Protein AF-0000000076983249 (afdb_homodimer)

Nearest PDB structures (foldseek):
  2gcg-assembly1_B  TM=9.505E-01  e=5.993E-35  Homo sapiens
  1wwk-assembly1_B  TM=8.294E-01  e=5.195E-29  Pyrococcus horikoshii OT3
  2nad-assembly1_B  TM=8.692E-01  e=4.899E-25  Pseudomonas sp. 101
  8bxx-assembly1_AA  TM=8.753E-01  e=1.840E-24  Granulicella mallensis MP5ACTX8
  5mh6-assembly1_A  TM=8.375E-01  e=7.815E-23  Haloferax mediterranei ATCC 33500

pLDDT: mean 93.41, std 9.36, range [27.72, 98.94]

Secondary structure (DSSP, 8-state):
-----PPPEEEES-TT--HHHHHHHHTTSEEEE-S-SS--HHHHHHHHTT-SEEEE-TT--B-HHHHHHH-TT--EEEESSS--TTB-HHHHHHTT-EEE--TTSSHHHHHHHHHHHHHHHHTTHHHHHHHHHTTHHHH---TTTT-B--STT-EEEEE--SHHHHHHHHHHGGG--SEEEEE-SS--PPPTTS-EEE--HHHHHHH-SEEEE-----TTTTT-B-HHHHHHS-TT-EEEE-S-GGGB-HHHHHHHHHTTSSSEEEES--SSSSPPTT-GGGG-TTEEE-SS-TT-BHHHHHHHHHHHHHHHHHHHTT---TTB---/-----PPPEEEES-TT--HHHHHHHHTTSEEEE-S-SS--HHHHHHHHTT-SEEEE-TT--B-HHHHHHH-TT--EEEESSS--TTB-HHHHHHTT-EEE--TTSSHHHHHHHHHHHHHHHHTTHHHHHHHHHTTHHHH---TTTT-B--STTPEEEEE--SHHHHHHHHHHGGG--SEEEEE-SS--PPPTTS-EEE--HHHHHHH-SEEEE-----TTTTT-B-HHHHHHS-TT-EEEE-S-GGGB-HHHHHHHHHTTSSSEEEES--SSSSPPTT-GGGG-TTEEE--S-TT-BHHHHHHHHHHHHHHHHHHHTT---TTB---

Sequence (654 aa):
MNSFNKKPQVFITDGNFPQIALDLLKTNCDVEITTHDVSPRHELLNRARIKNALIVVPPNKIDKELLDFAGKQLKCISTYSVGFDHLDVKECRERGITTCHTPNVLTNTVAELGIALMLSGARRVVEASNAITNGEWVKSYTSNWMFGTDIVNSVIGIFGFGRIGQALAKRLQPFEPKKIIYCDAFDVIVDSSLKVEKVNFTQLLEQSDFLIVSSTLTAETYHIFNEDAFLKMKSNALFVNISRGKLVDQTALVSALKNNIIQAAALDVMEEEPIKADDPLLTLPNCTLTPHVGTATFTCRAKMAISAVENVLNFFSNQPIEGEIKIMNSFNKKPQVFITDGNFPQIALDLLKTNCDVEITTHDVSPRHELLNRARIKNALIVVPPNKIDKELLDFAGKQLKCISTYSVGFDHLDVKECRERGITTCHTPNVLTNTVAELGIALMLSGARRVVEASNAITNGEWVKSYTSNWMFGTDIVNSVIGIFGFGRIGQALAKRLQPFEPKKIIYCDAFDVIVDSSLKVEKVNFTQLLEQSDFLIVSSTLTAETYHIFNEDAFLKMKSNALFVNISRGKLVDQTALVSALKNNIIQAAALDVMEEEPIKADDPLLTLPNCTLTPHVGTATFTCRAKMAISAVENVLNFFSNQPIEGEIKI

Solvent-accessible surface area (backbone atoms only — not comparable to full-atom values): 33575 Å² total; per-residue (Å²): 130,83,73,72,78,70,54,50,32,35,35,30,51,42,47,69,58,49,62,74,28,51,54,58,44,50,76,66,30,44,73,45,64,37,91,31,69,72,63,54,66,69,56,51,35,60,58,38,39,78,16,30,28,38,40,38,37,88,81,61,63,42,42,71,70,42,51,62,50,19,45,85,57,37,40,36,37,19,29,60,35,65,75,58,86,47,44,43,59,69,64,33,49,76,69,65,26,49,46,30,27,26,69,82,54,42,37,67,48,33,25,50,44,46,51,21,37,48,38,26,47,33,49,35,41,54,52,37,27,50,35,48,64,72,45,45,42,70,77,47,63,43,87,75,48,72,60,27,56,67,59,54,63,28,32,38,19,30,38,18,50,52,72,40,29,46,49,37,51,55,33,45,53,60,49,44,38,66,43,38,35,33,29,51,100,61,92,65,86,72,66,83,86,56,81,65,42,84,46,54,68,68,57,41,34,50,59,18,40,33,34,40,36,42,41,79,77,42,86,84,35,48,37,57,44,27,56,71,45,48,69,49,27,34,48,76,14,35,44,31,35,65,47,50,20,51,31,37,30,58,70,37,49,48,50,29,50,77,66,48,37,24,50,30,30,20,30,28,43,49,68,56,81,66,63,61,81,81,41,71,65,71,73,39,80,53,41,47,47,38,82,60,49,45,53,28,23,64,67,37,45,43,48,30,38,35,42,20,38,46,37,54,52,20,54,80,64,74,42,85,50,90,25,54,65,83,129,131,82,74,70,78,70,52,51,33,33,37,31,51,44,47,68,59,49,61,73,29,50,54,59,43,50,74,67,29,44,74,46,64,38,91,31,68,72,62,52,67,70,56,52,36,61,60,38,39,77,16,30,28,37,37,37,38,88,82,60,65,42,42,70,70,43,50,62,50,19,43,86,58,36,39,37,37,21,28,60,34,67,74,59,87,47,45,44,59,69,63,33,49,75,70,64,27,48,47,29,25,28,70,83,54,42,37,67,48,32,26,50,44,46,51,22,37,50,38,26,48,32,48,37,41,54,53,38,27,50,36,48,64,70,46,44,43,69,78,47,62,44,88,72,50,73,59,27,56,68,58,54,64,29,31,38,20,30,40,17,52,52,72,41,29,47,47,37,49,56,34,44,52,60,50,44,39,67,44,38,35,33,28,52,97,58,92,63,86,73,65,82,86,57,81,65,41,82,46,53,67,69,56,41,36,50,58,18,40,34,37,38,36,43,41,79,78,44,86,83,35,48,37,57,44,26,56,70,44,50,67,49,27,35,48,75,16,36,43,31,36,63,46,51,21,50,30,37,31,59,70,38,49,48,52,31,48,77,66,49,38,24,50,32,31,19,28,29,42,49,71,54,82,66,62,62,79,80,41,70,66,70,73,40,78,51,42,46,46,40,83,60,47,46,52,28,22,64,67,36,44,42,46,29,38,35,42,19,38,47,36,55,52,19,54,79,64,73,43,86,50,89,25,53,65,85,128

Foldseek 3Di:
DPVVVAQFEEEEAALPADVVLVVVLVVRHHYHYDPDRHDDLVRLLQSLAPGQEYEYEPPRAADPSSDVSNPLNHAEYEYLALADPSYPVVVCVVSNHFYFYQPPLLQLLLLVVQVVQQVCLQQLVVLVVVCVVVVNCVVDVDPPPRDGHAQAQFEEEEEDCESNNLSNQVVCVVSHYVAYEYEYPDDDDHDPVGGYHYDYLLCRQQRHLEYEYAYHDDPVQFQVAALVSLLSHQLAHEYEYLHEQRSHPVVSVLVCCVVSSYPAYEYAYHNDPPDDPPDSLVVRSRYHYHPNCSQVDPSSSNSSSNLSSVQVVCVVVVHDRPGTDDD/DPVVVAQFEEEEAALPADVVLVVVLVVRHHYHYDPDRHDDLVRLLQSLAPGQEYEYEPPRAADPSSDVSNPLNHAEYEYLALADPRYPVVVCVVSNHWYFYQPPLLQLLLLVVQVVQQVCLQQLVVLVVVCVVVVNCVVDVDPPPRDGHAQAQFEEEEEDCESNNLSNQVVCVVSHYVAYEYEYPDDDDHDPVGGYHYDYLLCRQQRHLEYEYAYHDDPVQFQVAALVSLLNHQLAHEYEYLHEQRSHPVVSVLVCCVVSSYPAYEYAYHNDPPDDPPDSLVVRSRYHYHPNCSQVDPSSSNSSSNLSSVQVVCVVVVHDRPGTDDD

Radius of gyration: 28.2 Å; Cα contacts (8 Å, |Δi|>4): 1405; chains: 2; bounding box: 55×107×64 Å

InterPro domains:
  IPR006139 D-isomer specific 2-hydroxyacid dehydrogenase, catalytic domain [PF00389] (11-324)
  IPR006140 D-isomer specific 2-hydroxyacid dehydrogenase, NAD-binding domain [PF02826] (115-294)
  IPR029752 D-isomer specific 2-hydroxyacid dehydrogenase, NAD-binding domain conserved site 1 [PS00065] (156-184)
  IPR029753 D-isomer specific 2-hydroxyacid dehydrogenase, NAD-binding domain conserved site [PS00671] (233-249)
  IPR036291 NAD(P)-binding domain superfamily [SSF51735] (109-294)
  IPR050223 D-isomer specific 2-hydroxyacid dehydrogenase [PTHR10996] (28-321)

Organism: Strigamia maritima (NCBI:txid126957)

Structure (mmCIF, N/CA/C/O backbone):
data_AF-0000000076983249-model_v1
#
loop_
_entity.id
_entity.type
_entity.pdbx_description
1 polymer 'Glyoxylate reductase/hydroxypyruvate reductase'
#
loop_
_atom_site.group_PDB
_atom_site.id
_atom_site.type_symbol
_atom_site.label_atom_id
_atom_site.label_alt_id
_atom_site.label_comp_id
_atom_site.label_asym_id
_atom_site.label_entity_id
_atom_site.label_seq_id
_atom_site.pdbx_PDB_ins_code
_atom_site.Cartn_x
_atom_site.Cartn_y
_atom_site.Cartn_z
_atom_site.occupancy
_atom_site.B_iso_or_equiv
_atom_site.auth_seq_id
_atom_site.auth_comp_id
_atom_site.auth_asym_id
_atom_site.auth_atom_id
_atom_site.pdbx_PDB_model_num
ATOM 1 N N . MET A 1 1 ? -14.227 -51.062 -35.844 1 28.62 1 MET A N 1
ATOM 2 C CA . MET A 1 1 ? -13.672 -51.125 -34.469 1 28.62 1 MET A CA 1
ATOM 3 C C . MET A 1 1 ? -13.562 -49.719 -33.906 1 28.62 1 MET A C 1
ATOM 5 O O . MET A 1 1 ? -12.82 -48.875 -34.406 1 28.62 1 MET A O 1
ATOM 9 N N . ASN A 1 2 ? -14.672 -49.031 -33.719 1 34 2 ASN A N 1
ATOM 10 C CA . ASN A 1 2 ? -14.914 -47.625 -33.344 1 34 2 ASN A CA 1
ATOM 11 C C . ASN A 1 2 ? -13.969 -47.188 -32.25 1 34 2 ASN A C 1
ATOM 13 O O . ASN A 1 2 ? -14.07 -47.625 -31.094 1 34 2 ASN A O 1
ATOM 17 N N . SER A 1 3 ? -12.641 -47.219 -32.406 1 38.12 3 SER A N 1
ATOM 18 C CA . SER A 1 3 ? -11.539 -46.875 -31.531 1 38.12 3 SER A CA 1
ATOM 19 C C . SER A 1 3 ? -11.898 -45.688 -30.656 1 38.12 3 SER A C 1
ATOM 21 O O . SER A 1 3 ? -12.047 -44.562 -31.156 1 38.12 3 SER A O 1
ATOM 23 N N . PHE A 1 4 ? -12.969 -45.719 -29.844 1 45.81 4 PHE A N 1
ATOM 24 C CA . PHE A 1 4 ? -13.516 -44.75 -28.891 1 45.81 4 PHE A CA 1
ATOM 25 C C . PHE A 1 4 ? -12.398 -43.938 -28.266 1 45.81 4 PHE A C 1
ATOM 27 O O . PHE A 1 4 ? -11.578 -44.438 -27.516 1 45.81 4 PHE A O 1
ATOM 34 N N . ASN A 1 5 ? -11.859 -43.031 -28.922 1 56 5 ASN A N 1
ATOM 35 C CA . ASN A 1 5 ? -10.766 -42.125 -28.641 1 56 5 ASN A CA 1
ATOM 36 C C . ASN A 1 5 ? -10.828 -41.594 -27.203 1 56 5 ASN A C 1
ATOM 38 O O . ASN A 1 5 ? -11.758 -40.875 -26.844 1 56 5 ASN A O 1
ATOM 42 N N . LYS A 1 6 ? -10.406 -42.406 -26.188 1 81.69 6 LYS A N 1
ATOM 43 C CA . LYS A 1 6 ? -10.461 -42.219 -24.734 1 81.69 6 LYS A CA 1
ATOM 44 C C . LYS A 1 6 ? -9.914 -40.844 -24.344 1 81.69 6 LYS A C 1
ATOM 46 O O . LYS A 1 6 ? -8.852 -40.438 -24.812 1 81.69 6 LYS A O 1
ATOM 51 N N . LYS A 1 7 ? -10.781 -40.156 -23.781 1 93.75 7 LYS A N 1
ATOM 52 C CA . LYS A 1 7 ? -10.367 -38.844 -23.266 1 93.75 7 LYS A CA 1
ATOM 53 C C . LYS A 1 7 ? -9.109 -38.969 -22.406 1 93.75 7 LYS A C 1
ATOM 55 O O . LYS A 1 7 ? -8.969 -39.938 -21.641 1 93.75 7 LYS A O 1
ATOM 60 N N . PRO A 1 8 ? -8.195 -38.125 -22.625 1 96.88 8 PRO A N 1
ATOM 61 C CA . PRO A 1 8 ? -7.02 -38.125 -21.75 1 96.88 8 PRO A CA 1
ATOM 62 C C . PRO A 1 8 ? -7.387 -38.062 -20.266 1 96.88 8 PRO A C 1
ATOM 64 O O . PRO A 1 8 ? -8.32 -37.344 -19.891 1 96.88 8 PRO A O 1
ATOM 67 N N . GLN A 1 9 ? -6.703 -38.812 -19.5 1 97.5 9 GLN A N 1
ATOM 68 C CA . GLN A 1 9 ? -6.863 -38.812 -18.047 1 97.5 9 GLN A CA 1
ATOM 69 C C . GLN A 1 9 ? -5.984 -37.75 -17.406 1 97.5 9 GLN A C 1
ATOM 71 O O . GLN A 1 9 ? -4.762 -37.75 -17.562 1 97.5 9 GLN A O 1
ATOM 76 N N . VAL A 1 10 ? -6.645 -36.844 -16.641 1 97.88 10 VAL A N 1
ATOM 77 C CA . VAL A 1 10 ? -5.906 -35.719 -16.031 1 97.88 10 VAL A CA 1
ATOM 78 C C . VAL A 1 10 ? -6.141 -35.719 -14.523 1 97.88 10 VAL A C 1
ATOM 80 O O . VAL A 1 10 ? -7.262 -35.938 -14.062 1 97.88 10 VAL A O 1
ATOM 83 N N . PHE A 1 11 ? -5.078 -35.469 -13.758 1 96.5 11 PHE A N 1
ATOM 84 C CA . PHE A 1 11 ? -5.172 -35.312 -12.312 1 96.5 11 PHE A CA 1
ATOM 85 C C . PHE A 1 11 ? -4.758 -33.938 -11.875 1 96.5 11 PHE A C 1
ATOM 87 O O . PHE A 1 11 ? -3.717 -33.438 -12.305 1 96.5 11 PHE A O 1
ATOM 94 N N . ILE A 1 12 ? -5.605 -33.312 -11.039 1 95.12 12 ILE A N 1
ATOM 95 C CA . ILE A 1 12 ? -5.336 -31.984 -10.469 1 95.12 12 ILE A CA 1
ATOM 96 C C . ILE A 1 12 ? -5.004 -32.125 -8.984 1 95.12 12 ILE A C 1
ATOM 98 O O . ILE A 1 12 ? -5.805 -32.656 -8.211 1 95.12 12 ILE A O 1
ATOM 102 N N . THR A 1 13 ? -3.906 -31.516 -8.578 1 91.75 13 THR A N 1
ATOM 103 C CA . THR A 1 13 ? -3.396 -31.75 -7.23 1 91.75 13 THR A CA 1
ATOM 104 C C . THR A 1 13 ? -3.912 -30.688 -6.262 1 91.75 13 THR A C 1
ATOM 106 O O . THR A 1 13 ? -3.471 -30.625 -5.113 1 91.75 13 THR A O 1
ATOM 109 N N . ASP A 1 14 ? -4.785 -29.844 -6.668 1 89.25 14 ASP A N 1
ATOM 110 C CA . ASP A 1 14 ? -5.363 -28.797 -5.832 1 89.25 14 ASP A CA 1
ATOM 111 C C . ASP A 1 14 ? -6.879 -28.938 -5.738 1 89.25 14 ASP A C 1
ATOM 113 O O . ASP A 1 14 ? -7.59 -28.734 -6.723 1 89.25 14 ASP A O 1
ATOM 117 N N . GLY A 1 15 ? -7.344 -29.172 -4.578 1 86.81 15 GLY A N 1
ATOM 118 C CA . GLY A 1 15 ? -8.766 -29.406 -4.371 1 86.81 15 GLY A CA 1
ATOM 119 C C . GLY A 1 15 ? -9.594 -28.141 -4.492 1 86.81 15 GLY A C 1
ATOM 120 O O . GLY A 1 15 ? -10.82 -28.203 -4.633 1 86.81 15 GLY A O 1
ATOM 121 N N . ASN A 1 16 ? -8.93 -27 -4.473 1 87.81 16 ASN A N 1
ATOM 122 C CA . ASN A 1 16 ? -9.625 -25.719 -4.559 1 87.81 16 ASN A CA 1
ATOM 123 C C . ASN A 1 16 ? -9.438 -25.078 -5.93 1 87.81 16 ASN A C 1
ATOM 125 O O . ASN A 1 16 ? -9.578 -23.859 -6.07 1 87.81 16 ASN A O 1
ATOM 129 N N . PHE A 1 17 ? -9.188 -25.906 -6.875 1 91.31 17 PHE A N 1
ATOM 130 C CA . PHE A 1 17 ? -8.969 -25.453 -8.242 1 91.31 17 PHE A CA 1
ATOM 131 C C . PHE A 1 17 ? -10.211 -24.75 -8.781 1 91.31 17 PHE A C 1
ATOM 133 O O . PHE A 1 17 ? -11.336 -25.219 -8.562 1 91.31 17 PHE A O 1
ATOM 140 N N . PRO A 1 18 ? -10.062 -23.594 -9.391 1 92.94 18 PRO A N 1
ATOM 141 C CA . PRO A 1 18 ? -11.219 -22.812 -9.844 1 92.94 18 PRO A CA 1
ATOM 142 C C . PRO A 1 18 ? -12.156 -23.609 -10.742 1 92.94 18 PRO A C 1
ATOM 144 O O . PRO A 1 18 ? -11.703 -24.234 -11.703 1 92.94 18 PRO A O 1
ATOM 147 N N . GLN A 1 19 ? -13.414 -23.516 -10.492 1 94.31 19 GLN A N 1
ATOM 148 C CA . GLN A 1 19 ? -14.438 -24.312 -11.172 1 94.31 19 GLN A CA 1
ATOM 149 C C . GLN A 1 19 ? -14.484 -23.984 -12.656 1 94.31 19 GLN A C 1
ATOM 151 O O . GLN A 1 19 ? -14.68 -24.875 -13.492 1 94.31 19 GLN A O 1
ATOM 156 N N . ILE A 1 20 ? -14.305 -22.734 -12.969 1 96.06 20 ILE A N 1
ATOM 157 C CA . ILE A 1 20 ? -14.391 -22.312 -14.359 1 96.06 20 ILE A CA 1
ATOM 158 C C . ILE A 1 20 ? -13.352 -23.062 -15.195 1 96.06 20 ILE A C 1
ATOM 160 O O . ILE A 1 20 ? -13.625 -23.438 -16.344 1 96.06 20 ILE A O 1
ATOM 164 N N . ALA A 1 21 ? -12.203 -23.203 -14.68 1 97 21 ALA A N 1
ATOM 165 C CA . ALA A 1 21 ? -11.133 -23.922 -15.383 1 97 21 ALA A CA 1
ATOM 166 C C . ALA A 1 21 ? -11.383 -25.422 -15.391 1 97 21 ALA A C 1
ATOM 168 O O . ALA A 1 21 ? -11.102 -26.094 -16.375 1 97 21 ALA A O 1
ATOM 169 N N . LEU A 1 22 ? -11.898 -25.906 -14.281 1 96.38 22 LEU A N 1
ATOM 170 C CA . LEU A 1 22 ? -12.242 -27.328 -14.188 1 96.38 22 LEU A CA 1
ATOM 171 C C . LEU A 1 22 ? -13.281 -27.703 -15.234 1 96.38 22 LEU A C 1
ATOM 173 O O . LEU A 1 22 ? -13.156 -28.75 -15.891 1 96.38 22 LEU A O 1
ATOM 177 N N . ASP A 1 23 ? -14.242 -26.859 -15.398 1 97.62 23 ASP A N 1
ATOM 178 C CA . ASP A 1 23 ? -15.297 -27.109 -16.375 1 97.62 23 ASP A CA 1
ATOM 179 C C . ASP A 1 23 ? -14.734 -27.125 -17.797 1 97.62 23 ASP A C 1
ATOM 181 O O . ASP A 1 23 ? -15.141 -27.953 -18.625 1 97.62 23 ASP A O 1
ATOM 185 N N . LEU A 1 24 ? -13.883 -26.25 -18.016 1 97.56 24 LEU A N 1
ATOM 186 C CA . LEU A 1 24 ? -13.234 -26.203 -19.328 1 97.56 24 LEU A CA 1
ATOM 187 C C . LEU A 1 24 ? -12.469 -27.484 -19.594 1 97.56 24 LEU A C 1
ATOM 189 O O . LEU A 1 24 ? -12.547 -28.047 -20.703 1 97.56 24 LEU A O 1
ATOM 193 N N . LEU A 1 25 ? -11.742 -27.969 -18.625 1 98 25 LEU A N 1
ATOM 194 C CA . LEU A 1 25 ? -10.922 -29.172 -18.766 1 98 25 LEU A CA 1
ATOM 195 C C . LEU A 1 25 ? -11.797 -30.406 -19 1 98 25 LEU A C 1
ATOM 197 O O . LEU A 1 25 ? -11.453 -31.266 -19.812 1 98 25 LEU A O 1
ATOM 201 N N . LYS A 1 26 ? -12.898 -30.469 -18.375 1 97.06 26 LYS A N 1
ATOM 202 C CA . LYS A 1 26 ? -13.789 -31.625 -18.391 1 97.06 26 LYS A CA 1
ATOM 203 C C . LYS A 1 26 ? -14.461 -31.766 -19.75 1 97.06 26 LYS A C 1
ATOM 205 O O . LYS A 1 26 ? -15 -32.844 -20.078 1 97.06 26 LYS A O 1
ATOM 210 N N . THR A 1 27 ? -14.445 -30.766 -20.531 1 95.19 27 THR A N 1
ATOM 211 C CA . THR A 1 27 ? -15.047 -30.844 -21.859 1 95.19 27 THR A CA 1
ATOM 212 C C . THR A 1 27 ? -14.312 -31.859 -22.719 1 95.19 27 THR A C 1
ATOM 214 O O . THR A 1 27 ? -14.922 -32.531 -23.562 1 95.19 27 THR A O 1
ATOM 217 N N . ASN A 1 28 ? -13 -32 -22.453 1 95.94 28 ASN A N 1
ATOM 218 C CA . ASN A 1 28 ? -12.227 -32.844 -23.391 1 95.94 28 ASN A CA 1
ATOM 219 C C . ASN A 1 28 ? -11.367 -33.844 -22.641 1 95.94 28 ASN A C 1
ATOM 221 O O . ASN A 1 28 ? -10.617 -34.594 -23.266 1 95.94 28 ASN A O 1
ATOM 225 N N . CYS A 1 29 ? -11.508 -33.844 -21.297 1 97.44 29 CYS A N 1
ATOM 226 C CA . CYS A 1 29 ? -10.68 -34.75 -20.516 1 97.44 29 CYS A CA 1
ATOM 227 C C . CYS A 1 29 ? -11.492 -35.438 -19.438 1 97.44 29 CYS A C 1
ATOM 229 O O . CYS A 1 29 ? -12.562 -34.938 -19.062 1 97.44 29 CYS A O 1
ATOM 231 N N . ASP A 1 30 ? -11.031 -36.625 -19 1 97.19 30 ASP A N 1
ATOM 232 C CA . ASP A 1 30 ? -11.469 -37.219 -17.734 1 97.19 30 ASP A CA 1
ATOM 233 C C . ASP A 1 30 ? -10.625 -36.719 -16.562 1 97.19 30 ASP A C 1
ATOM 235 O O . ASP A 1 30 ? -9.414 -36.969 -16.516 1 97.19 30 ASP A O 1
ATOM 239 N N . VAL A 1 31 ? -11.312 -36.062 -15.664 1 97.12 31 VAL A N 1
ATOM 240 C CA . VAL A 1 31 ? -10.547 -35.281 -14.695 1 97.12 31 VAL A CA 1
ATOM 241 C C . VAL A 1 31 ? -10.766 -35.844 -13.289 1 97.12 31 VAL A C 1
ATOM 243 O O . VAL A 1 31 ? -11.906 -36.125 -12.891 1 97.12 31 VAL A O 1
ATOM 246 N N . GLU A 1 32 ? -9.695 -36.094 -12.617 1 95.31 32 GLU A N 1
ATOM 247 C CA . GLU A 1 32 ? -9.68 -36.344 -11.18 1 95.31 32 GLU A CA 1
ATOM 248 C C . GLU A 1 32 ? -9.039 -35.188 -10.414 1 95.31 32 GLU A C 1
ATOM 250 O O . GLU A 1 32 ? -7.996 -34.688 -10.812 1 95.31 32 GLU A O 1
ATOM 255 N N . ILE A 1 33 ? -9.695 -34.75 -9.344 1 92.81 33 ILE A N 1
ATOM 256 C CA . ILE A 1 33 ? -9.18 -33.688 -8.516 1 92.81 33 ILE A CA 1
ATOM 257 C C . ILE A 1 33 ? -8.992 -34.156 -7.086 1 92.81 33 ILE A C 1
ATOM 259 O O . ILE A 1 33 ? -9.812 -34.938 -6.566 1 92.81 33 ILE A O 1
ATOM 263 N N . THR A 1 34 ? -7.949 -33.719 -6.52 1 88.62 34 THR A N 1
ATOM 264 C CA . THR A 1 34 ? -7.672 -34.156 -5.156 1 88.62 34 THR A CA 1
ATOM 265 C C . THR A 1 34 ? -8.75 -33.656 -4.199 1 88.62 34 THR A C 1
ATOM 267 O O . THR A 1 34 ? -9.406 -32.656 -4.461 1 88.62 34 THR A O 1
ATOM 270 N N . THR A 1 35 ? -9.023 -34.344 -3.162 1 79.81 35 THR A N 1
ATOM 271 C CA . THR A 1 35 ? -9.969 -33.938 -2.127 1 79.81 35 THR A CA 1
ATOM 272 C C . THR A 1 35 ? -9.242 -33.312 -0.946 1 79.81 35 THR A C 1
ATOM 274 O O . THR A 1 35 ? -9.867 -32.875 0.021 1 79.81 35 THR A O 1
ATOM 277 N N . HIS A 1 36 ? -7.844 -33.188 -1.146 1 70.31 36 HIS A N 1
ATOM 278 C CA . HIS A 1 36 ? -7.023 -32.688 -0.048 1 70.31 36 HIS A CA 1
ATOM 279 C C . HIS A 1 36 ? -6.512 -31.297 -0.337 1 70.31 36 HIS A C 1
ATOM 281 O O . HIS A 1 36 ? -6.301 -30.938 -1.496 1 70.31 36 HIS A O 1
ATOM 287 N N . ASP A 1 37 ? -6.449 -30.5 0.639 1 66.25 37 ASP A N 1
ATOM 288 C CA . ASP A 1 37 ? -5.773 -29.219 0.49 1 66.25 37 ASP A CA 1
ATOM 289 C C . ASP A 1 37 ? -4.289 -29.406 0.188 1 66.25 37 ASP A C 1
ATOM 291 O O . ASP A 1 37 ? -3.746 -28.766 -0.714 1 66.25 37 ASP A O 1
ATOM 295 N N . VAL A 1 38 ? -3.727 -30.281 0.954 1 65.44 38 VAL A N 1
ATOM 296 C CA . VAL A 1 38 ? -2.355 -30.719 0.725 1 65.44 38 VAL A CA 1
ATOM 297 C C . VAL A 1 38 ? -2.318 -32.25 0.602 1 65.44 38 VAL A C 1
ATOM 299 O O . VAL A 1 38 ? -2.6 -32.969 1.567 1 65.44 38 VAL A O 1
ATOM 302 N N . SER A 1 39 ? -2.066 -32.719 -0.596 1 73.25 39 SER A N 1
ATOM 303 C CA . SER A 1 39 ? -2.051 -34.156 -0.79 1 73.25 39 SER A CA 1
ATOM 304 C C . SER A 1 39 ? -0.763 -34.781 -0.257 1 73.25 39 SER A C 1
ATOM 306 O O . SER A 1 39 ? 0.333 -34.312 -0.587 1 73.25 39 SER A O 1
ATOM 308 N N . PRO A 1 40 ? -0.98 -35.781 0.63 1 82.31 40 PRO A N 1
ATOM 309 C CA . PRO A 1 40 ? 0.232 -36.5 0.997 1 82.31 40 PRO A CA 1
ATOM 310 C C . PRO A 1 40 ? 0.958 -37.094 -0.215 1 82.31 40 PRO A C 1
ATOM 312 O O . PRO A 1 40 ? 0.324 -37.406 -1.221 1 82.31 40 PRO A O 1
ATOM 315 N N . ARG A 1 41 ? 2.24 -37.25 -0.073 1 89.88 41 ARG A N 1
ATOM 316 C CA . ARG A 1 41 ? 3.092 -37.688 -1.177 1 89.88 41 ARG A CA 1
ATOM 317 C C . ARG A 1 41 ? 2.629 -39.031 -1.73 1 89.88 41 ARG A C 1
ATOM 319 O O . ARG A 1 41 ? 2.539 -39.188 -2.947 1 89.88 41 ARG A O 1
ATOM 326 N N . HIS A 1 42 ? 2.299 -39.938 -0.839 1 89.25 42 HIS A N 1
ATOM 327 C CA . HIS A 1 42 ? 1.906 -41.281 -1.285 1 89.25 42 HIS A CA 1
ATOM 328 C C . HIS A 1 42 ? 0.627 -41.219 -2.113 1 89.25 42 HIS A C 1
ATOM 330 O O . HIS A 1 42 ? 0.467 -42 -3.064 1 89.25 42 HIS A O 1
ATOM 336 N N . GLU A 1 43 ? -0.242 -40.312 -1.788 1 87.5 43 GLU A N 1
ATOM 337 C CA . GLU A 1 43 ? -1.473 -40.156 -2.559 1 87.5 43 GLU A CA 1
ATOM 338 C C . GLU A 1 43 ? -1.193 -39.562 -3.934 1 87.5 43 GLU A C 1
ATOM 340 O O . GLU A 1 43 ? -1.801 -39.969 -4.926 1 87.5 43 GLU A O 1
ATOM 345 N N . LEU A 1 44 ? -0.302 -38.625 -3.924 1 90.19 44 LEU A N 1
ATOM 346 C CA . LEU A 1 44 ? 0.093 -38 -5.188 1 90.19 44 LEU A CA 1
ATOM 347 C C . LEU A 1 44 ? 0.696 -39.062 -6.129 1 90.19 44 LEU A C 1
ATOM 349 O O . LEU A 1 44 ? 0.37 -39.062 -7.32 1 90.19 44 LEU A O 1
ATOM 353 N N . LEU A 1 45 ? 1.549 -39.906 -5.57 1 92.75 45 LEU A N 1
ATOM 354 C CA . LEU A 1 45 ? 2.189 -40.969 -6.355 1 92.75 45 LEU A CA 1
ATOM 355 C C . LEU A 1 45 ? 1.154 -41.938 -6.922 1 92.75 45 LEU A C 1
ATOM 357 O O . LEU A 1 45 ? 1.185 -42.25 -8.109 1 92.75 45 LEU A O 1
ATOM 361 N N . ASN A 1 46 ? 0.24 -42.312 -6.094 1 90.81 46 ASN A N 1
ATOM 362 C CA . ASN A 1 46 ? -0.774 -43.281 -6.5 1 90.81 46 ASN A CA 1
ATOM 363 C C . ASN A 1 46 ? -1.697 -42.688 -7.574 1 90.81 46 ASN A C 1
ATOM 365 O O . ASN A 1 46 ? -2.082 -43.406 -8.508 1 90.81 46 ASN A O 1
ATOM 369 N N . ARG A 1 47 ? -2.047 -41.469 -7.449 1 90.75 47 ARG A N 1
ATOM 370 C CA . ARG A 1 47 ? -3.008 -40.875 -8.359 1 90.75 47 ARG A CA 1
ATOM 371 C C . ARG A 1 47 ? -2.35 -40.5 -9.688 1 90.75 47 ARG A C 1
ATOM 373 O O . ARG A 1 47 ? -3.027 -40.406 -10.719 1 90.75 47 ARG A O 1
ATOM 380 N N . ALA A 1 48 ? -1.137 -40.312 -9.625 1 91.62 48 ALA A N 1
ATOM 381 C CA . ALA A 1 48 ? -0.411 -39.969 -10.844 1 91.62 48 ALA A CA 1
ATOM 382 C C . ALA A 1 48 ? -0.321 -41.156 -11.781 1 91.62 48 ALA A C 1
ATOM 384 O O . ALA A 1 48 ? -0.051 -41 -12.977 1 91.62 48 ALA A O 1
ATOM 385 N N . ARG A 1 49 ? -0.678 -42.281 -11.133 1 89.62 49 ARG A N 1
ATOM 386 C CA . ARG A 1 49 ? -0.586 -43.5 -11.93 1 89.62 49 ARG A CA 1
ATOM 387 C C . ARG A 1 49 ? -1.62 -43.531 -13.047 1 89.62 49 ARG A C 1
ATOM 389 O O . ARG A 1 49 ? -2.766 -43.094 -12.844 1 89.62 49 ARG A O 1
ATOM 396 N N . ILE A 1 50 ? -1.368 -43.844 -14.336 1 86.31 50 ILE A N 1
ATOM 397 C CA . ILE A 1 50 ? -2.189 -44.062 -15.516 1 86.31 50 ILE A CA 1
ATOM 398 C C . ILE A 1 50 ? -2.654 -42.75 -16.109 1 86.31 50 ILE A C 1
ATOM 400 O O . ILE A 1 50 ? -3.508 -42.719 -17 1 86.31 50 ILE A O 1
ATOM 404 N N . LYS A 1 51 ? -2.314 -41.594 -15.477 1 95.94 51 LYS A N 1
ATOM 405 C CA . LYS A 1 51 ? -2.73 -40.312 -16 1 95.94 51 LYS A CA 1
ATOM 406 C C . LYS A 1 51 ? -1.894 -39.906 -17.219 1 95.94 51 LYS A C 1
ATOM 408 O O . LYS A 1 51 ? -0.711 -40.25 -17.297 1 95.94 51 LYS A O 1
ATOM 413 N N . ASN A 1 52 ? -2.523 -39.25 -18.109 1 97.94 52 ASN A N 1
ATOM 414 C CA . ASN A 1 52 ? -1.845 -38.75 -19.281 1 97.94 52 ASN A CA 1
ATOM 415 C C . ASN A 1 52 ? -1.249 -37.344 -19.031 1 97.94 52 ASN A C 1
ATOM 417 O O . ASN A 1 52 ? -0.285 -36.969 -19.688 1 97.94 52 ASN A O 1
ATOM 421 N N . ALA A 1 53 ? -1.87 -36.625 -18.062 1 98.38 53 ALA A N 1
ATOM 422 C CA . ALA A 1 53 ? -1.386 -35.312 -17.719 1 98.38 53 ALA A CA 1
ATOM 423 C C . ALA A 1 53 ? -1.652 -34.969 -16.25 1 98.38 53 ALA A C 1
ATOM 425 O O . ALA A 1 53 ? -2.523 -35.594 -15.625 1 98.38 53 ALA A O 1
ATOM 426 N N . LEU A 1 54 ? -0.857 -34.062 -15.742 1 97.44 54 LEU A N 1
ATOM 427 C CA . LEU A 1 54 ? -1.025 -33.531 -14.383 1 97.44 54 LEU A CA 1
ATOM 428 C C . LEU A 1 54 ? -1.125 -32.031 -14.398 1 97.44 54 LEU A C 1
ATOM 430 O O . LEU A 1 54 ? -0.408 -31.359 -15.148 1 97.44 54 LEU A O 1
ATOM 434 N N . ILE A 1 55 ? -2.059 -31.5 -13.664 1 96.69 55 ILE A N 1
ATOM 435 C CA . ILE A 1 55 ? -2.039 -30.094 -13.25 1 96.69 55 ILE A CA 1
ATOM 436 C C . ILE A 1 55 ? -1.635 -30 -11.781 1 96.69 55 ILE A C 1
ATOM 438 O O . ILE A 1 55 ? -2.367 -30.438 -10.898 1 96.69 55 ILE A O 1
ATOM 442 N N . VAL A 1 56 ? -0.47 -29.375 -11.57 1 93.81 56 VAL A N 1
ATOM 443 C CA . VAL A 1 56 ? 0.137 -29.469 -10.242 1 93.81 56 VAL A CA 1
ATOM 444 C C . VAL A 1 56 ? 0.294 -28.078 -9.648 1 93.81 56 VAL A C 1
ATOM 446 O O . VAL A 1 56 ? 0.407 -27.094 -10.383 1 93.81 56 VAL A O 1
ATOM 449 N N . VAL A 1 57 ? 0.206 -28.016 -8.32 1 88.69 57 VAL A N 1
ATOM 450 C CA . VAL A 1 57 ? 0.466 -26.781 -7.582 1 88.69 57 VAL A CA 1
ATOM 451 C C . VAL A 1 57 ? 1.663 -26.969 -6.652 1 88.69 57 VAL A C 1
ATOM 453 O O . VAL A 1 57 ? 1.845 -28.047 -6.078 1 88.69 57 VAL A O 1
ATOM 456 N N . PRO A 1 58 ? 2.486 -25.812 -6.574 1 81.06 58 PRO A N 1
ATOM 457 C CA . PRO A 1 58 ? 3.477 -25.891 -5.496 1 81.06 58 PRO A CA 1
ATOM 458 C C . PRO A 1 58 ? 2.84 -26.125 -4.129 1 81.06 58 PRO A C 1
ATOM 460 O O . PRO A 1 58 ? 1.706 -25.703 -3.891 1 81.06 58 PRO A O 1
ATOM 463 N N . PRO A 1 59 ? 3.346 -26.938 -3.289 1 77.88 59 PRO A N 1
ATOM 464 C CA . PRO A 1 59 ? 4.719 -27.453 -3.293 1 77.88 59 PRO A CA 1
ATOM 465 C C . PRO A 1 59 ? 4.812 -28.891 -3.787 1 77.88 59 PRO A C 1
ATOM 467 O O . PRO A 1 59 ? 5.828 -29.562 -3.568 1 77.88 59 PRO A O 1
ATOM 470 N N . ASN A 1 60 ? 3.812 -29.453 -4.422 1 85.56 60 ASN A N 1
ATOM 471 C CA . ASN A 1 60 ? 3.865 -30.812 -4.934 1 85.56 60 ASN A CA 1
ATOM 472 C C . ASN A 1 60 ? 5.023 -31 -5.91 1 85.56 60 ASN A C 1
ATOM 474 O O . ASN A 1 60 ? 4.992 -30.484 -7.023 1 85.56 60 ASN A O 1
ATOM 478 N N . LYS A 1 61 ? 5.895 -31.859 -5.504 1 90.5 61 LYS A N 1
ATOM 479 C CA . LYS A 1 61 ? 7.129 -32 -6.27 1 90.5 61 LYS A CA 1
ATOM 480 C C . LYS A 1 61 ? 6.949 -33.031 -7.395 1 90.5 61 LYS A C 1
ATOM 482 O O . LYS A 1 61 ? 6.367 -34.094 -7.188 1 90.5 61 LYS A O 1
ATOM 487 N N . ILE A 1 62 ? 7.387 -32.688 -8.562 1 95.12 62 ILE A N 1
ATOM 488 C CA . ILE A 1 62 ? 7.535 -33.594 -9.688 1 95.12 62 ILE A CA 1
ATOM 489 C C . ILE A 1 62 ? 9 -34 -9.836 1 95.12 62 ILE A C 1
ATOM 491 O O . ILE A 1 62 ? 9.773 -33.312 -10.508 1 95.12 62 ILE A O 1
ATOM 495 N N . ASP A 1 63 ? 9.32 -35.031 -9.195 1 95.88 63 ASP A N 1
ATOM 496 C CA . ASP A 1 63 ? 10.688 -35.531 -9.195 1 95.88 63 ASP A CA 1
ATOM 497 C C . ASP A 1 63 ? 10.766 -36.906 -9.852 1 95.88 63 ASP A C 1
ATOM 499 O O . ASP A 1 63 ? 9.773 -37.406 -10.391 1 95.88 63 ASP A O 1
ATOM 503 N N . LYS A 1 64 ? 11.953 -37.469 -9.82 1 96.31 64 LYS A N 1
ATOM 504 C CA . LYS A 1 64 ? 12.18 -38.75 -10.453 1 96.31 64 LYS A CA 1
ATOM 505 C C . LYS A 1 64 ? 11.258 -39.844 -9.883 1 96.31 64 LYS A C 1
ATOM 507 O O . LYS A 1 64 ? 10.734 -40.656 -10.617 1 96.31 64 LYS A O 1
ATOM 512 N N . GLU A 1 65 ? 11.062 -39.781 -8.586 1 96.31 65 GLU A N 1
ATOM 513 C CA . GLU A 1 65 ? 10.203 -40.781 -7.926 1 96.31 65 GLU A CA 1
ATOM 514 C C . GLU A 1 65 ? 8.781 -40.719 -8.484 1 96.31 65 GLU A C 1
ATOM 516 O O . GLU A 1 65 ? 8.227 -41.781 -8.859 1 96.31 65 GLU A O 1
ATOM 521 N N . LEU A 1 66 ? 8.211 -39.562 -8.523 1 96.06 66 LEU A N 1
ATOM 522 C CA . LEU A 1 66 ? 6.852 -39.406 -9.039 1 96.06 66 LEU A CA 1
ATOM 523 C C . LEU A 1 66 ? 6.777 -39.844 -10.5 1 96.06 66 LEU A C 1
ATOM 525 O O . LEU A 1 66 ? 5.828 -40.5 -10.906 1 96.06 66 LEU A O 1
ATOM 529 N N . LEU A 1 67 ? 7.754 -39.5 -11.273 1 96.88 67 LEU A N 1
ATOM 530 C CA . LEU A 1 67 ? 7.766 -39.812 -12.703 1 96.88 67 LEU A CA 1
ATOM 531 C C . LEU A 1 67 ? 7.879 -41.312 -12.93 1 96.88 67 LEU A C 1
ATOM 533 O O . LEU A 1 67 ? 7.297 -41.875 -13.875 1 96.88 67 LEU A O 1
ATOM 537 N N . ASP A 1 68 ? 8.656 -41.938 -12.055 1 95.56 68 ASP A N 1
ATOM 538 C CA . ASP A 1 68 ? 8.75 -43.406 -12.117 1 95.56 68 ASP A CA 1
ATOM 539 C C . ASP A 1 68 ? 7.387 -44.062 -11.867 1 95.56 68 ASP A C 1
ATOM 541 O O . ASP A 1 68 ? 7.012 -45 -12.555 1 95.56 68 ASP A O 1
ATOM 545 N N . PHE A 1 69 ? 6.723 -43.531 -10.969 1 94.75 69 PHE A N 1
ATOM 546 C CA . PHE A 1 69 ? 5.414 -44.062 -10.609 1 94.75 69 PHE A CA 1
ATOM 547 C C . PHE A 1 69 ? 4.395 -43.781 -11.703 1 94.75 69 PHE A C 1
ATOM 549 O O . PHE A 1 69 ? 3.525 -44.594 -11.984 1 94.75 69 PHE A O 1
ATOM 556 N N . ALA A 1 70 ? 4.371 -42.625 -12.258 1 94.81 70 ALA A N 1
ATOM 557 C CA . ALA A 1 70 ? 3.416 -42.188 -13.281 1 94.81 70 ALA A CA 1
ATOM 558 C C . ALA A 1 70 ? 3.523 -43.062 -14.531 1 94.81 70 ALA A C 1
ATOM 560 O O . ALA A 1 70 ? 2.514 -43.375 -15.18 1 94.81 70 ALA A O 1
ATOM 561 N N . GLY A 1 71 ? 4.773 -43.438 -14.938 1 92.69 71 GLY A N 1
ATOM 562 C CA . GLY A 1 71 ? 4.977 -44.344 -16.078 1 92.69 71 GLY A CA 1
ATOM 563 C C . GLY A 1 71 ? 5.012 -43.594 -17.406 1 92.69 71 GLY A C 1
ATOM 564 O O . GLY A 1 71 ? 5.094 -42.375 -17.438 1 92.69 71 GLY A O 1
ATOM 565 N N . LYS A 1 72 ? 4.898 -44.344 -18.484 1 94.44 72 LYS A N 1
ATOM 566 C CA . LYS A 1 72 ? 5.133 -43.844 -19.828 1 94.44 72 LYS A CA 1
ATOM 567 C C . LYS A 1 72 ? 3.885 -43.156 -20.375 1 94.44 72 LYS A C 1
ATOM 569 O O . LYS A 1 72 ? 3.955 -42.438 -21.375 1 94.44 72 LYS A O 1
ATOM 574 N N . GLN A 1 73 ? 2.82 -43.344 -19.703 1 95 73 GLN A N 1
ATOM 575 C CA . GLN A 1 73 ? 1.575 -42.75 -20.203 1 95 73 GLN A CA 1
ATOM 576 C C . GLN A 1 73 ? 1.518 -41.25 -19.938 1 95 73 GLN A C 1
ATOM 578 O O . GLN A 1 73 ? 0.74 -40.531 -20.578 1 95 73 GLN A O 1
ATOM 583 N N . LEU A 1 74 ? 2.207 -40.75 -18.906 1 97.31 74 LEU A N 1
ATOM 584 C CA . LEU A 1 74 ? 2.24 -39.312 -18.625 1 97.31 74 LEU A CA 1
ATOM 585 C C . LEU A 1 74 ? 2.975 -38.562 -19.719 1 97.31 74 LEU A C 1
ATOM 587 O O . LEU A 1 74 ? 4.117 -38.875 -20.047 1 97.31 74 LEU A O 1
ATOM 591 N N . LYS A 1 75 ? 2.277 -37.531 -20.25 1 97.81 75 LYS A N 1
ATOM 592 C CA . LYS A 1 75 ? 2.855 -36.875 -21.406 1 97.81 75 LYS A CA 1
ATOM 593 C C . LYS A 1 75 ? 2.969 -35.375 -21.188 1 97.81 75 LYS A C 1
ATOM 595 O O . LYS A 1 75 ? 3.744 -34.688 -21.859 1 97.81 75 LYS A O 1
ATOM 600 N N . CYS A 1 76 ? 2.205 -34.844 -20.25 1 98.25 76 CYS A N 1
ATOM 601 C CA . CYS A 1 76 ? 2.158 -33.406 -20.062 1 98.25 76 CYS A CA 1
ATOM 602 C C . CYS A 1 76 ? 1.982 -33.031 -18.594 1 98.25 76 CYS A C 1
ATOM 604 O O . CYS A 1 76 ? 1.21 -33.688 -17.875 1 98.25 76 CYS A O 1
ATOM 606 N N . ILE A 1 77 ? 2.729 -32.094 -18.125 1 98.31 77 ILE A N 1
ATOM 607 C CA . ILE A 1 77 ? 2.588 -31.547 -16.781 1 98.31 77 ILE A CA 1
ATOM 608 C C . ILE A 1 77 ? 2.477 -30.016 -16.859 1 98.31 77 ILE A C 1
ATOM 610 O O . ILE A 1 77 ? 3.357 -29.359 -17.406 1 98.31 77 ILE A O 1
ATOM 614 N N . SER A 1 78 ? 1.387 -29.5 -16.359 1 98.19 78 SER A N 1
ATOM 615 C CA . SER A 1 78 ? 1.164 -28.062 -16.297 1 98.19 78 SER A CA 1
ATOM 616 C C . SER A 1 78 ? 1.076 -27.562 -14.859 1 98.19 78 SER A C 1
ATOM 618 O O . SER A 1 78 ? 0.143 -27.922 -14.133 1 98.19 78 SER A O 1
ATOM 620 N N . THR A 1 79 ? 2.057 -26.797 -14.5 1 96 79 THR A N 1
ATOM 621 C CA . THR A 1 79 ? 2.006 -26.266 -13.141 1 96 79 THR A CA 1
ATOM 622 C C . THR A 1 79 ? 1.147 -25.016 -13.07 1 96 79 THR A C 1
ATOM 624 O O . THR A 1 79 ? 1.159 -24.203 -14 1 96 79 THR A O 1
ATOM 627 N N . TYR A 1 80 ? 0.32 -24.953 -12.039 1 93.62 80 TYR A N 1
ATOM 628 C CA . TYR A 1 80 ? -0.54 -23.828 -11.711 1 93.62 80 TYR A CA 1
ATOM 629 C C . TYR A 1 80 ? 0.238 -22.75 -10.961 1 93.62 80 TYR A C 1
ATOM 631 O O . TYR A 1 80 ? -0.092 -22.422 -9.82 1 93.62 80 TYR A O 1
ATOM 639 N N . SER A 1 81 ? 1.385 -22.25 -11.578 1 90.81 81 SER A N 1
ATOM 640 C CA . SER A 1 81 ? 2.312 -21.25 -11.055 1 90.81 81 SER A CA 1
ATOM 641 C C . SER A 1 81 ? 3.229 -20.719 -12.148 1 90.81 81 SER A C 1
ATOM 643 O O . SER A 1 81 ? 3.316 -21.297 -13.234 1 90.81 81 SER A O 1
ATOM 645 N N . VAL A 1 82 ? 3.83 -19.562 -11.859 1 88.56 82 VAL A N 1
ATOM 646 C CA . VAL A 1 82 ? 4.863 -19.047 -12.758 1 88.56 82 VAL A CA 1
ATOM 647 C C . VAL A 1 82 ? 6.188 -19.75 -12.469 1 88.56 82 VAL A C 1
ATOM 649 O O . VAL A 1 82 ? 6.875 -20.203 -13.391 1 88.56 82 VAL A O 1
ATOM 652 N N . GLY A 1 83 ? 6.531 -19.75 -11.195 1 84.12 83 GLY A N 1
ATOM 653 C CA . GLY A 1 83 ? 7.711 -20.516 -10.812 1 84.12 83 GLY A CA 1
ATOM 654 C C . GLY A 1 83 ? 7.52 -22.016 -10.961 1 84.12 83 GLY A C 1
ATOM 655 O O . GLY A 1 83 ? 6.414 -22.531 -10.766 1 84.12 83 GLY A O 1
ATOM 656 N N . PHE A 1 84 ? 8.594 -22.703 -11.305 1 90.19 84 PHE A N 1
ATOM 657 C CA . PHE A 1 84 ? 8.461 -24.141 -11.523 1 90.19 84 PHE A CA 1
ATOM 658 C C . PHE A 1 84 ? 9.641 -24.891 -10.914 1 90.19 84 PHE A C 1
ATOM 660 O O . PHE A 1 84 ? 10.078 -25.906 -11.453 1 90.19 84 PHE A O 1
ATOM 667 N N . ASP A 1 85 ? 10.141 -24.344 -9.828 1 86.06 85 ASP A N 1
ATOM 668 C CA . ASP A 1 85 ? 11.289 -24.9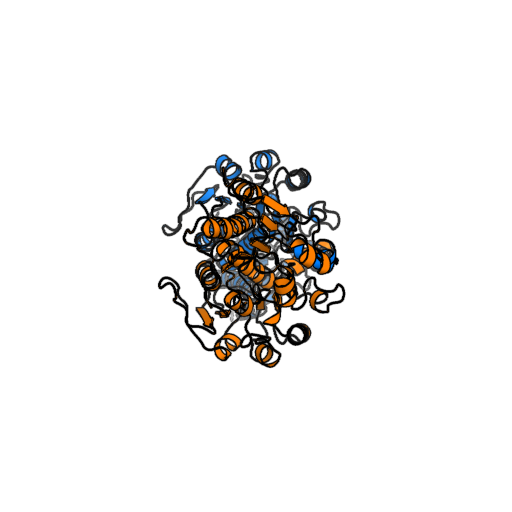38 -9.164 1 86.06 85 ASP A CA 1
ATOM 669 C C . ASP A 1 85 ? 10.93 -26.297 -8.555 1 86.06 85 ASP A C 1
ATOM 671 O O . ASP A 1 85 ? 11.812 -27.109 -8.258 1 86.06 85 ASP A O 1
ATOM 675 N N . HIS A 1 86 ? 9.641 -26.641 -8.438 1 88.69 86 HIS A N 1
ATOM 676 C CA . HIS A 1 86 ? 9.188 -27.922 -7.906 1 88.69 86 HIS A CA 1
ATOM 677 C C . HIS A 1 86 ? 9.125 -28.984 -9 1 88.69 86 HIS A C 1
ATOM 679 O O . HIS A 1 86 ? 8.875 -30.156 -8.719 1 88.69 86 HIS A O 1
ATOM 685 N N . LEU A 1 87 ? 9.406 -28.609 -10.242 1 94.31 87 LEU A N 1
ATOM 686 C CA . LEU A 1 87 ? 9.422 -29.531 -11.367 1 94.31 87 LEU A CA 1
ATOM 687 C C . LEU A 1 87 ? 10.859 -29.891 -11.742 1 94.31 87 LEU A C 1
ATOM 689 O O . LEU A 1 87 ? 11.695 -29.016 -11.938 1 94.31 87 LEU A O 1
ATOM 693 N N . ASP A 1 88 ? 11.141 -31.156 -11.82 1 95.31 88 ASP A N 1
ATOM 694 C CA . ASP A 1 88 ? 12.375 -31.578 -12.469 1 95.31 88 ASP A CA 1
ATOM 695 C C . ASP A 1 88 ? 12.242 -31.562 -13.992 1 95.31 88 ASP A C 1
ATOM 697 O O . ASP A 1 88 ? 12.094 -32.625 -14.617 1 95.31 88 ASP A O 1
ATOM 701 N N . VAL A 1 89 ? 12.391 -30.422 -14.555 1 95.75 89 VAL A N 1
ATOM 702 C CA . VAL A 1 89 ? 12.109 -30.188 -15.969 1 95.75 89 VAL A CA 1
ATOM 703 C C . VAL A 1 89 ? 13.055 -31.031 -16.828 1 95.75 89 VAL A C 1
ATOM 705 O O . VAL A 1 89 ? 12.648 -31.562 -17.859 1 95.75 89 VAL A O 1
ATOM 708 N N . LYS A 1 90 ? 14.305 -31.109 -16.438 1 94.94 90 LYS A N 1
ATOM 709 C CA . LYS A 1 90 ? 15.281 -31.906 -17.188 1 94.94 90 LYS A CA 1
ATOM 710 C C . LYS A 1 90 ? 14.867 -33.375 -17.25 1 94.94 90 LYS A C 1
ATOM 712 O O . LYS A 1 90 ? 14.891 -33.969 -18.328 1 94.94 90 LYS A O 1
ATOM 717 N N . GLU A 1 91 ? 14.516 -33.906 -16.125 1 96.5 91 GLU A N 1
ATOM 718 C CA . GLU A 1 91 ? 14.07 -35.312 -16.062 1 96.5 91 GLU A CA 1
ATOM 719 C C . GLU A 1 91 ? 12.812 -35.5 -16.922 1 96.5 91 GLU A C 1
ATOM 721 O O . GLU A 1 91 ? 12.688 -36.531 -17.594 1 96.5 91 GLU A O 1
ATOM 726 N N . CYS A 1 92 ? 11.867 -34.562 -16.922 1 97.38 92 CYS A N 1
ATOM 727 C CA . CYS A 1 92 ? 10.656 -34.625 -17.719 1 97.38 92 CYS A CA 1
ATOM 728 C C . CYS A 1 92 ? 10.984 -34.656 -19.219 1 97.38 92 CYS A C 1
ATOM 730 O O . CYS A 1 92 ? 10.445 -35.469 -19.953 1 97.38 92 CYS A O 1
ATOM 732 N N . ARG A 1 93 ? 11.891 -33.844 -19.594 1 96.12 93 ARG A N 1
ATOM 733 C CA . ARG A 1 93 ? 12.297 -33.781 -21 1 96.12 93 ARG A CA 1
ATOM 734 C C . ARG A 1 93 ? 12.914 -35.094 -21.469 1 96.12 93 ARG A C 1
ATOM 736 O O . ARG A 1 93 ? 12.617 -35.562 -22.562 1 96.12 93 ARG A O 1
ATOM 743 N N . GLU A 1 94 ? 13.734 -35.625 -20.641 1 96.12 94 GLU A N 1
ATOM 744 C CA . GLU A 1 94 ? 14.383 -36.906 -20.969 1 96.12 94 GLU A CA 1
ATOM 745 C C . GLU A 1 94 ? 13.359 -38 -21.156 1 96.12 94 GLU A C 1
ATOM 747 O O . GLU A 1 94 ? 13.578 -38.938 -21.953 1 96.12 94 GLU A O 1
ATOM 752 N N . ARG A 1 95 ? 12.273 -37.875 -20.578 1 96.56 95 ARG A N 1
ATOM 753 C CA . ARG A 1 95 ? 11.227 -38.906 -20.641 1 96.56 95 ARG A CA 1
ATOM 754 C C . ARG A 1 95 ? 10.211 -38.562 -21.734 1 96.56 95 ARG A C 1
ATOM 756 O O . ARG A 1 95 ? 9.242 -39.281 -21.938 1 96.56 95 ARG A O 1
ATOM 763 N N . GLY A 1 96 ? 10.414 -37.406 -22.359 1 96.38 96 GLY A N 1
ATOM 764 C CA . GLY A 1 96 ? 9.5 -36.969 -23.422 1 96.38 96 GLY A CA 1
ATOM 765 C C . GLY A 1 96 ? 8.227 -36.344 -22.891 1 96.38 96 GLY A C 1
ATOM 766 O O . GLY A 1 96 ? 7.195 -36.375 -23.562 1 96.38 96 GLY A O 1
ATOM 767 N N . ILE A 1 97 ? 8.234 -35.875 -21.688 1 97.81 97 ILE A N 1
ATOM 768 C CA . ILE A 1 97 ? 7.086 -35.219 -21.062 1 97.81 97 ILE A CA 1
ATOM 769 C C . ILE A 1 97 ? 7.176 -33.688 -21.266 1 97.81 97 ILE A C 1
ATOM 771 O O . ILE A 1 97 ? 8.195 -33.094 -20.938 1 97.81 97 ILE A O 1
ATOM 775 N N . THR A 1 98 ? 6.125 -33.094 -21.781 1 97.88 98 THR A N 1
ATOM 776 C CA . THR A 1 98 ? 6.051 -31.656 -21.953 1 97.88 98 THR A CA 1
ATOM 777 C C . THR A 1 98 ? 5.703 -30.969 -20.641 1 97.88 98 THR A C 1
ATOM 779 O O . THR A 1 98 ? 4.762 -31.375 -19.953 1 97.88 98 THR A O 1
ATOM 782 N N . THR A 1 99 ? 6.484 -29.984 -20.203 1 98.25 99 THR A N 1
ATOM 783 C CA . THR A 1 99 ? 6.219 -29.219 -18.984 1 98.25 99 THR A CA 1
ATOM 784 C C . THR A 1 99 ? 5.785 -27.797 -19.312 1 98.25 99 THR A C 1
ATOM 786 O O . THR A 1 99 ? 6.328 -27.172 -20.219 1 98.25 99 THR A O 1
ATOM 789 N N . CYS A 1 100 ? 4.738 -27.359 -18.641 1 97.94 100 CYS A N 1
ATOM 790 C CA . CYS A 1 100 ? 4.16 -26.047 -18.859 1 97.94 100 CYS A CA 1
ATOM 791 C C . CYS A 1 100 ? 3.98 -25.297 -17.547 1 97.94 100 CYS A C 1
ATOM 793 O O . CYS A 1 100 ? 3.977 -25.922 -16.469 1 97.94 100 CYS A O 1
ATOM 795 N N . HIS A 1 101 ? 3.986 -24 -17.609 1 96.06 101 HIS A N 1
ATOM 796 C CA . HIS A 1 101 ? 3.664 -23.125 -16.484 1 96.06 101 HIS A CA 1
ATOM 797 C C . HIS A 1 101 ? 2.734 -22 -16.922 1 96.06 101 HIS A C 1
ATOM 799 O O . HIS A 1 101 ? 2.109 -22.078 -17.984 1 96.06 101 HIS A O 1
ATOM 805 N N . THR A 1 102 ? 2.385 -21.047 -16.094 1 94.44 102 THR A N 1
ATOM 806 C CA . THR A 1 102 ? 1.381 -20.031 -16.391 1 94.44 102 THR A CA 1
ATOM 807 C C . THR A 1 102 ? 2.002 -18.641 -16.359 1 94.44 102 THR A C 1
ATOM 809 O O . THR A 1 102 ? 1.643 -17.812 -15.531 1 94.44 102 THR A O 1
ATOM 812 N N . PRO A 1 103 ? 2.807 -18.516 -17.531 1 87.31 103 PRO A N 1
ATOM 813 C CA . PRO A 1 103 ? 3.467 -17.219 -17.578 1 87.31 103 PRO A CA 1
ATOM 814 C C . PRO A 1 103 ? 2.535 -16.109 -18.047 1 87.31 103 PRO A C 1
ATOM 816 O O . PRO A 1 103 ? 1.479 -16.375 -18.625 1 87.31 103 PRO A O 1
ATOM 819 N N . ASN A 1 104 ? 2.443 -14.844 -17.516 1 88.31 104 ASN A N 1
ATOM 820 C CA . ASN A 1 104 ? 1.913 -13.625 -18.109 1 88.31 104 ASN A CA 1
ATOM 821 C C . ASN A 1 104 ? 0.58 -13.227 -17.484 1 88.31 104 ASN A C 1
ATOM 823 O O . ASN A 1 104 ? 0.053 -12.148 -17.766 1 88.31 104 ASN A O 1
ATOM 827 N N . VAL A 1 105 ? 0.004 -14.141 -16.781 1 92.12 105 VAL A N 1
ATOM 828 C CA . VAL A 1 105 ? -1.376 -13.875 -16.391 1 92.12 105 VAL A CA 1
ATOM 829 C C . VAL A 1 105 ? -1.409 -13.289 -14.984 1 92.12 105 VAL A C 1
ATOM 831 O O . VAL A 1 105 ? -2.451 -12.805 -14.531 1 92.12 105 VAL A O 1
ATOM 834 N N . LEU A 1 106 ? -0.292 -13.266 -14.367 1 95 106 LEU A N 1
ATOM 835 C CA . LEU A 1 106 ? -0.322 -12.859 -12.969 1 95 106 LEU A CA 1
ATOM 836 C C . LEU A 1 106 ? 0.531 -11.609 -12.75 1 95 106 LEU A C 1
ATOM 838 O O . LEU A 1 106 ? 0.663 -11.133 -11.617 1 95 106 LEU A O 1
ATOM 842 N N . THR A 1 107 ? 1.048 -11.023 -13.844 1 95.75 107 THR A N 1
ATOM 843 C CA . THR A 1 107 ? 2.051 -9.961 -13.766 1 95.75 107 THR A CA 1
ATOM 844 C C . THR A 1 107 ? 1.507 -8.758 -13.008 1 95.75 107 THR A C 1
ATOM 846 O O . THR A 1 107 ? 2.115 -8.305 -12.039 1 95.75 107 THR A O 1
ATOM 849 N N . ASN A 1 108 ? 0.343 -8.281 -13.398 1 96.88 108 ASN A N 1
ATOM 850 C CA . ASN A 1 108 ? -0.235 -7.098 -12.773 1 96.88 108 ASN A CA 1
ATOM 851 C C . ASN A 1 108 ? -0.564 -7.344 -11.305 1 96.88 108 ASN A C 1
ATOM 853 O O . ASN A 1 108 ? -0.268 -6.504 -10.445 1 96.88 108 ASN A O 1
ATOM 857 N N . THR A 1 109 ? -1.161 -8.508 -11.062 1 97.75 109 THR A N 1
ATOM 858 C CA . THR A 1 109 ? -1.601 -8.852 -9.719 1 97.75 109 THR A CA 1
ATOM 859 C C . THR A 1 109 ? -0.415 -8.898 -8.758 1 97.75 109 THR A C 1
ATOM 861 O O . THR A 1 109 ? -0.467 -8.328 -7.664 1 97.75 109 THR A O 1
ATOM 864 N N . VAL A 1 110 ? 0.646 -9.516 -9.141 1 97.81 110 VAL A N 1
ATOM 865 C CA . VAL A 1 110 ? 1.817 -9.672 -8.289 1 97.81 110 VAL A CA 1
ATOM 866 C C . VAL A 1 110 ? 2.516 -8.328 -8.117 1 97.81 110 VAL A C 1
ATOM 868 O O . VAL A 1 110 ? 2.986 -8 -7.023 1 97.81 110 VAL A O 1
ATOM 871 N N . ALA A 1 111 ? 2.596 -7.508 -9.188 1 98.38 111 ALA A N 1
ATOM 872 C CA . ALA A 1 111 ? 3.195 -6.176 -9.102 1 98.38 111 ALA A CA 1
ATOM 873 C C . ALA A 1 111 ? 2.432 -5.293 -8.117 1 98.38 111 ALA A C 1
ATOM 875 O O . ALA A 1 111 ? 3.037 -4.57 -7.324 1 98.38 111 ALA A O 1
ATOM 876 N N . GLU A 1 112 ? 1.098 -5.383 -8.148 1 98.5 112 GLU A N 1
ATOM 877 C CA . GLU A 1 112 ? 0.271 -4.609 -7.227 1 98.5 112 GLU A CA 1
ATOM 878 C C . GLU A 1 112 ? 0.561 -4.984 -5.773 1 98.5 112 GLU A C 1
ATOM 880 O O . GLU A 1 112 ? 0.667 -4.113 -4.91 1 98.5 112 GLU A O 1
ATOM 885 N N . LEU A 1 113 ? 0.73 -6.273 -5.539 1 98.56 113 LEU A N 1
ATOM 886 C CA . LEU A 1 113 ? 1.043 -6.695 -4.18 1 98.56 113 LEU A CA 1
ATOM 887 C C . LEU A 1 113 ? 2.422 -6.195 -3.76 1 98.56 113 LEU A C 1
ATOM 889 O O . LEU A 1 113 ? 2.623 -5.812 -2.605 1 98.56 113 LEU A O 1
ATOM 893 N N . GLY A 1 114 ? 3.334 -6.258 -4.688 1 98.81 114 GLY A N 1
ATOM 894 C CA . GLY A 1 114 ? 4.656 -5.73 -4.383 1 98.81 114 GLY A CA 1
ATOM 895 C C . GLY A 1 114 ? 4.629 -4.281 -3.936 1 98.81 114 GLY A C 1
ATOM 896 O O . GLY A 1 114 ? 5.266 -3.922 -2.941 1 98.81 114 GLY A O 1
ATOM 897 N N . ILE A 1 115 ? 3.879 -3.471 -4.621 1 98.88 115 ILE A N 1
ATOM 898 C CA . ILE A 1 115 ? 3.76 -2.057 -4.277 1 98.88 115 ILE A CA 1
ATOM 899 C C . ILE A 1 115 ? 2.99 -1.908 -2.969 1 98.88 115 ILE A C 1
ATOM 901 O O . ILE A 1 115 ? 3.324 -1.06 -2.139 1 98.88 115 ILE A O 1
ATOM 905 N N . ALA A 1 116 ? 1.955 -2.748 -2.775 1 98.75 116 ALA A N 1
ATOM 906 C CA . ALA A 1 116 ? 1.209 -2.74 -1.52 1 98.75 116 ALA A CA 1
ATOM 907 C C . ALA A 1 116 ? 2.133 -2.988 -0.331 1 98.75 116 ALA A C 1
ATOM 909 O O . ALA A 1 116 ? 2.07 -2.273 0.672 1 98.75 116 ALA A O 1
ATOM 910 N N . LEU A 1 117 ? 2.996 -3.961 -0.487 1 98.88 117 LEU A N 1
ATOM 911 C CA . LEU A 1 117 ? 3.91 -4.316 0.593 1 98.88 117 LEU A CA 1
ATOM 912 C C . LEU A 1 117 ? 4.961 -3.23 0.793 1 98.88 117 LEU A C 1
ATOM 914 O O . LEU A 1 117 ? 5.293 -2.883 1.929 1 98.88 117 LEU A O 1
ATOM 918 N N . MET A 1 118 ? 5.477 -2.709 -0.302 1 98.81 118 MET A N 1
ATOM 919 C CA . MET A 1 118 ? 6.449 -1.624 -0.217 1 98.81 118 MET A CA 1
ATOM 920 C C . MET A 1 118 ? 5.867 -0.43 0.534 1 98.81 118 MET A C 1
ATOM 922 O O . MET A 1 118 ? 6.477 0.067 1.483 1 98.81 118 MET A O 1
ATOM 926 N N . LEU A 1 119 ? 4.664 -0.037 0.158 1 98.75 119 LEU A N 1
ATOM 927 C CA . LEU A 1 119 ? 4.035 1.128 0.769 1 98.75 119 LEU A CA 1
ATOM 928 C C . LEU A 1 119 ? 3.617 0.83 2.205 1 98.75 119 LEU A C 1
ATOM 930 O O . LEU A 1 119 ? 3.699 1.701 3.074 1 98.75 119 LEU A O 1
ATOM 934 N N . SER A 1 120 ? 3.125 -0.41 2.428 1 98.5 120 SER A N 1
ATOM 935 C CA . SER A 1 120 ? 2.758 -0.794 3.787 1 98.5 120 SER A CA 1
ATOM 936 C C . SER A 1 120 ? 3.963 -0.744 4.723 1 98.5 120 SER A C 1
ATOM 938 O O . SER A 1 120 ? 3.848 -0.311 5.871 1 98.5 120 SER A O 1
ATOM 940 N N . GLY A 1 121 ? 5.09 -1.217 4.238 1 98.12 121 GLY A N 1
ATOM 941 C CA . GLY A 1 121 ? 6.305 -1.107 5.027 1 98.12 121 GLY A CA 1
ATOM 942 C C . GLY A 1 121 ? 6.773 0.324 5.203 1 98.12 121 GLY A C 1
ATOM 943 O O . GLY A 1 121 ? 7.129 0.733 6.312 1 98.12 121 GLY A O 1
ATOM 944 N N . ALA A 1 122 ? 6.754 1.068 4.133 1 98.06 122 ALA A N 1
ATOM 945 C CA . ALA A 1 122 ? 7.25 2.441 4.125 1 98.06 122 ALA A CA 1
ATOM 946 C C . ALA A 1 122 ? 6.461 3.316 5.094 1 98.06 122 ALA A C 1
ATOM 948 O O . ALA A 1 122 ? 7.031 4.188 5.758 1 98.06 122 ALA A O 1
ATOM 949 N N . ARG A 1 123 ? 5.148 2.996 5.191 1 97.88 123 ARG A N 1
ATOM 950 C CA . ARG A 1 123 ? 4.285 3.854 6 1 97.88 123 ARG A CA 1
ATOM 951 C C . ARG A 1 123 ? 3.812 3.127 7.254 1 97.88 123 ARG A C 1
ATOM 953 O O . ARG A 1 123 ? 2.883 3.578 7.926 1 97.88 123 ARG A O 1
ATOM 960 N N . ARG A 1 124 ? 4.418 1.947 7.465 1 97.25 124 ARG A N 1
ATOM 961 C CA . ARG A 1 124 ? 4.227 1.198 8.703 1 97.25 124 ARG A CA 1
ATOM 962 C C . ARG A 1 124 ? 2.754 0.887 8.93 1 97.25 124 ARG A C 1
ATOM 964 O O . ARG A 1 124 ? 2.262 0.979 10.055 1 97.25 124 ARG A O 1
ATOM 971 N N . VAL A 1 125 ? 2.023 0.513 7.898 1 98.12 125 VAL A N 1
ATOM 972 C CA . VAL A 1 125 ? 0.574 0.35 7.902 1 98.12 125 VAL A CA 1
ATOM 973 C C . VAL A 1 125 ? 0.179 -0.734 8.898 1 98.12 125 VAL A C 1
ATOM 975 O O . VAL A 1 125 ? -0.7 -0.523 9.742 1 98.12 125 VAL A O 1
ATOM 978 N N . VAL A 1 126 ? 0.839 -1.901 8.898 1 97.81 126 VAL A N 1
ATOM 979 C CA . VAL A 1 126 ? 0.47 -3.018 9.766 1 97.81 126 VAL A CA 1
ATOM 980 C C . VAL A 1 126 ? 0.759 -2.664 11.219 1 97.81 126 VAL A C 1
ATOM 982 O O . VAL A 1 126 ? -0.082 -2.877 12.094 1 97.81 126 VAL A O 1
ATOM 985 N N . GLU A 1 127 ? 1.936 -2.07 11.469 1 95.56 127 GLU A N 1
ATOM 986 C CA . GLU A 1 127 ? 2.289 -1.64 12.812 1 95.56 127 GLU A CA 1
ATOM 987 C C . GLU A 1 127 ? 1.289 -0.618 13.352 1 95.56 127 GLU A C 1
ATOM 989 O O . GLU A 1 127 ? 0.839 -0.72 14.492 1 95.56 127 GLU A O 1
ATOM 994 N N . ALA A 1 128 ? 0.963 0.333 12.531 1 95.44 128 ALA A N 1
ATOM 995 C CA . ALA A 1 128 ? 0.047 1.402 12.922 1 95.44 128 ALA A CA 1
ATOM 996 C C . ALA A 1 128 ? -1.351 0.855 13.195 1 95.44 128 ALA A C 1
ATOM 998 O O . ALA A 1 128 ? -1.999 1.247 14.172 1 95.44 128 ALA A O 1
ATOM 999 N N . SER A 1 129 ? -1.795 -0.008 12.312 1 95.81 129 SER A N 1
ATOM 1000 C CA . SER A 1 129 ? -3.115 -0.606 12.492 1 95.81 129 SER A CA 1
ATOM 1001 C C . SER A 1 129 ? -3.189 -1.419 13.781 1 95.81 129 SER A C 1
ATOM 1003 O O . SER A 1 129 ? -4.164 -1.323 14.523 1 95.81 129 SER A O 1
ATOM 1005 N N . ASN A 1 130 ? -2.174 -2.186 14.039 1 93.62 130 ASN A N 1
ATOM 1006 C CA . ASN A 1 130 ? -2.125 -2.969 15.273 1 93.62 130 ASN A CA 1
ATOM 1007 C C . ASN A 1 130 ? -2.072 -2.07 16.5 1 93.62 130 ASN A C 1
ATOM 1009 O O . ASN A 1 130 ? -2.688 -2.377 17.531 1 93.62 130 ASN A O 1
ATOM 1013 N N . ALA A 1 131 ? -1.366 -0.987 16.406 1 91.56 131 ALA A N 1
ATOM 1014 C CA . ALA A 1 131 ? -1.235 -0.063 17.531 1 91.56 131 ALA A CA 1
ATOM 1015 C C . ALA A 1 131 ? -2.59 0.523 17.922 1 91.56 131 ALA A C 1
ATOM 1017 O O . ALA A 1 131 ? -2.912 0.621 19.109 1 91.56 131 ALA A O 1
ATOM 1018 N N . ILE A 1 132 ? -3.391 0.91 16.938 1 91.56 132 ILE A N 1
ATOM 1019 C CA . ILE A 1 132 ? -4.719 1.456 17.203 1 91.56 132 ILE A CA 1
ATOM 1020 C C . ILE A 1 132 ? -5.594 0.388 17.859 1 91.56 132 ILE A C 1
ATOM 1022 O O . ILE A 1 132 ? -6.305 0.664 18.828 1 91.56 132 ILE A O 1
ATOM 1026 N N . THR A 1 133 ? -5.488 -0.769 17.312 1 89.38 133 THR A N 1
ATOM 1027 C CA . THR A 1 133 ? -6.301 -1.871 17.812 1 89.38 133 THR A CA 1
ATOM 1028 C C . THR A 1 133 ? -5.91 -2.225 19.25 1 89.38 133 THR A C 1
ATOM 1030 O O . THR A 1 133 ? -6.762 -2.602 20.047 1 89.38 133 THR A O 1
ATOM 1033 N N . ASN A 1 134 ? -4.656 -2.031 19.547 1 88.88 134 ASN A N 1
ATOM 1034 C CA . ASN A 1 134 ? -4.145 -2.342 20.875 1 88.88 134 ASN A CA 1
ATOM 1035 C C . ASN A 1 134 ? -4.363 -1.185 21.844 1 88.88 134 ASN A C 1
ATOM 1037 O O . ASN A 1 134 ? -3.918 -1.239 23 1 88.88 134 ASN A O 1
ATOM 1041 N N . GLY A 1 135 ? -4.965 -0.055 21.406 1 87.38 135 GLY A N 1
ATOM 1042 C CA . GLY A 1 135 ? -5.293 1.069 22.266 1 87.38 135 GLY A CA 1
ATOM 1043 C C . GLY A 1 135 ? -4.125 2.01 22.5 1 87.38 135 GLY A C 1
ATOM 1044 O O . GLY A 1 135 ? -4.121 2.785 23.453 1 87.38 135 GLY A O 1
ATOM 1045 N N . GLU A 1 136 ? -3.137 1.969 21.641 1 85.62 136 GLU A N 1
ATOM 1046 C CA . GLU A 1 136 ? -1.918 2.742 21.859 1 85.62 136 GLU A CA 1
ATOM 1047 C C . GLU A 1 136 ? -2.074 4.176 21.359 1 85.62 136 GLU A C 1
ATOM 1049 O O . GLU A 1 136 ? -1.284 5.051 21.719 1 85.62 136 GLU A O 1
ATOM 1054 N N . TRP A 1 137 ? -3.064 4.406 20.594 1 84.12 137 TRP A N 1
ATOM 1055 C CA . TRP A 1 137 ? -3.223 5.727 20 1 84.12 137 TRP A CA 1
ATOM 1056 C C . TRP A 1 137 ? -3.541 6.777 21.062 1 84.12 137 TRP A C 1
ATOM 1058 O O . TRP A 1 137 ? -2.994 7.883 21.031 1 84.12 137 TRP A O 1
ATOM 1068 N N . VAL A 1 138 ? -4.332 6.488 21.891 1 68.25 138 VAL A N 1
ATOM 1069 C CA . VAL A 1 138 ? -4.754 7.41 22.938 1 68.25 138 VAL A CA 1
ATOM 1070 C C . VAL A 1 138 ? -3.553 7.801 23.797 1 68.25 138 VAL A C 1
ATOM 1072 O O . VAL A 1 138 ? -3.441 8.945 24.234 1 68.25 138 VAL A O 1
ATOM 1075 N N . LYS A 1 139 ? -2.674 6.914 23.922 1 67.5 139 LYS A N 1
ATOM 1076 C CA . LYS A 1 139 ? -1.531 7.125 24.812 1 67.5 139 LYS A CA 1
ATOM 1077 C C . LYS A 1 139 ? -0.409 7.863 24.078 1 67.5 139 LYS A C 1
ATOM 1079 O O . LYS A 1 139 ? 0.392 8.555 24.719 1 67.5 139 LYS A O 1
ATOM 1084 N N . SER A 1 140 ? -0.454 7.746 22.828 1 57.84 140 SER A N 1
ATOM 1085 C CA . SER A 1 140 ? 0.71 8.195 22.078 1 57.84 140 SER A CA 1
ATOM 1086 C C . SER A 1 140 ? 0.318 9.219 21.016 1 57.84 140 SER A C 1
ATOM 1088 O O . SER A 1 140 ? 0.937 9.281 19.953 1 57.84 140 SER A O 1
ATOM 1090 N N . TYR A 1 141 ? -0.522 9.852 21.312 1 63.59 141 TYR A N 1
ATOM 1091 C CA . TYR A 1 141 ? -0.978 10.859 20.344 1 63.59 141 TYR A CA 1
ATOM 1092 C C . TYR A 1 141 ? 0.029 11.992 20.234 1 63.59 141 TYR A C 1
ATOM 1094 O O . TYR A 1 141 ? -0.091 13.016 20.922 1 63.59 141 TYR A O 1
ATOM 1102 N N . THR A 1 142 ? 1.248 11.586 19.875 1 67.44 142 THR A N 1
ATOM 1103 C CA . THR A 1 142 ? 2.227 12.633 19.609 1 67.44 142 THR A CA 1
ATOM 1104 C C . THR A 1 142 ? 2.385 12.859 18.109 1 67.44 142 THR A C 1
ATOM 1106 O O . THR A 1 142 ? 2.141 11.953 17.312 1 67.44 142 THR A O 1
ATOM 1109 N N . SER A 1 143 ? 2.775 14.055 17.781 1 72.81 143 SER A N 1
ATOM 1110 C CA . SER A 1 143 ? 2.904 14.445 16.391 1 72.81 143 SER A CA 1
ATOM 1111 C C . SER A 1 143 ? 4.066 13.719 15.711 1 72.81 143 SER A C 1
ATOM 1113 O O . SER A 1 143 ? 4.184 13.727 14.484 1 72.81 143 S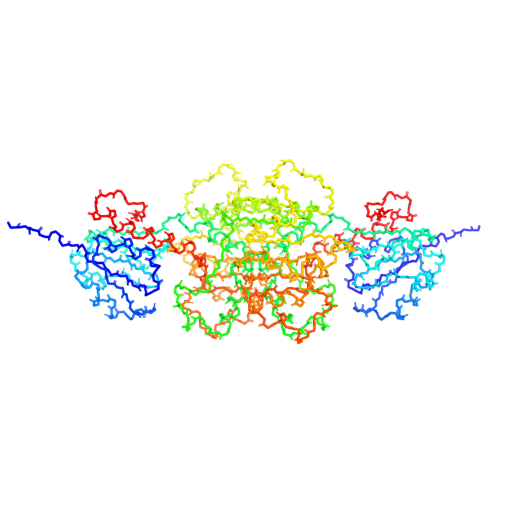ER A O 1
ATOM 1115 N N . ASN A 1 144 ? 4.883 13 16.469 1 77.38 144 ASN A N 1
ATOM 1116 C CA . ASN A 1 144 ? 6.035 12.32 15.875 1 77.38 144 ASN A CA 1
ATOM 1117 C C . ASN A 1 144 ? 5.914 10.805 16 1 77.38 144 ASN A C 1
ATOM 1119 O O . ASN A 1 144 ? 6.922 10.094 15.969 1 77.38 144 ASN A O 1
ATOM 1123 N N . TRP A 1 145 ? 4.762 10.383 16.125 1 84.12 145 TRP A N 1
ATOM 1124 C CA . TRP A 1 145 ? 4.512 8.953 16.281 1 84.12 145 TRP A CA 1
ATOM 1125 C C . TRP A 1 145 ? 4.301 8.297 14.914 1 84.12 145 TRP A C 1
ATOM 1127 O O . TRP A 1 145 ? 3.682 8.875 14.023 1 84.12 145 TRP A O 1
ATOM 1137 N N . MET A 1 146 ? 4.953 7.105 14.656 1 90.81 146 MET A N 1
ATOM 1138 C CA . MET A 1 146 ? 4.715 6.215 13.523 1 90.81 146 MET A CA 1
ATOM 1139 C C . MET A 1 146 ? 5.191 6.855 12.227 1 90.81 146 MET A C 1
ATOM 1141 O O . MET A 1 146 ? 4.504 6.777 11.203 1 90.81 146 MET A O 1
ATOM 1145 N N . PHE A 1 147 ? 6.316 7.586 12.297 1 93.5 147 PHE A N 1
ATOM 1146 C CA . PHE A 1 147 ? 6.871 8.172 11.078 1 93.5 147 PHE A CA 1
ATOM 1147 C C . PHE A 1 147 ? 7.305 7.078 10.102 1 93.5 147 PHE A C 1
ATOM 1149 O O . PHE A 1 147 ? 7.949 6.105 10.5 1 93.5 147 PHE A O 1
ATOM 1156 N N . GLY A 1 148 ? 6.867 7.246 8.898 1 95.56 148 GLY A N 1
ATOM 1157 C CA . GLY A 1 148 ? 7.34 6.422 7.797 1 95.56 148 GLY A CA 1
ATOM 1158 C C . GLY A 1 148 ? 8.281 7.156 6.863 1 95.56 148 GLY A C 1
ATOM 1159 O O . GLY A 1 148 ? 8.945 8.109 7.27 1 95.56 148 GLY A O 1
ATOM 1160 N N . THR A 1 149 ? 8.391 6.602 5.691 1 96.31 149 THR A N 1
ATOM 1161 C CA . THR A 1 149 ? 9.273 7.168 4.68 1 96.31 149 THR A CA 1
ATOM 1162 C C . THR A 1 149 ? 8.531 7.355 3.359 1 96.31 149 THR A C 1
ATOM 1164 O O . THR A 1 149 ? 7.715 6.512 2.973 1 96.31 149 THR A O 1
ATOM 1167 N N . ASP A 1 150 ? 8.844 8.422 2.656 1 96.88 150 ASP A N 1
ATOM 1168 C CA . ASP A 1 150 ? 8.234 8.734 1.369 1 96.88 150 ASP A CA 1
ATOM 1169 C C . ASP A 1 150 ? 8.969 8.031 0.228 1 96.88 150 ASP A C 1
ATOM 1171 O O . ASP A 1 150 ? 10.18 7.828 0.3 1 96.88 150 ASP A O 1
ATOM 1175 N N . ILE A 1 151 ? 8.234 7.734 -0.814 1 97.88 151 ILE A N 1
ATOM 1176 C CA . ILE A 1 151 ? 8.812 7.199 -2.039 1 97.88 151 ILE A CA 1
ATOM 1177 C C . ILE A 1 151 ? 9.383 8.336 -2.881 1 97.88 151 ILE A C 1
ATOM 1179 O O . ILE A 1 151 ? 10.398 8.172 -3.555 1 97.88 151 ILE A O 1
ATOM 1183 N N . VAL A 1 152 ? 8.656 9.5 -2.82 1 96.81 152 VAL A N 1
ATOM 1184 C CA . VAL A 1 152 ? 9.078 10.648 -3.613 1 96.81 152 VAL A CA 1
ATOM 1185 C C . VAL A 1 152 ? 10.539 10.977 -3.312 1 96.81 152 VAL A C 1
ATOM 1187 O O . VAL A 1 152 ? 10.961 10.961 -2.154 1 96.81 152 VAL A O 1
ATOM 1190 N N . ASN A 1 153 ? 11.352 11.102 -4.34 1 97 153 ASN A N 1
ATOM 1191 C CA . ASN A 1 153 ? 12.75 11.508 -4.305 1 97 153 ASN A CA 1
ATOM 1192 C C . ASN A 1 153 ? 13.641 10.391 -3.762 1 97 153 ASN A C 1
ATOM 1194 O O . ASN A 1 153 ? 14.82 10.609 -3.475 1 97 153 ASN A O 1
ATOM 1198 N N . SER A 1 154 ? 13.125 9.195 -3.586 1 98.25 154 SER A N 1
ATOM 1199 C CA . SER A 1 154 ? 13.914 8.047 -3.143 1 98.25 154 SER A CA 1
ATOM 1200 C C . SER A 1 154 ? 14.539 7.316 -4.324 1 98.25 154 SER A C 1
ATOM 1202 O O . SER A 1 154 ? 14.258 7.641 -5.48 1 98.25 154 SER A O 1
ATOM 1204 N N . VAL A 1 155 ? 15.422 6.426 -4.039 1 98.88 155 VAL A N 1
ATOM 1205 C CA . VAL A 1 155 ? 15.938 5.496 -5.039 1 98.88 155 VAL A CA 1
ATOM 1206 C C . VAL A 1 155 ? 15.273 4.133 -4.867 1 98.88 155 VAL A C 1
ATOM 1208 O O . VAL A 1 155 ? 15.344 3.529 -3.793 1 98.88 155 VAL A O 1
ATOM 1211 N N . ILE A 1 156 ? 14.648 3.697 -5.926 1 98.94 156 ILE A N 1
ATOM 1212 C CA . ILE A 1 156 ? 14.008 2.383 -5.91 1 98.94 156 ILE A CA 1
ATOM 1213 C C . ILE A 1 156 ? 14.867 1.39 -6.699 1 98.94 156 ILE A C 1
ATOM 1215 O O . ILE A 1 156 ? 15.195 1.632 -7.863 1 98.94 156 ILE A O 1
ATOM 1219 N N . GLY A 1 157 ? 15.297 0.342 -6.031 1 98.94 157 GLY A N 1
ATOM 1220 C CA . GLY A 1 157 ? 15.984 -0.756 -6.691 1 98.94 157 GLY A CA 1
ATOM 1221 C C . GLY A 1 157 ? 15.094 -1.963 -6.926 1 98.94 157 GLY A C 1
ATOM 1222 O O . GLY A 1 157 ? 14.281 -2.316 -6.07 1 98.94 157 GLY A O 1
ATOM 1223 N N . ILE A 1 158 ? 15.242 -2.57 -8.109 1 98.88 158 ILE A N 1
ATOM 1224 C CA . ILE A 1 158 ? 14.516 -3.789 -8.445 1 98.88 158 ILE A CA 1
ATOM 1225 C C . ILE A 1 158 ? 15.5 -4.883 -8.852 1 98.88 158 ILE A C 1
ATOM 1227 O O . ILE A 1 158 ? 16.266 -4.715 -9.789 1 98.88 158 ILE A O 1
ATOM 1231 N N . PHE A 1 159 ? 15.555 -5.969 -8.07 1 98.69 159 PHE A N 1
ATOM 1232 C CA . PHE A 1 159 ? 16.328 -7.141 -8.445 1 98.69 159 PHE A CA 1
ATOM 1233 C C . PHE A 1 159 ? 15.461 -8.156 -9.18 1 98.69 159 PHE A C 1
ATOM 1235 O O . PHE A 1 159 ? 14.555 -8.75 -8.586 1 98.69 159 PHE A O 1
ATOM 1242 N N . GLY A 1 160 ? 15.75 -8.43 -10.367 1 97.31 160 GLY A N 1
ATOM 1243 C CA . GLY A 1 160 ? 14.867 -9.133 -11.281 1 97.31 160 GLY A CA 1
ATOM 1244 C C . GLY A 1 160 ? 13.992 -8.203 -12.094 1 97.31 160 GLY A C 1
ATOM 1245 O O . GLY A 1 160 ? 13.078 -7.57 -11.562 1 97.31 160 GLY A O 1
ATOM 1246 N N . PHE A 1 161 ? 14.281 -8.148 -13.383 1 97.38 161 PHE A N 1
ATOM 1247 C CA . PHE A 1 161 ? 13.633 -7.125 -14.188 1 97.38 161 PHE A CA 1
ATOM 1248 C C . PHE A 1 161 ? 12.938 -7.75 -15.398 1 97.38 161 PHE A C 1
ATOM 1250 O O . PHE A 1 161 ? 12.984 -7.199 -16.5 1 97.38 161 PHE A O 1
ATOM 1257 N N . GLY A 1 162 ? 12.414 -8.922 -15.148 1 94.06 162 GLY A N 1
ATOM 1258 C CA . GLY A 1 162 ? 11.508 -9.508 -16.125 1 94.06 162 GLY A CA 1
ATOM 1259 C C . GLY A 1 162 ? 10.164 -8.812 -16.188 1 94.06 162 GLY A C 1
ATOM 1260 O O . GLY A 1 162 ? 10.078 -7.594 -15.992 1 94.06 162 GLY A O 1
ATOM 1261 N N . ARG A 1 163 ? 9.094 -9.523 -16.5 1 93.31 163 ARG A N 1
ATOM 1262 C CA . ARG A 1 163 ? 7.762 -8.961 -16.688 1 93.31 163 ARG A CA 1
ATOM 1263 C C . ARG A 1 163 ? 7.277 -8.266 -15.414 1 93.31 163 ARG A C 1
ATOM 1265 O O . ARG A 1 163 ? 6.801 -7.129 -15.469 1 93.31 163 ARG A O 1
ATOM 1272 N N . ILE A 1 164 ? 7.398 -8.938 -14.273 1 96.06 164 ILE A N 1
ATOM 1273 C CA . ILE A 1 164 ? 6.906 -8.391 -13.016 1 96.06 164 ILE A CA 1
ATOM 1274 C C . ILE A 1 164 ? 7.754 -7.184 -12.609 1 96.06 164 ILE A C 1
ATOM 1276 O O . ILE A 1 164 ? 7.219 -6.16 -12.18 1 96.06 164 ILE A O 1
ATOM 1280 N N . GLY A 1 165 ? 9.102 -7.262 -12.719 1 97.88 165 GLY A N 1
ATOM 1281 C CA . GLY A 1 165 ? 9.977 -6.141 -12.414 1 97.88 165 GLY A CA 1
ATOM 1282 C C . GLY A 1 165 ? 9.648 -4.891 -13.211 1 97.88 165 GLY A C 1
ATOM 1283 O O . GLY A 1 165 ? 9.602 -3.789 -12.664 1 97.88 165 GLY A O 1
ATOM 1284 N N . GLN A 1 166 ? 9.406 -5.09 -14.477 1 98.06 166 GLN A N 1
ATOM 1285 C CA . GLN A 1 166 ? 9.086 -3.957 -15.336 1 98.06 166 GLN A CA 1
ATOM 1286 C C . GLN A 1 166 ? 7.699 -3.4 -15.016 1 98.06 166 GLN A C 1
ATOM 1288 O O . GLN A 1 166 ? 7.477 -2.191 -15.102 1 98.06 166 GLN A O 1
ATOM 1293 N N . ALA A 1 167 ? 6.762 -4.32 -14.656 1 98.06 167 ALA A N 1
ATOM 1294 C CA . ALA A 1 167 ? 5.441 -3.873 -14.227 1 98.06 167 ALA A CA 1
ATOM 1295 C C . ALA A 1 167 ? 5.531 -3.025 -12.961 1 98.06 167 ALA A C 1
ATOM 1297 O O . ALA A 1 167 ? 4.797 -2.047 -12.805 1 98.06 167 ALA A O 1
ATOM 1298 N N . LEU A 1 168 ? 6.426 -3.357 -12.031 1 98.75 168 LEU A N 1
ATOM 1299 C CA . LEU A 1 168 ? 6.68 -2.555 -10.836 1 98.75 168 LEU A CA 1
ATOM 1300 C C . LEU A 1 168 ? 7.188 -1.168 -11.211 1 98.75 168 LEU A C 1
ATOM 1302 O O . LEU A 1 168 ? 6.652 -0.159 -10.75 1 98.75 168 LEU A O 1
ATOM 1306 N N . ALA A 1 169 ? 8.18 -1.16 -12.086 1 98.81 169 ALA A N 1
ATOM 1307 C CA . ALA A 1 169 ? 8.789 0.101 -12.492 1 98.81 169 ALA A CA 1
ATOM 1308 C C . ALA A 1 169 ? 7.77 1.027 -13.141 1 98.81 169 ALA A C 1
ATOM 1310 O O . ALA A 1 169 ? 7.73 2.225 -12.852 1 98.81 169 ALA A O 1
ATOM 1311 N N . LYS A 1 170 ? 6.977 0.477 -13.992 1 98.62 170 LYS A N 1
ATOM 1312 C CA . LYS A 1 170 ? 5.941 1.235 -14.695 1 98.62 170 LYS A CA 1
ATOM 1313 C C . LYS A 1 170 ? 5.008 1.929 -13.703 1 98.62 170 LYS A C 1
ATOM 1315 O O . LYS A 1 170 ? 4.703 3.113 -13.852 1 98.62 170 LYS A O 1
ATOM 1320 N N . ARG A 1 171 ? 4.605 1.267 -12.695 1 98.69 171 ARG A N 1
ATOM 1321 C CA . ARG A 1 171 ? 3.625 1.759 -11.734 1 98.69 171 ARG A CA 1
ATOM 1322 C C . ARG A 1 171 ? 4.27 2.723 -10.742 1 98.69 171 ARG A C 1
ATOM 1324 O O . ARG A 1 171 ? 3.602 3.611 -10.203 1 98.69 171 ARG A O 1
ATOM 1331 N N . LEU A 1 172 ? 5.594 2.617 -10.539 1 98.75 172 LEU A N 1
ATOM 1332 C CA . LEU A 1 172 ? 6.262 3.395 -9.5 1 98.75 172 LEU A CA 1
ATOM 1333 C C . LEU A 1 172 ? 6.781 4.715 -10.062 1 98.75 172 LEU A C 1
ATOM 1335 O O . LEU A 1 172 ? 7.102 5.633 -9.305 1 98.75 172 LEU A O 1
ATOM 1339 N N . GLN A 1 173 ? 6.852 4.852 -11.352 1 98.38 173 GLN A N 1
ATOM 1340 C CA . GLN A 1 173 ? 7.41 6.051 -11.969 1 98.38 173 GLN A CA 1
ATOM 1341 C C . GLN A 1 173 ? 6.641 7.297 -11.539 1 98.38 173 GLN A C 1
ATOM 1343 O O . GLN A 1 173 ? 7.238 8.297 -11.141 1 98.38 173 GLN A O 1
ATOM 1348 N N . PRO A 1 174 ? 5.285 7.242 -11.453 1 98.19 174 PRO A N 1
ATOM 1349 C CA . PRO A 1 174 ? 4.566 8.469 -11.102 1 98.19 174 PRO A CA 1
ATOM 1350 C C . PRO A 1 174 ? 4.641 8.797 -9.609 1 98.19 174 PRO A C 1
ATOM 1352 O O . PRO A 1 174 ? 4.125 9.828 -9.172 1 98.19 174 PRO A O 1
ATOM 1355 N N . PHE A 1 175 ? 5.258 7.918 -8.828 1 98.56 175 PHE A N 1
ATOM 1356 C CA . PHE A 1 175 ? 5.504 8.242 -7.426 1 98.56 175 PHE A CA 1
ATOM 1357 C C . PHE A 1 175 ? 6.672 9.211 -7.289 1 98.56 175 PHE A C 1
ATOM 1359 O O . PHE A 1 175 ? 6.992 9.648 -6.184 1 98.56 175 PHE A O 1
ATOM 1366 N N . GLU A 1 176 ? 7.375 9.477 -8.398 1 97.75 176 GLU A N 1
ATOM 1367 C CA . GLU A 1 176 ? 8.414 10.484 -8.539 1 97.75 176 GLU A CA 1
ATOM 1368 C C . GLU A 1 176 ? 9.633 10.148 -7.676 1 97.75 176 GLU A C 1
ATOM 1370 O O . GLU A 1 176 ? 10.117 10.992 -6.918 1 97.75 176 GLU A O 1
ATOM 1375 N N . PRO A 1 177 ? 10.078 8.922 -7.75 1 98.38 177 PRO A N 1
ATOM 1376 C CA . PRO A 1 177 ? 11.391 8.656 -7.164 1 98.38 177 PRO A CA 1
ATOM 1377 C C . PRO A 1 177 ? 12.516 9.422 -7.863 1 98.38 177 PRO A C 1
ATOM 1379 O O . PRO A 1 177 ? 12.336 9.883 -8.992 1 98.38 177 PRO A O 1
ATOM 1382 N N . LYS A 1 178 ? 13.586 9.641 -7.148 1 98.5 178 LYS A N 1
ATOM 1383 C CA . LYS A 1 178 ? 14.758 10.234 -7.777 1 98.5 178 LYS A CA 1
ATOM 1384 C C . LYS A 1 178 ? 15.227 9.406 -8.969 1 98.5 178 LYS A C 1
ATOM 1386 O O . LYS A 1 178 ? 15.539 9.953 -10.023 1 98.5 178 LYS A O 1
ATOM 1391 N N . LYS A 1 179 ? 15.242 8.109 -8.82 1 98.5 179 LYS A N 1
ATOM 1392 C CA . LYS A 1 179 ? 15.531 7.18 -9.914 1 98.5 179 LYS A CA 1
ATOM 1393 C C . LYS A 1 179 ? 15.078 5.766 -9.57 1 98.5 179 LYS A C 1
ATOM 1395 O O . LYS A 1 179 ? 14.891 5.434 -8.398 1 98.5 179 LYS A O 1
ATOM 1400 N N . ILE A 1 180 ? 14.906 4.984 -10.578 1 98.88 180 ILE A N 1
ATOM 1401 C CA . ILE A 1 180 ? 14.672 3.547 -10.484 1 98.88 180 ILE A CA 1
ATOM 1402 C C . ILE A 1 180 ? 15.844 2.801 -11.133 1 98.88 180 ILE A C 1
ATOM 1404 O O . ILE A 1 180 ? 16.172 3.037 -12.297 1 98.88 180 ILE A O 1
ATOM 1408 N N . ILE A 1 181 ? 16.5 1.969 -10.328 1 98.88 181 ILE A N 1
ATOM 1409 C CA . ILE A 1 181 ? 17.625 1.181 -10.82 1 98.88 181 ILE A CA 1
ATOM 1410 C C . ILE A 1 181 ? 17.266 -0.305 -10.766 1 98.88 181 ILE A C 1
ATOM 1412 O O . ILE A 1 181 ? 16.391 -0.715 -10.008 1 98.88 181 ILE A O 1
ATOM 1416 N N . TYR A 1 182 ? 17.891 -1.083 -11.586 1 98.69 182 TYR A N 1
ATOM 1417 C CA . TYR A 1 182 ? 17.609 -2.512 -11.578 1 98.69 182 TYR A CA 1
ATOM 1418 C C . TYR A 1 182 ? 18.859 -3.326 -11.867 1 98.69 182 TYR A C 1
ATOM 1420 O O . TYR A 1 182 ? 19.828 -2.809 -12.43 1 98.69 182 TYR A O 1
ATOM 1428 N N . CYS A 1 183 ? 18.812 -4.488 -11.359 1 97.56 183 CYS A N 1
ATOM 1429 C CA . CYS A 1 183 ? 19.812 -5.527 -11.609 1 97.56 183 CYS A CA 1
ATOM 1430 C C . CYS A 1 183 ? 19.141 -6.859 -11.914 1 97.56 183 CYS A C 1
ATOM 1432 O O . CYS A 1 183 ? 18.125 -7.215 -11.305 1 97.56 183 CYS A O 1
ATOM 1434 N N . ASP A 1 184 ? 19.562 -7.492 -12.953 1 92.5 184 ASP A N 1
ATOM 1435 C CA . ASP A 1 184 ? 19.078 -8.82 -13.305 1 92.5 184 ASP A CA 1
ATOM 1436 C C . ASP A 1 184 ? 20.234 -9.766 -13.602 1 92.5 184 ASP A C 1
ATOM 1438 O O . ASP A 1 184 ? 21.266 -9.352 -14.141 1 92.5 184 ASP A O 1
ATOM 1442 N N . ALA A 1 185 ? 20.031 -10.977 -13.203 1 80.81 185 ALA A N 1
ATOM 1443 C CA . ALA A 1 185 ? 21.062 -11.984 -13.469 1 80.81 185 ALA A CA 1
ATOM 1444 C C . ALA A 1 185 ? 21.109 -12.336 -14.953 1 80.81 185 ALA A C 1
ATOM 1446 O O . ALA A 1 185 ? 22.125 -12.867 -15.43 1 80.81 185 ALA A O 1
ATOM 1447 N N . PHE A 1 186 ? 20.094 -11.977 -15.703 1 80.75 186 PHE A N 1
ATOM 1448 C CA . PHE A 1 186 ? 20 -12.305 -17.125 1 80.75 186 PHE A CA 1
ATOM 1449 C C . PHE A 1 186 ? 19.797 -11.055 -17.953 1 80.75 186 PHE A C 1
ATOM 1451 O O . PHE A 1 186 ? 19.453 -9.992 -17.422 1 80.75 186 PHE A O 1
ATOM 1458 N N . ASP A 1 187 ? 20.031 -11.211 -19.203 1 84.31 187 ASP A N 1
ATOM 1459 C CA . ASP A 1 187 ? 19.719 -10.125 -20.125 1 84.31 187 ASP A CA 1
ATOM 1460 C C . ASP A 1 187 ? 18.203 -9.992 -20.312 1 84.31 187 ASP A C 1
ATOM 1462 O O . ASP A 1 187 ? 17.5 -10.992 -20.484 1 84.31 187 ASP A O 1
ATOM 1466 N N . VAL A 1 188 ? 17.75 -8.812 -20.109 1 90.88 188 VAL A N 1
ATOM 1467 C CA . VAL A 1 188 ? 16.328 -8.578 -20.266 1 90.88 188 VAL A CA 1
ATOM 1468 C C . VAL A 1 188 ? 16.078 -7.441 -21.266 1 90.88 188 VAL A C 1
ATOM 1470 O O . VAL A 1 188 ? 16.891 -6.508 -21.344 1 90.88 188 VAL A O 1
ATOM 1473 N N . ILE A 1 189 ? 15.047 -7.594 -22.047 1 93.31 189 ILE A N 1
ATOM 1474 C CA . ILE A 1 189 ? 14.609 -6.512 -22.906 1 93.31 189 ILE A CA 1
ATOM 1475 C C . ILE A 1 189 ? 13.742 -5.535 -22.109 1 93.31 189 ILE A C 1
ATOM 1477 O O . ILE A 1 189 ? 12.703 -5.914 -21.578 1 93.31 189 ILE A O 1
ATOM 1481 N N . VAL A 1 190 ? 14.211 -4.309 -22.094 1 95 190 VAL A N 1
ATOM 1482 C CA . VAL A 1 190 ? 13.539 -3.307 -21.281 1 95 190 VAL A CA 1
ATOM 1483 C C . VAL A 1 190 ? 12.633 -2.441 -22.156 1 95 190 VAL A C 1
ATOM 1485 O O . VAL A 1 190 ? 13.047 -1.997 -23.219 1 95 190 VAL A O 1
ATOM 1488 N N . ASP A 1 191 ? 11.422 -2.303 -21.781 1 95.31 191 ASP A N 1
ATOM 1489 C CA . ASP A 1 191 ? 10.523 -1.362 -22.438 1 95.31 191 ASP A CA 1
ATOM 1490 C C . ASP A 1 191 ? 11.117 0.042 -22.469 1 95.31 191 ASP A C 1
ATOM 1492 O O . ASP A 1 191 ? 11.445 0.609 -21.422 1 95.31 191 ASP A O 1
ATOM 1496 N N . SER A 1 192 ? 11.203 0.668 -23.547 1 94.44 192 SER A N 1
ATOM 1497 C CA . SER A 1 192 ? 11.898 1.935 -23.766 1 94.44 192 SER A CA 1
ATOM 1498 C C . SER A 1 192 ? 11.18 3.084 -23.078 1 94.44 192 SER A C 1
ATOM 1500 O O . SER A 1 192 ? 11.766 4.141 -22.828 1 94.44 192 SER A O 1
ATOM 1502 N N . SER A 1 193 ? 9.961 2.904 -22.734 1 94.94 193 SER A N 1
ATOM 1503 C CA . SER A 1 193 ? 9.195 3.959 -22.078 1 94.94 193 SER A CA 1
ATOM 1504 C C . SER A 1 193 ? 9.555 4.055 -20.594 1 94.94 193 SER A C 1
ATOM 1506 O O . SER A 1 193 ? 9.227 5.043 -19.938 1 94.94 193 SER A O 1
ATOM 1508 N N . LEU A 1 194 ? 10.211 3.006 -20.094 1 97.5 194 LEU A N 1
ATOM 1509 C CA . LEU A 1 194 ? 10.578 2.99 -18.688 1 97.5 194 LEU A CA 1
ATOM 1510 C C . LEU A 1 194 ? 11.859 3.781 -18.453 1 97.5 194 LEU A C 1
ATOM 1512 O O . LEU A 1 194 ? 12.859 3.574 -19.141 1 97.5 194 LEU A O 1
ATOM 1516 N N . LYS A 1 195 ? 11.805 4.738 -17.578 1 97.75 195 LYS A N 1
ATOM 1517 C CA . LYS A 1 195 ? 12.984 5.488 -17.172 1 97.75 195 LYS A CA 1
ATOM 1518 C C . LYS A 1 195 ? 13.719 4.773 -16.031 1 97.75 195 LYS A C 1
ATOM 1520 O O . LYS A 1 195 ? 13.578 5.145 -14.867 1 97.75 195 LYS A O 1
ATOM 1525 N N . VAL A 1 196 ? 14.586 3.854 -16.391 1 98.44 196 VAL A N 1
ATOM 1526 C CA . VAL A 1 196 ? 15.289 3.023 -15.414 1 98.44 196 VAL A CA 1
ATOM 1527 C C . VAL A 1 196 ? 16.766 2.934 -15.781 1 98.44 196 VAL A C 1
ATOM 1529 O O . VAL A 1 196 ? 17.141 3.199 -16.922 1 98.44 196 VAL A O 1
ATOM 1532 N N . GLU A 1 197 ? 17.609 2.641 -14.836 1 98.19 197 GLU A N 1
ATOM 1533 C CA . GLU A 1 197 ? 19.047 2.504 -15.023 1 98.19 197 GLU A CA 1
ATOM 1534 C C . GLU A 1 197 ? 19.531 1.131 -14.578 1 98.19 197 GLU A C 1
ATOM 1536 O O . GLU A 1 197 ? 19.234 0.692 -13.469 1 98.19 197 GLU A O 1
ATOM 1541 N N . LYS A 1 198 ? 20.234 0.427 -15.445 1 98.06 198 LYS A N 1
ATOM 1542 C CA . LYS A 1 198 ? 20.859 -0.84 -15.078 1 98.06 198 LYS A CA 1
ATOM 1543 C C . LYS A 1 198 ? 22.094 -0.613 -14.219 1 98.06 198 LYS A C 1
ATOM 1545 O O . LYS A 1 198 ? 22.922 0.252 -14.531 1 98.06 198 LYS A O 1
ATOM 1550 N N . VAL A 1 199 ? 22.188 -1.334 -13.141 1 98.31 199 VAL A N 1
ATOM 1551 C CA . VAL A 1 199 ? 23.375 -1.28 -12.281 1 98.31 199 VAL A CA 1
ATOM 1552 C C . VAL A 1 199 ? 23.812 -2.697 -11.914 1 98.31 199 VAL A C 1
ATOM 1554 O O . VAL A 1 199 ? 23.109 -3.666 -12.211 1 98.31 199 VAL A O 1
ATOM 1557 N N . ASN A 1 200 ? 24.984 -2.816 -11.312 1 97.69 200 ASN A N 1
ATOM 1558 C CA . ASN A 1 200 ? 25.375 -4.133 -10.82 1 97.69 200 ASN A CA 1
ATOM 1559 C C . ASN A 1 200 ? 24.781 -4.406 -9.438 1 97.69 200 ASN A C 1
ATOM 1561 O O . ASN A 1 200 ? 24.156 -3.531 -8.836 1 97.69 200 ASN A O 1
ATOM 1565 N N . PHE A 1 201 ? 25.016 -5.57 -8.953 1 98 201 PHE A N 1
ATOM 1566 C CA . PHE A 1 201 ? 24.359 -6.012 -7.727 1 98 201 PHE A CA 1
ATOM 1567 C C . PHE A 1 201 ? 24.812 -5.172 -6.539 1 98 201 PHE A C 1
ATOM 1569 O O . PHE A 1 201 ? 24 -4.762 -5.711 1 98 201 PHE A O 1
ATOM 1576 N N . THR A 1 202 ? 26.047 -4.891 -6.418 1 98.56 202 THR A N 1
ATOM 1577 C CA . THR A 1 202 ? 26.578 -4.102 -5.312 1 98.56 202 THR A CA 1
ATOM 1578 C C . THR A 1 202 ? 26 -2.689 -5.328 1 98.56 202 THR A C 1
ATOM 1580 O O . THR A 1 202 ? 25.594 -2.168 -4.285 1 98.56 202 THR A O 1
ATOM 1583 N N . GLN A 1 203 ? 25.969 -2.086 -6.469 1 98.81 203 GLN A N 1
ATOM 1584 C CA . GLN A 1 203 ? 25.391 -0.755 -6.613 1 98.81 203 GLN A CA 1
ATOM 1585 C C . GLN A 1 203 ? 23.906 -0.754 -6.242 1 98.81 203 GLN A C 1
ATOM 1587 O O . GLN A 1 203 ? 23.422 0.201 -5.641 1 98.81 203 GLN A O 1
ATOM 1592 N N . LEU A 1 204 ? 23.234 -1.8 -6.629 1 98.88 204 LEU A N 1
ATOM 1593 C CA . LEU A 1 204 ? 21.828 -1.937 -6.289 1 98.88 204 LEU A CA 1
ATOM 1594 C C . LEU A 1 204 ? 21.625 -1.902 -4.777 1 98.88 204 LEU A C 1
ATOM 1596 O O . LEU A 1 204 ? 20.75 -1.187 -4.277 1 98.88 204 LEU A O 1
ATOM 1600 N N . LEU A 1 205 ? 22.438 -2.662 -4.078 1 98.88 205 LEU A N 1
ATOM 1601 C CA . LEU A 1 205 ? 22.344 -2.75 -2.625 1 98.88 205 LEU A CA 1
ATOM 1602 C C . LEU A 1 205 ? 22.656 -1.404 -1.979 1 98.88 205 LEU A C 1
ATOM 1604 O O . LEU A 1 205 ? 21.906 -0.934 -1.12 1 98.88 205 LEU A O 1
ATOM 1608 N N . GLU A 1 206 ? 23.625 -0.735 -2.406 1 98.88 206 GLU A N 1
ATOM 1609 C CA . GLU A 1 206 ? 24.156 0.455 -1.754 1 98.88 206 GLU A CA 1
ATOM 1610 C C . GLU A 1 206 ? 23.281 1.673 -2.01 1 98.88 206 GLU A C 1
ATOM 1612 O O . GLU A 1 206 ? 23.203 2.574 -1.173 1 98.88 206 GLU A O 1
ATOM 1617 N N . GLN A 1 207 ? 22.625 1.674 -3.111 1 98.81 207 GLN A N 1
ATOM 1618 C CA . GLN A 1 207 ? 21.953 2.9 -3.523 1 98.81 207 GLN A CA 1
ATOM 1619 C C . GLN A 1 207 ? 20.469 2.861 -3.168 1 98.81 207 GLN A C 1
ATOM 1621 O O . GLN A 1 207 ? 19.828 3.906 -3.043 1 98.81 207 GLN A O 1
ATOM 1626 N N . SER A 1 208 ? 19.891 1.731 -2.996 1 98.94 208 SER A N 1
ATOM 1627 C CA . SER A 1 208 ? 18.453 1.589 -2.883 1 98.94 208 SER A CA 1
ATOM 1628 C C . SER A 1 208 ? 17.953 2.025 -1.509 1 98.94 208 SER A C 1
ATOM 1630 O O . SER A 1 208 ? 18.469 1.569 -0.485 1 98.94 208 SER A O 1
ATOM 1632 N N . ASP A 1 209 ? 17 2.939 -1.5 1 98.88 209 ASP A N 1
ATOM 1633 C CA . ASP A 1 209 ? 16.203 3.186 -0.302 1 98.88 209 ASP A CA 1
ATOM 1634 C C . ASP A 1 209 ? 15.117 2.123 -0.138 1 98.88 209 ASP A C 1
ATOM 1636 O O . ASP A 1 209 ? 14.781 1.741 0.985 1 98.88 209 ASP A O 1
ATOM 1640 N N . PHE A 1 210 ? 14.555 1.722 -1.245 1 98.94 210 PHE A N 1
ATOM 1641 C CA . PHE A 1 210 ? 13.625 0.611 -1.368 1 98.94 210 PHE A CA 1
ATOM 1642 C C . PHE A 1 210 ? 14.141 -0.43 -2.352 1 98.94 210 PHE A C 1
ATOM 1644 O O . PHE A 1 210 ? 14.516 -0.095 -3.479 1 98.94 210 PHE A O 1
ATOM 1651 N N . LEU A 1 211 ? 14.211 -1.65 -1.934 1 98.94 211 LEU A N 1
ATOM 1652 C CA . LEU A 1 211 ? 14.672 -2.727 -2.807 1 98.94 211 LEU A CA 1
ATOM 1653 C C . LEU A 1 211 ? 13.609 -3.816 -2.926 1 98.94 211 LEU A C 1
ATOM 1655 O O . LEU A 1 211 ? 13.242 -4.441 -1.929 1 98.94 211 LEU A O 1
ATOM 1659 N N . ILE A 1 212 ? 13.102 -4.059 -4.125 1 98.94 212 ILE A N 1
ATOM 1660 C CA . ILE A 1 212 ? 12.07 -5.059 -4.379 1 98.94 212 ILE A CA 1
ATOM 1661 C C . ILE A 1 212 ? 12.664 -6.219 -5.172 1 98.94 212 ILE A C 1
ATOM 1663 O O . ILE A 1 212 ? 13.312 -6.012 -6.199 1 98.94 212 ILE A O 1
ATOM 1667 N N . VAL A 1 213 ? 12.406 -7.379 -4.703 1 98.69 213 VAL A N 1
ATOM 1668 C CA . VAL A 1 213 ? 12.938 -8.586 -5.332 1 98.69 213 VAL A CA 1
ATOM 1669 C C . VAL A 1 213 ? 11.836 -9.266 -6.148 1 98.69 213 VAL A C 1
ATOM 1671 O O . VAL A 1 213 ? 10.773 -9.586 -5.625 1 98.69 213 VAL A O 1
ATOM 1674 N N . SER A 1 214 ? 12.039 -9.453 -7.379 1 96.5 214 SER A N 1
ATOM 1675 C CA . SER A 1 214 ? 11.172 -10.141 -8.328 1 96.5 214 SER A CA 1
ATOM 1676 C C . SER A 1 214 ? 11.969 -11.039 -9.266 1 96.5 214 SER A C 1
ATOM 1678 O O . SER A 1 214 ? 11.867 -10.914 -10.484 1 96.5 214 SER A O 1
ATOM 1680 N N . SER A 1 215 ? 12.672 -11.961 -8.711 1 93.25 215 SER A N 1
ATOM 1681 C CA . SER A 1 215 ? 13.625 -12.773 -9.469 1 93.25 215 SER A CA 1
ATOM 1682 C C . SER A 1 215 ? 13.312 -14.258 -9.328 1 93.25 215 SER A C 1
ATOM 1684 O O . SER A 1 215 ? 12.742 -14.688 -8.32 1 93.25 215 SER A O 1
ATOM 1686 N N . THR A 1 216 ? 13.789 -15.031 -10.32 1 86.19 216 THR A N 1
ATOM 1687 C CA . THR A 1 216 ? 13.695 -16.484 -10.266 1 86.19 216 THR A CA 1
ATOM 1688 C C . THR A 1 216 ? 14.758 -17.062 -9.328 1 86.19 216 THR A C 1
ATOM 1690 O O . THR A 1 216 ? 15.859 -16.516 -9.227 1 86.19 216 THR A O 1
ATOM 1693 N N . LEU A 1 217 ? 14.391 -18.125 -8.695 1 89.12 217 LEU A N 1
ATOM 1694 C CA . LEU A 1 217 ? 15.344 -18.844 -7.855 1 89.12 217 LEU A CA 1
ATOM 1695 C C . LEU A 1 217 ? 16.156 -19.844 -8.68 1 89.12 217 LEU A C 1
ATOM 1697 O O . LEU A 1 217 ? 15.586 -20.688 -9.367 1 89.12 217 LEU A O 1
ATOM 1701 N N . THR A 1 218 ? 17.391 -19.672 -8.773 1 86.06 218 THR A N 1
ATOM 1702 C CA . THR A 1 218 ? 18.359 -20.562 -9.375 1 86.06 218 THR A CA 1
ATOM 1703 C C . THR A 1 218 ? 19.5 -20.859 -8.398 1 86.06 218 THR A C 1
ATOM 1705 O O . THR A 1 218 ? 19.5 -20.359 -7.277 1 86.06 218 THR A O 1
ATOM 1708 N N . ALA A 1 219 ? 20.375 -21.719 -8.859 1 88.75 219 ALA A N 1
ATOM 1709 C CA . ALA A 1 219 ? 21.547 -21.984 -8.023 1 88.75 219 ALA A CA 1
ATOM 1710 C C . ALA A 1 219 ? 22.344 -20.703 -7.781 1 88.75 219 ALA A C 1
ATOM 1712 O O . ALA A 1 219 ? 22.891 -20.5 -6.691 1 88.75 219 ALA A O 1
ATOM 1713 N N . GLU A 1 220 ? 22.359 -19.828 -8.719 1 89.75 220 GLU A N 1
ATOM 1714 C CA . GLU A 1 220 ? 23.141 -18.594 -8.656 1 89.75 220 GLU A CA 1
ATOM 1715 C C . GLU A 1 220 ? 22.453 -17.562 -7.762 1 89.75 220 GLU A C 1
ATOM 1717 O O . GLU A 1 220 ? 23.125 -16.719 -7.16 1 89.75 220 GLU A O 1
ATOM 1722 N N . THR A 1 221 ? 21.156 -17.625 -7.59 1 93.25 221 THR A N 1
ATOM 1723 C CA . THR A 1 221 ? 20.438 -16.594 -6.848 1 93.25 221 THR A CA 1
ATOM 1724 C C . THR A 1 221 ? 20.016 -17.094 -5.477 1 93.25 221 THR A C 1
ATOM 1726 O O . THR A 1 221 ? 19.469 -16.344 -4.668 1 93.25 221 THR A O 1
ATOM 1729 N N . TYR A 1 222 ? 20.297 -18.406 -5.238 1 95.5 222 TYR A N 1
ATOM 1730 C CA . TYR A 1 222 ? 20.016 -18.969 -3.926 1 95.5 222 TYR A CA 1
ATOM 1731 C C . TYR A 1 222 ? 20.734 -18.203 -2.83 1 95.5 222 TYR A C 1
ATOM 1733 O O . TYR A 1 222 ? 21.969 -18.094 -2.855 1 95.5 222 TYR A O 1
ATOM 1741 N N . HIS A 1 223 ? 20.062 -17.594 -1.871 1 98.12 223 HIS A N 1
ATOM 1742 C CA . HIS A 1 223 ? 20.594 -16.859 -0.726 1 98.12 223 HIS A CA 1
ATOM 1743 C C . HIS A 1 223 ? 21.469 -15.703 -1.174 1 98.12 223 HIS A C 1
ATOM 1745 O O . HIS A 1 223 ? 22.469 -15.383 -0.519 1 98.12 223 HIS A O 1
ATOM 1751 N N . ILE A 1 224 ? 21.141 -15.172 -2.309 1 97.62 224 ILE A N 1
ATOM 1752 C CA . ILE A 1 224 ? 21.922 -14.047 -2.803 1 97.62 224 ILE A CA 1
ATOM 1753 C C . ILE A 1 224 ? 21.812 -12.875 -1.827 1 97.62 224 ILE A C 1
ATOM 1755 O O . ILE A 1 224 ? 22.75 -12.086 -1.689 1 97.62 224 ILE A O 1
ATOM 1759 N N . PHE A 1 225 ? 20.703 -12.719 -1.14 1 98.69 225 PHE A N 1
ATOM 1760 C CA . PHE A 1 225 ? 20.562 -11.75 -0.062 1 98.69 225 PHE A CA 1
ATOM 1761 C C . PHE A 1 225 ? 20.953 -12.367 1.278 1 98.69 225 PHE A C 1
ATOM 1763 O O . PHE A 1 225 ? 20.078 -12.867 2.006 1 98.69 225 PHE A O 1
ATOM 1770 N N . ASN A 1 226 ? 22.172 -12.383 1.495 1 98.69 226 ASN A N 1
ATOM 1771 C CA . ASN A 1 226 ? 22.781 -12.922 2.711 1 98.69 226 ASN A CA 1
ATOM 1772 C C . ASN A 1 226 ? 23.297 -11.812 3.617 1 98.69 226 ASN A C 1
ATOM 1774 O O . ASN A 1 226 ? 22.984 -10.641 3.412 1 98.69 226 ASN A O 1
ATOM 1778 N N . GLU A 1 227 ? 24.016 -12.156 4.613 1 98.69 227 GLU A N 1
ATOM 1779 C CA . GLU A 1 227 ? 24.531 -11.195 5.594 1 98.69 227 GLU A CA 1
ATOM 1780 C C . GLU A 1 227 ? 25.344 -10.094 4.922 1 98.69 227 GLU A C 1
ATOM 1782 O O . GLU A 1 227 ? 25.141 -8.906 5.215 1 98.69 227 GLU A O 1
ATOM 1787 N N . ASP A 1 228 ? 26.203 -10.477 4.051 1 98.75 228 ASP A N 1
ATOM 1788 C CA . ASP A 1 228 ? 27.047 -9.516 3.35 1 98.75 228 ASP A CA 1
ATOM 1789 C C . ASP A 1 228 ? 26.188 -8.539 2.531 1 98.75 228 ASP A C 1
ATOM 1791 O O . ASP A 1 228 ? 26.484 -7.344 2.482 1 98.75 228 ASP A O 1
ATOM 1795 N N . ALA A 1 229 ? 25.234 -9.047 1.888 1 98.88 229 ALA A N 1
ATOM 1796 C CA . ALA A 1 229 ? 24.328 -8.203 1.095 1 98.88 229 ALA A CA 1
ATOM 1797 C C . ALA A 1 229 ? 23.625 -7.184 1.973 1 98.88 229 ALA A C 1
ATOM 1799 O O . ALA A 1 229 ? 23.594 -5.992 1.653 1 98.88 229 ALA A O 1
ATOM 1800 N N . PHE A 1 230 ? 23.047 -7.582 3.084 1 98.88 230 PHE A N 1
ATOM 1801 C CA . PHE A 1 230 ? 22.297 -6.688 3.963 1 98.88 230 PHE A CA 1
ATOM 1802 C C . PHE A 1 230 ? 23.219 -5.629 4.562 1 98.88 230 PHE A C 1
ATOM 1804 O O . PHE A 1 230 ? 22.812 -4.484 4.758 1 98.88 230 PHE A O 1
ATOM 1811 N N . LEU A 1 231 ? 24.469 -5.984 4.816 1 98.75 231 LEU A 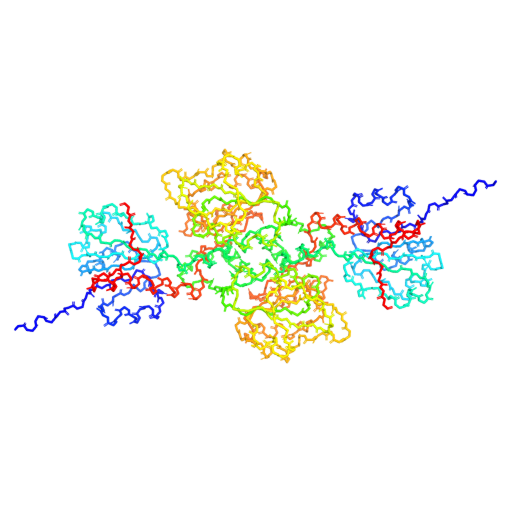N 1
ATOM 1812 C CA . LEU A 1 231 ? 25.422 -5.047 5.395 1 98.75 231 LEU A CA 1
ATOM 1813 C C . LEU A 1 231 ? 25.734 -3.928 4.41 1 98.75 231 LEU A C 1
ATOM 1815 O O . LEU A 1 231 ? 26.141 -2.834 4.816 1 98.75 231 LEU A O 1
ATOM 1819 N N . LYS A 1 232 ? 25.609 -4.203 3.168 1 98.81 232 LYS A N 1
ATOM 1820 C CA . LYS A 1 232 ? 25.922 -3.211 2.141 1 98.81 232 LYS A CA 1
ATOM 1821 C C . LYS A 1 232 ? 24.75 -2.258 1.925 1 98.81 232 LYS A C 1
ATOM 1823 O O . LYS A 1 232 ? 24.906 -1.186 1.339 1 98.81 232 LYS A O 1
ATOM 1828 N N . MET A 1 233 ? 23.531 -2.6 2.344 1 98.88 233 MET A N 1
ATOM 1829 C CA . MET A 1 233 ? 22.359 -1.762 2.156 1 98.88 233 MET A CA 1
ATOM 1830 C C . MET A 1 233 ? 22.375 -0.567 3.104 1 98.88 233 MET A C 1
ATOM 1832 O O . MET A 1 233 ? 23.109 -0.572 4.098 1 98.88 233 MET A O 1
ATOM 1836 N N . LYS A 1 234 ? 21.609 0.41 2.781 1 98.62 234 LYS A N 1
ATOM 1837 C CA . LYS A 1 234 ? 21.438 1.565 3.66 1 98.62 234 LYS A CA 1
ATOM 1838 C C . LYS A 1 234 ? 20.75 1.177 4.957 1 98.62 234 LYS A C 1
ATOM 1840 O O . LYS A 1 234 ? 19.828 0.351 4.953 1 98.62 234 LYS A O 1
ATOM 1845 N N . SER A 1 235 ? 21.062 1.794 6.027 1 98.19 235 SER A N 1
ATOM 1846 C CA . SER A 1 235 ? 20.469 1.489 7.324 1 98.19 235 SER A CA 1
ATOM 1847 C C . SER A 1 235 ? 18.984 1.871 7.359 1 98.19 235 SER A C 1
ATOM 1849 O O . SER A 1 235 ? 18.219 1.338 8.164 1 98.19 235 SER A O 1
ATOM 1851 N N . ASN A 1 236 ? 18.578 2.766 6.496 1 97.38 236 ASN A N 1
ATOM 1852 C CA . ASN A 1 236 ? 17.172 3.176 6.453 1 97.38 236 ASN A CA 1
ATOM 1853 C C . ASN A 1 236 ? 16.422 2.512 5.297 1 97.38 236 ASN A C 1
ATOM 1855 O O . ASN A 1 236 ? 15.359 2.977 4.891 1 97.38 236 ASN A O 1
ATOM 1859 N N . ALA A 1 237 ? 16.953 1.429 4.734 1 98.69 237 ALA A N 1
ATOM 1860 C CA . ALA A 1 237 ? 16.375 0.777 3.564 1 98.69 237 ALA A CA 1
ATOM 1861 C C . ALA A 1 237 ? 15.219 -0.132 3.965 1 98.69 237 ALA A C 1
ATOM 1863 O O . ALA A 1 237 ? 15.18 -0.646 5.086 1 98.69 237 ALA A O 1
ATOM 1864 N N . LEU A 1 238 ? 14.297 -0.244 3.107 1 98.81 238 LEU A N 1
ATOM 1865 C CA . LEU A 1 238 ? 13.211 -1.219 3.191 1 98.81 238 LEU A CA 1
ATOM 1866 C C . LEU A 1 238 ? 13.375 -2.307 2.135 1 98.81 238 LEU A C 1
ATOM 1868 O O . LEU A 1 238 ? 13.539 -2.008 0.949 1 98.81 238 LEU A O 1
ATOM 1872 N N . PHE A 1 239 ? 13.414 -3.531 2.57 1 98.94 239 PHE A N 1
ATOM 1873 C CA . PHE A 1 239 ? 13.609 -4.699 1.716 1 98.94 239 PHE A CA 1
ATOM 1874 C C . PHE A 1 239 ? 12.289 -5.418 1.473 1 98.94 239 PHE A C 1
ATOM 1876 O O . PHE A 1 239 ? 11.586 -5.781 2.422 1 98.94 239 PHE A O 1
ATOM 1883 N N . VAL A 1 240 ? 11.906 -5.648 0.2 1 98.94 240 VAL A N 1
ATOM 1884 C CA . VAL A 1 240 ? 10.648 -6.293 -0.16 1 98.94 240 VAL A CA 1
ATOM 1885 C C . VAL A 1 240 ? 10.93 -7.539 -0.998 1 98.94 240 VAL A C 1
ATOM 1887 O O . VAL A 1 240 ? 11.68 -7.484 -1.97 1 98.94 240 VAL A O 1
ATOM 1890 N N . ASN A 1 241 ? 10.32 -8.656 -0.646 1 98.81 241 ASN A N 1
ATOM 1891 C CA . ASN A 1 241 ? 10.445 -9.867 -1.45 1 98.81 241 ASN A CA 1
ATOM 1892 C C . ASN A 1 241 ? 9.078 -10.453 -1.801 1 98.81 241 ASN A C 1
ATOM 1894 O O . ASN A 1 241 ? 8.344 -10.883 -0.917 1 98.81 241 ASN A O 1
ATOM 1898 N N . ILE A 1 242 ? 8.734 -10.508 -3.078 1 98 242 ILE A N 1
ATOM 1899 C CA . ILE A 1 242 ? 7.465 -11.047 -3.545 1 98 242 ILE A CA 1
ATOM 1900 C C . ILE A 1 242 ? 7.723 -12.211 -4.504 1 98 242 ILE A C 1
ATOM 1902 O O . ILE A 1 242 ? 6.848 -12.578 -5.293 1 98 242 ILE A O 1
ATOM 1906 N N . SER A 1 243 ? 8.883 -12.695 -4.492 1 94.75 243 SER A N 1
ATOM 1907 C CA . SER A 1 243 ? 9.281 -13.734 -5.438 1 94.75 243 SER A CA 1
ATOM 1908 C C . SER A 1 243 ? 9.453 -15.078 -4.742 1 94.75 243 SER A C 1
ATOM 1910 O O . SER A 1 243 ? 8.477 -15.742 -4.41 1 94.75 243 SER A O 1
ATOM 1912 N N . ARG A 1 244 ? 10.742 -15.508 -4.461 1 93.44 244 ARG A N 1
ATOM 1913 C CA . ARG A 1 244 ? 11 -16.781 -3.783 1 93.44 244 ARG A CA 1
ATOM 1914 C C . ARG A 1 244 ? 11.719 -16.547 -2.455 1 93.44 244 ARG A C 1
ATOM 1916 O O . ARG A 1 244 ? 12.656 -15.75 -2.377 1 93.44 244 ARG A O 1
ATOM 1923 N N . GLY A 1 245 ? 11.266 -17.281 -1.416 1 96.12 245 GLY A N 1
ATOM 1924 C CA . GLY A 1 245 ? 11.828 -17.109 -0.086 1 96.12 245 GLY A CA 1
ATOM 1925 C C . GLY A 1 245 ? 13.305 -17.438 -0.016 1 96.12 245 GLY A C 1
ATOM 1926 O O . GLY A 1 245 ? 14.062 -16.766 0.686 1 96.12 245 GLY A O 1
ATOM 1927 N N . LYS A 1 246 ? 13.742 -18.391 -0.853 1 95.81 246 LYS A N 1
ATOM 1928 C CA . LYS A 1 246 ? 15.102 -18.906 -0.747 1 95.81 246 LYS A CA 1
ATOM 1929 C C . LYS A 1 246 ? 16.094 -18 -1.46 1 95.81 246 LYS A C 1
ATOM 1931 O O . LYS A 1 246 ? 17.312 -18.234 -1.424 1 95.81 246 LYS A O 1
ATOM 1936 N N . LEU A 1 247 ? 15.695 -16.938 -2.004 1 97.31 247 LEU A N 1
ATOM 1937 C CA . LEU A 1 247 ? 16.609 -15.898 -2.459 1 97.31 247 LEU A CA 1
ATOM 1938 C C . LEU A 1 247 ? 17.266 -15.188 -1.275 1 97.31 247 LEU A C 1
ATOM 1940 O O . LEU A 1 247 ? 18.312 -14.562 -1.425 1 97.31 247 LEU A O 1
ATOM 1944 N N . VAL A 1 248 ? 16.625 -15.32 -0.131 1 98.62 248 VAL A N 1
ATOM 1945 C CA . VAL A 1 248 ? 17.016 -14.617 1.085 1 98.62 248 VAL A CA 1
ATOM 1946 C C . VAL A 1 248 ? 17.484 -15.625 2.131 1 98.62 248 VAL A C 1
ATOM 1948 O O . VAL A 1 248 ? 16.797 -16.609 2.414 1 98.62 248 VAL A O 1
ATOM 1951 N N . ASP A 1 249 ? 18.688 -15.445 2.604 1 98.62 249 ASP A N 1
ATOM 1952 C CA . ASP A 1 249 ? 19.047 -16.078 3.873 1 98.62 249 ASP A CA 1
ATOM 1953 C C . ASP A 1 249 ? 18.234 -15.477 5.023 1 98.62 249 ASP A C 1
ATOM 1955 O O . ASP A 1 249 ? 18.578 -14.406 5.535 1 98.62 249 ASP A O 1
ATOM 1959 N N . GLN A 1 250 ? 17.234 -16.188 5.434 1 98.19 250 GLN A N 1
ATOM 1960 C CA . GLN A 1 250 ? 16.25 -15.633 6.363 1 98.19 250 GLN A CA 1
ATOM 1961 C C . GLN A 1 250 ? 16.891 -15.328 7.715 1 98.19 250 GLN A C 1
ATOM 1963 O O . GLN A 1 250 ? 16.516 -14.367 8.383 1 98.19 250 GLN A O 1
ATOM 1968 N N . THR A 1 251 ? 17.797 -16.188 8.133 1 98.12 251 THR A N 1
ATOM 1969 C CA . THR A 1 251 ? 18.516 -15.922 9.375 1 98.12 251 THR A CA 1
ATOM 1970 C C . THR A 1 251 ? 19.266 -14.594 9.297 1 98.12 251 THR A C 1
ATOM 1972 O O . THR A 1 251 ? 19.25 -13.812 10.25 1 98.12 251 THR A O 1
ATOM 1975 N N . ALA A 1 252 ? 19.906 -14.359 8.203 1 98.75 252 ALA A N 1
ATOM 1976 C CA . ALA A 1 252 ? 20.609 -13.094 7.988 1 98.75 252 ALA A CA 1
ATOM 1977 C C . ALA A 1 252 ? 19.625 -11.922 8.008 1 98.75 252 ALA A C 1
ATOM 1979 O O . ALA A 1 252 ? 19.938 -10.859 8.547 1 98.75 252 ALA A O 1
ATOM 1980 N N . LEU A 1 253 ? 18.5 -12.086 7.402 1 98.81 253 LEU A N 1
ATOM 1981 C CA . LEU A 1 253 ? 17.5 -11.039 7.371 1 98.81 253 LEU A CA 1
ATOM 1982 C C . LEU A 1 253 ? 17.016 -10.703 8.781 1 98.81 253 LEU A C 1
ATOM 1984 O O . LEU A 1 253 ? 16.891 -9.531 9.141 1 98.81 253 LEU A O 1
ATOM 1988 N N . VAL A 1 254 ? 16.688 -11.742 9.547 1 98.62 254 VAL A N 1
ATOM 1989 C CA . VAL A 1 254 ? 16.25 -11.547 10.93 1 98.62 254 VAL A CA 1
ATOM 1990 C C . VAL A 1 254 ? 17.297 -10.734 11.688 1 98.62 254 VAL A C 1
ATOM 1992 O O . VAL A 1 254 ? 16.969 -9.781 12.391 1 98.62 254 VAL A O 1
ATOM 1995 N N . SER A 1 255 ? 18.516 -11.148 11.516 1 98.62 255 SER A N 1
ATOM 1996 C CA . SER A 1 255 ? 19.609 -10.438 12.18 1 98.62 255 SER A CA 1
ATOM 1997 C C . SER A 1 255 ? 19.688 -8.984 11.727 1 98.62 255 SER A C 1
ATOM 1999 O O . SER A 1 255 ? 19.859 -8.086 12.547 1 98.62 255 SER A O 1
ATOM 2001 N N . ALA A 1 256 ? 19.594 -8.727 10.477 1 98.81 256 ALA A N 1
ATOM 2002 C CA . ALA A 1 256 ? 19.656 -7.375 9.922 1 98.81 256 ALA A CA 1
ATOM 2003 C C . ALA A 1 256 ? 18.547 -6.496 10.469 1 98.81 256 ALA A C 1
ATOM 2005 O O . ALA A 1 256 ? 18.781 -5.328 10.797 1 98.81 256 ALA A O 1
ATOM 2006 N N . LEU A 1 257 ? 17.359 -7.008 10.617 1 98.62 257 LEU A N 1
ATOM 2007 C CA . LEU A 1 257 ? 16.203 -6.262 11.109 1 98.62 257 LEU A CA 1
ATOM 2008 C C . LEU A 1 257 ? 16.312 -6.012 12.609 1 98.62 257 LEU A C 1
ATOM 2010 O O . LEU A 1 257 ? 16.047 -4.906 13.078 1 98.62 257 LEU A O 1
ATOM 2014 N N . LYS A 1 258 ? 16.719 -6.992 13.352 1 97.81 258 LYS A N 1
ATOM 2015 C CA . LYS A 1 258 ? 16.828 -6.895 14.805 1 97.81 258 LYS A CA 1
ATOM 2016 C C . LYS A 1 258 ? 17.875 -5.867 15.203 1 97.81 258 LYS A C 1
ATOM 2018 O O . LYS A 1 258 ? 17.734 -5.172 16.203 1 97.81 258 LYS A O 1
ATOM 2023 N N . ASN A 1 259 ? 18.891 -5.812 14.375 1 97.88 259 ASN A N 1
ATOM 2024 C CA . ASN A 1 259 ? 20.031 -4.953 14.719 1 97.88 259 ASN A CA 1
ATOM 2025 C C . ASN A 1 259 ? 19.984 -3.645 13.938 1 97.88 259 ASN A C 1
ATOM 2027 O O . ASN A 1 259 ? 20.969 -2.9 13.922 1 97.88 259 ASN A O 1
ATOM 2031 N N . ASN A 1 260 ? 18.984 -3.385 13.227 1 97.31 260 ASN A N 1
ATOM 2032 C CA . ASN A 1 260 ? 18.75 -2.145 12.492 1 97.31 260 ASN A CA 1
ATOM 2033 C C . ASN A 1 260 ? 19.828 -1.9 11.438 1 97.31 260 ASN A C 1
ATOM 2035 O O . ASN A 1 260 ? 20.266 -0.768 11.25 1 97.31 260 ASN A O 1
ATOM 2039 N N . ILE A 1 261 ? 20.312 -3.033 10.961 1 98.56 261 ILE A N 1
ATOM 2040 C CA . ILE A 1 261 ? 21.188 -2.92 9.797 1 98.56 261 ILE A CA 1
ATOM 2041 C C . ILE A 1 261 ? 20.406 -2.371 8.617 1 98.56 261 ILE A C 1
ATOM 2043 O O . ILE A 1 261 ? 20.922 -1.576 7.828 1 98.56 261 ILE A O 1
ATOM 2047 N N . ILE A 1 262 ? 19.203 -2.787 8.438 1 98.69 262 ILE A N 1
ATOM 2048 C CA . ILE A 1 262 ? 18.203 -2.158 7.578 1 98.69 262 ILE A CA 1
ATOM 2049 C C . ILE A 1 262 ? 16.984 -1.778 8.398 1 98.69 262 ILE A C 1
ATOM 2051 O O . ILE A 1 262 ? 16.797 -2.256 9.523 1 98.69 262 ILE A O 1
ATOM 2055 N N . GLN A 1 263 ? 16.172 -0.969 7.844 1 97.94 263 GLN A N 1
ATOM 2056 C CA . GLN A 1 263 ? 15.086 -0.371 8.617 1 97.94 263 GLN A CA 1
ATOM 2057 C C . GLN A 1 263 ? 13.898 -1.325 8.734 1 97.94 263 GLN A C 1
ATOM 2059 O O . GLN A 1 263 ? 13.266 -1.417 9.789 1 97.94 263 GLN A O 1
ATOM 2064 N N . ALA A 1 264 ? 13.531 -1.933 7.641 1 98.62 264 ALA A N 1
ATOM 2065 C CA . ALA A 1 264 ? 12.312 -2.732 7.633 1 98.62 264 ALA A CA 1
ATOM 2066 C C . ALA A 1 264 ? 12.297 -3.705 6.457 1 98.62 264 ALA A C 1
ATOM 2068 O O . ALA A 1 264 ? 13.133 -3.609 5.555 1 98.62 264 ALA A O 1
ATOM 2069 N N . ALA A 1 265 ? 11.398 -4.633 6.504 1 98.81 265 ALA A N 1
ATOM 2070 C CA . ALA A 1 265 ? 11.172 -5.562 5.398 1 98.81 265 ALA A CA 1
ATOM 2071 C C . ALA A 1 265 ? 9.68 -5.852 5.23 1 98.81 265 ALA A C 1
ATOM 2073 O O . ALA A 1 265 ? 8.898 -5.676 6.168 1 98.81 265 ALA A O 1
ATOM 2074 N N . ALA A 1 266 ? 9.297 -6.211 4.078 1 98.88 266 ALA A N 1
ATOM 2075 C CA . ALA A 1 266 ? 7.973 -6.715 3.736 1 98.88 266 ALA A CA 1
ATOM 2076 C C . ALA A 1 266 ? 8.062 -7.926 2.814 1 98.88 266 ALA A C 1
ATOM 2078 O O . ALA A 1 266 ? 8.648 -7.848 1.729 1 98.88 266 ALA A O 1
ATOM 2079 N N . LEU A 1 267 ? 7.504 -9.062 3.248 1 98.69 267 LEU A N 1
ATOM 2080 C CA . LEU A 1 267 ? 7.715 -10.32 2.547 1 98.69 267 LEU A CA 1
ATOM 2081 C C . LEU A 1 267 ? 6.387 -11.023 2.281 1 98.69 267 LEU A C 1
ATOM 2083 O O . LEU A 1 267 ? 5.574 -11.195 3.195 1 98.69 267 LEU A O 1
ATOM 2087 N N . ASP A 1 268 ? 6.234 -11.484 1.06 1 97.81 268 ASP A N 1
ATOM 2088 C CA . ASP A 1 268 ? 5.117 -12.359 0.733 1 97.81 268 ASP A CA 1
ATOM 2089 C C . ASP A 1 268 ? 5.559 -13.82 0.706 1 97.81 268 ASP A C 1
ATOM 2091 O O . ASP A 1 268 ? 4.727 -14.727 0.603 1 97.81 268 ASP A O 1
ATOM 2095 N N . VAL A 1 269 ? 6.879 -14.047 0.78 1 96 269 VAL A N 1
ATOM 2096 C CA . VAL A 1 269 ? 7.449 -15.383 0.697 1 96 269 VAL A CA 1
ATOM 2097 C C . VAL A 1 269 ? 8.523 -15.555 1.765 1 96 269 VAL A C 1
ATOM 2099 O O . VAL A 1 269 ? 9.18 -14.586 2.16 1 96 269 VAL A O 1
ATOM 2102 N N . MET A 1 270 ? 8.672 -16.734 2.23 1 95.75 270 MET A N 1
ATOM 2103 C CA . MET A 1 270 ? 9.664 -17.109 3.244 1 95.75 270 MET A CA 1
ATOM 2104 C C . MET A 1 270 ? 10.414 -18.375 2.84 1 95.75 270 MET A C 1
ATOM 2106 O O . MET A 1 270 ? 9.992 -19.078 1.927 1 95.75 270 MET A O 1
ATOM 2110 N N . GLU A 1 271 ? 11.43 -18.609 3.482 1 94.38 271 GLU A N 1
ATOM 2111 C CA . GLU A 1 271 ? 12.242 -19.781 3.145 1 94.38 271 GLU A CA 1
ATOM 2112 C C . GLU A 1 271 ? 11.461 -21.078 3.33 1 94.38 271 GLU A C 1
ATOM 2114 O O . GLU A 1 271 ? 11.57 -21.984 2.516 1 94.38 271 GLU A O 1
ATOM 2119 N N . GLU A 1 272 ? 10.797 -21.094 4.43 1 89.94 272 GLU A N 1
ATOM 2120 C CA . GLU A 1 272 ? 9.914 -22.219 4.707 1 89.94 272 GLU A CA 1
ATOM 2121 C C . GLU A 1 272 ? 8.453 -21.781 4.77 1 89.94 272 GLU A C 1
ATOM 2123 O O . GLU A 1 272 ? 8.125 -20.812 5.473 1 89.94 272 GLU A O 1
ATOM 2128 N N . GLU A 1 273 ? 7.605 -22.484 3.975 1 88.19 273 GLU A N 1
ATOM 2129 C CA . GLU A 1 273 ? 6.191 -22.141 3.943 1 88.19 273 GLU A CA 1
ATOM 2130 C C . GLU A 1 273 ? 5.309 -23.375 4.129 1 88.19 273 GLU A C 1
ATOM 2132 O O . GLU A 1 273 ? 5.574 -24.422 3.541 1 88.19 273 GLU A O 1
ATOM 2137 N N . PRO A 1 274 ? 4.352 -23.328 4.984 1 88.25 274 PRO A N 1
ATOM 2138 C CA . PRO A 1 274 ? 3.99 -22.219 5.863 1 88.25 274 PRO A CA 1
ATOM 2139 C C . PRO A 1 274 ? 5.027 -21.969 6.957 1 88.25 274 PRO A C 1
ATOM 2141 O O . PRO A 1 274 ? 5.672 -22.906 7.43 1 88.25 274 PRO A O 1
ATOM 2144 N N . ILE A 1 275 ? 5.102 -20.703 7.32 1 91.31 275 ILE A N 1
ATOM 2145 C CA . ILE A 1 275 ? 6.09 -20.328 8.32 1 91.31 275 ILE A CA 1
ATOM 2146 C C . ILE A 1 275 ? 5.691 -20.891 9.68 1 91.31 275 ILE A C 1
ATOM 2148 O O . ILE A 1 275 ? 4.504 -20.938 10.016 1 91.31 275 ILE A O 1
ATOM 2152 N N . LYS A 1 276 ? 6.715 -21.297 10.453 1 89.62 276 LYS A N 1
ATOM 2153 C CA . LYS A 1 276 ? 6.457 -21.828 11.789 1 89.62 276 LYS A CA 1
ATOM 2154 C C . LYS A 1 276 ? 5.984 -20.734 12.742 1 89.62 276 LYS A C 1
ATOM 2156 O O . LYS A 1 276 ? 6.418 -19.578 12.641 1 89.62 276 LYS A O 1
ATOM 2161 N N . ALA A 1 277 ? 5.184 -21.125 13.656 1 87.94 277 ALA A N 1
ATOM 2162 C CA . ALA A 1 277 ? 4.559 -20.188 14.586 1 87.94 277 ALA A CA 1
ATOM 2163 C C . ALA A 1 277 ? 5.605 -19.484 15.453 1 87.94 277 ALA A C 1
ATOM 2165 O O . ALA A 1 277 ? 5.379 -18.391 15.953 1 87.94 277 ALA A O 1
ATOM 2166 N N . ASP A 1 278 ? 6.754 -20.125 15.609 1 91.88 278 ASP A N 1
ATOM 2167 C CA . ASP A 1 278 ? 7.773 -19.562 16.484 1 91.88 278 ASP A CA 1
ATOM 2168 C C . ASP A 1 278 ? 8.898 -18.922 15.68 1 91.88 278 ASP A C 1
ATOM 2170 O O . ASP A 1 278 ? 9.969 -18.641 16.219 1 91.88 278 ASP A O 1
ATOM 2174 N N . ASP A 1 279 ? 8.68 -18.781 14.469 1 94.69 279 ASP A N 1
ATOM 2175 C CA . ASP A 1 279 ? 9.703 -18.156 13.633 1 94.69 279 ASP A CA 1
ATOM 2176 C C . ASP A 1 279 ? 10 -16.734 14.109 1 94.69 279 ASP A C 1
ATOM 2178 O O . ASP A 1 279 ? 9.078 -15.953 14.359 1 94.69 279 ASP A O 1
ATOM 2182 N N . PRO A 1 280 ? 11.227 -16.344 14.188 1 96.06 280 PRO A N 1
ATOM 2183 C CA . PRO A 1 280 ? 11.609 -15.016 14.695 1 96.06 280 PRO A CA 1
ATOM 2184 C C . PRO A 1 280 ? 11.062 -13.875 13.844 1 96.06 280 PRO A C 1
ATOM 2186 O O . PRO A 1 280 ? 10.844 -12.773 14.344 1 96.06 280 PRO A O 1
ATOM 2189 N N . LEU A 1 281 ? 10.805 -14.062 12.594 1 96.19 281 LEU A N 1
ATOM 2190 C CA . LEU A 1 281 ? 10.258 -13.031 11.719 1 96.19 281 LEU A CA 1
ATOM 2191 C C . LEU A 1 281 ? 8.93 -12.508 12.258 1 96.19 281 LEU A C 1
ATOM 2193 O O . LEU A 1 281 ? 8.586 -11.344 12.047 1 96.19 281 LEU A O 1
ATOM 2197 N N . LEU A 1 282 ? 8.211 -13.367 12.969 1 94.81 282 LEU A N 1
ATOM 2198 C CA . LEU A 1 282 ? 6.859 -13.047 13.422 1 94.81 282 LEU A CA 1
ATOM 2199 C C . LEU A 1 282 ? 6.898 -12.102 14.625 1 94.81 282 LEU A C 1
ATOM 2201 O O . LEU A 1 282 ? 5.875 -11.531 15 1 94.81 282 LEU A O 1
ATOM 2205 N N . THR A 1 283 ? 8.039 -11.867 15.18 1 94 283 THR A N 1
ATOM 2206 C CA . THR A 1 283 ? 8.148 -11.062 16.391 1 94 283 THR A CA 1
ATOM 2207 C C . THR A 1 283 ? 8.688 -9.664 16.062 1 94 283 THR A C 1
ATOM 2209 O O . THR A 1 283 ? 8.797 -8.82 16.953 1 94 283 THR A O 1
ATOM 2212 N N . LEU A 1 284 ? 9.047 -9.414 14.875 1 96 284 LEU A N 1
ATOM 2213 C CA . LEU A 1 284 ? 9.688 -8.156 14.484 1 96 284 LEU A CA 1
ATOM 2214 C C . LEU A 1 284 ? 8.648 -7.141 14.023 1 96 284 LEU A C 1
ATOM 2216 O O . LEU A 1 284 ? 8 -7.328 12.992 1 96 284 LEU A O 1
ATOM 2220 N N . PRO A 1 285 ? 8.461 -6.047 14.695 1 93.19 285 PRO A N 1
ATOM 2221 C CA . PRO A 1 285 ? 7.449 -5.055 14.32 1 93.19 285 PRO A CA 1
ATOM 2222 C C . PRO A 1 285 ? 7.773 -4.352 13 1 93.19 285 PRO A C 1
ATOM 2224 O O . PRO A 1 285 ? 6.883 -3.779 12.367 1 93.19 285 PRO A O 1
ATOM 2227 N N . ASN A 1 286 ? 9.055 -4.375 12.617 1 96.94 286 ASN A N 1
ATOM 2228 C CA . ASN A 1 286 ? 9.469 -3.715 11.383 1 96.94 286 ASN A CA 1
ATOM 2229 C C . ASN A 1 286 ? 9.5 -4.688 10.203 1 96.94 286 ASN A C 1
ATOM 2231 O O . ASN A 1 286 ? 10.188 -4.449 9.211 1 96.94 286 ASN A O 1
ATOM 2235 N N . CYS A 1 287 ? 8.766 -5.781 10.328 1 97.69 287 CYS A N 1
ATOM 2236 C CA . CYS A 1 287 ? 8.617 -6.75 9.242 1 97.69 287 CYS A CA 1
ATOM 2237 C C . CYS A 1 287 ? 7.148 -7.031 8.953 1 97.69 287 CYS A C 1
ATOM 2239 O O . CYS A 1 287 ? 6.422 -7.504 9.828 1 97.69 287 CYS A O 1
ATOM 2241 N N . THR A 1 288 ? 6.719 -6.676 7.797 1 97.75 288 THR A N 1
ATOM 2242 C CA . THR A 1 288 ? 5.371 -6.977 7.328 1 97.75 288 THR A CA 1
ATOM 2243 C C . THR A 1 288 ? 5.352 -8.281 6.543 1 97.75 288 THR A C 1
ATOM 2245 O O . THR A 1 288 ? 6.105 -8.445 5.582 1 97.75 288 THR A O 1
ATOM 2248 N N . LEU A 1 289 ? 4.477 -9.219 6.941 1 97.25 289 LEU A N 1
ATOM 2249 C CA . LEU A 1 289 ? 4.406 -10.523 6.289 1 97.25 289 LEU A CA 1
ATOM 2250 C C . LEU A 1 289 ? 3.01 -10.781 5.738 1 97.25 289 LEU A C 1
ATOM 2252 O O . LEU A 1 289 ? 2.012 -10.445 6.383 1 97.25 289 LEU A O 1
ATOM 2256 N N . THR A 1 290 ? 2.947 -11.281 4.543 1 96.56 290 THR A N 1
ATOM 2257 C CA . THR A 1 290 ? 1.729 -11.875 3.996 1 96.56 290 THR A CA 1
ATOM 2258 C C . THR A 1 290 ? 1.976 -13.312 3.559 1 96.56 290 THR A C 1
ATOM 2260 O O . THR A 1 290 ? 3.107 -13.688 3.244 1 96.56 290 THR A O 1
ATOM 2263 N N . PRO A 1 291 ? 1.005 -14.18 3.619 1 94.19 291 PRO A N 1
ATOM 2264 C CA . PRO A 1 291 ? 1.17 -15.625 3.438 1 94.19 291 PRO A CA 1
ATOM 2265 C C . PRO A 1 291 ? 1.09 -16.047 1.974 1 94.19 291 PRO A C 1
ATOM 2267 O O . PRO A 1 291 ? 0.224 -16.844 1.604 1 94.19 291 PRO A O 1
ATOM 2270 N N . HIS A 1 292 ? 2.049 -15.555 1.17 1 92.62 292 HIS A N 1
ATOM 2271 C CA . HIS A 1 292 ? 2.182 -15.969 -0.223 1 92.62 292 HIS A CA 1
ATOM 2272 C C . HIS A 1 292 ? 0.896 -15.703 -1 1 92.62 292 HIS A C 1
ATOM 2274 O O . HIS A 1 292 ? 0.355 -16.609 -1.635 1 92.62 292 HIS A O 1
ATOM 2280 N N . VAL A 1 293 ? 0.475 -14.438 -0.998 1 94.5 293 VAL A N 1
ATOM 2281 C CA . VAL A 1 293 ? -0.804 -14.062 -1.595 1 94.5 293 VAL A CA 1
ATOM 2282 C C . VAL A 1 293 ? -0.565 -13.258 -2.869 1 94.5 293 VAL A C 1
ATOM 2284 O O . VAL A 1 293 ? -1.436 -12.5 -3.305 1 94.5 293 VAL A O 1
ATOM 2287 N N . GLY A 1 294 ? 0.566 -13.328 -3.441 1 94.62 294 GLY A N 1
ATOM 2288 C CA . GLY A 1 294 ? 0.921 -12.578 -4.637 1 94.62 294 GLY A CA 1
ATOM 2289 C C . GLY A 1 294 ? -0.109 -12.695 -5.742 1 94.62 294 GLY A C 1
ATOM 2290 O O . GLY A 1 294 ? -0.412 -11.711 -6.422 1 94.62 294 GLY A O 1
ATOM 2291 N N . THR A 1 295 ? -0.674 -13.891 -5.84 1 94.06 295 THR A N 1
ATOM 2292 C CA . THR A 1 295 ? -1.627 -14.141 -6.918 1 94.06 295 THR A CA 1
ATOM 2293 C C . THR A 1 295 ? -3.039 -14.305 -6.363 1 94.06 295 THR A C 1
ATOM 2295 O O . THR A 1 295 ? -3.949 -14.719 -7.086 1 94.06 295 THR A O 1
ATOM 2298 N N . ALA A 1 296 ? -3.248 -14.07 -5.117 1 93.19 296 ALA A N 1
ATOM 2299 C CA . ALA A 1 296 ? -4.484 -14.43 -4.422 1 93.19 296 ALA A CA 1
ATOM 2300 C C . ALA A 1 296 ? -5.582 -13.406 -4.695 1 93.19 296 ALA A C 1
ATOM 2302 O O . ALA A 1 296 ? -6.039 -12.719 -3.777 1 93.19 296 ALA A O 1
ATOM 2303 N N . THR A 1 297 ? -6.035 -13.305 -5.887 1 94.56 297 THR A N 1
ATOM 2304 C CA . THR A 1 297 ? -7.266 -12.633 -6.289 1 94.56 297 THR A CA 1
ATOM 2305 C C . THR A 1 297 ? -8.133 -13.555 -7.137 1 94.56 297 THR A C 1
ATOM 2307 O O . THR A 1 297 ? -7.629 -14.453 -7.805 1 94.56 297 THR A O 1
ATOM 2310 N N . PHE A 1 298 ? -9.328 -13.297 -7.125 1 88.69 298 PHE A N 1
ATOM 2311 C CA . PHE A 1 298 ? -10.258 -14.148 -7.859 1 88.69 298 PHE A CA 1
ATOM 2312 C C . PHE A 1 298 ? -9.922 -14.148 -9.352 1 88.69 298 PHE A C 1
ATOM 2314 O O . PHE A 1 298 ? -9.836 -15.211 -9.969 1 88.69 298 PHE A O 1
ATOM 2321 N N . THR A 1 299 ? -9.711 -13.039 -9.812 1 93.19 299 THR A N 1
ATOM 2322 C CA . THR A 1 299 ? -9.469 -12.883 -11.242 1 93.19 299 THR A CA 1
ATOM 2323 C C . THR A 1 299 ? -8.141 -13.516 -11.641 1 93.19 299 THR A C 1
ATOM 2325 O O . THR A 1 299 ? -8.07 -14.25 -12.625 1 93.19 299 THR A O 1
ATOM 2328 N N . CYS A 1 300 ? -7.145 -13.289 -10.906 1 95.12 300 CYS A N 1
ATOM 2329 C CA . CYS A 1 300 ? -5.816 -13.789 -11.234 1 95.12 300 CYS A CA 1
ATOM 2330 C C . CYS A 1 300 ? -5.77 -15.312 -11.156 1 95.12 300 CYS A C 1
ATOM 2332 O O . CYS A 1 300 ? -5.27 -15.969 -12.07 1 95.12 300 CYS A O 1
ATOM 2334 N N . ARG A 1 301 ? -6.332 -15.891 -10.094 1 93.94 301 ARG A N 1
ATOM 2335 C CA . ARG A 1 301 ? -6.316 -17.344 -9.93 1 93.94 301 ARG A CA 1
ATOM 2336 C C . ARG A 1 301 ? -7.145 -18.031 -11.008 1 93.94 301 ARG A C 1
ATOM 2338 O O . ARG A 1 301 ? -6.777 -19.094 -11.492 1 93.94 301 ARG A O 1
ATOM 2345 N N . ALA A 1 302 ? -8.227 -17.438 -11.367 1 94.56 302 ALA A N 1
ATOM 2346 C CA . ALA A 1 302 ? -9.023 -17.984 -12.461 1 94.56 302 ALA A CA 1
ATOM 2347 C C . ALA A 1 302 ? -8.242 -17.984 -13.773 1 94.56 302 ALA A C 1
ATOM 2349 O O . ALA A 1 302 ? -8.219 -18.984 -14.492 1 94.56 302 ALA A O 1
ATOM 2350 N N . LYS A 1 303 ? -7.586 -16.875 -14.031 1 96.38 303 LYS A N 1
ATOM 2351 C CA . LYS A 1 303 ? -6.801 -16.766 -15.258 1 96.38 303 LYS A CA 1
ATOM 2352 C C . LYS A 1 303 ? -5.648 -17.766 -15.266 1 96.38 303 LYS A C 1
ATOM 2354 O O . LYS A 1 303 ? -5.359 -18.375 -16.297 1 96.38 303 LYS A O 1
ATOM 2359 N N . MET A 1 304 ? -5.016 -17.906 -14.133 1 96 304 MET A N 1
ATOM 2360 C CA . MET A 1 304 ? -3.92 -18.859 -14.016 1 96 304 MET A CA 1
ATOM 2361 C C . MET A 1 304 ? -4.414 -20.281 -14.25 1 96 304 MET A C 1
ATOM 2363 O O . MET A 1 304 ? -3.773 -21.062 -14.961 1 96 304 MET A O 1
ATOM 2367 N N . ALA A 1 305 ? -5.566 -20.578 -13.648 1 96.06 305 ALA A N 1
ATOM 2368 C CA . ALA A 1 305 ? -6.129 -21.922 -13.797 1 96.06 305 ALA A CA 1
ATOM 2369 C C . ALA A 1 305 ? -6.504 -22.203 -15.242 1 96.06 305 ALA A C 1
ATOM 2371 O O . ALA A 1 305 ? -6.215 -23.281 -15.766 1 96.06 305 ALA A O 1
ATOM 2372 N N . ILE A 1 306 ? -7.078 -21.266 -15.867 1 97.56 306 ILE A N 1
ATOM 2373 C CA . ILE A 1 306 ? -7.457 -21.406 -17.266 1 97.56 306 ILE A CA 1
ATOM 2374 C C . ILE A 1 306 ? -6.203 -21.609 -18.125 1 97.56 306 ILE A C 1
ATOM 2376 O O . ILE A 1 306 ? -6.18 -22.469 -19 1 97.56 306 ILE A O 1
ATOM 2380 N N . SER A 1 307 ? -5.203 -20.828 -17.797 1 97.69 307 SER A N 1
ATOM 2381 C CA . SER A 1 307 ? -3.945 -20.953 -18.531 1 97.69 307 SER A CA 1
ATOM 2382 C C . SER A 1 307 ? -3.355 -22.344 -18.359 1 97.69 307 SER A C 1
ATOM 2384 O O . SER A 1 307 ? -2.885 -22.938 -19.344 1 97.69 307 SER A O 1
ATOM 2386 N N . ALA A 1 308 ? -3.355 -22.875 -17.188 1 97.62 308 ALA A N 1
ATOM 2387 C CA . ALA A 1 308 ? -2.838 -24.219 -16.922 1 97.62 308 ALA A CA 1
ATOM 2388 C C . ALA A 1 308 ? -3.629 -25.266 -17.703 1 97.62 308 ALA A C 1
ATOM 2390 O O . ALA A 1 308 ? -3.049 -26.203 -18.25 1 97.62 308 ALA A O 1
ATOM 2391 N N . VAL A 1 309 ? -4.922 -25.094 -17.75 1 98.19 309 VAL A N 1
ATOM 2392 C CA . VAL A 1 309 ? -5.816 -26.016 -18.453 1 98.19 309 VAL A CA 1
ATOM 2393 C C . VAL A 1 309 ? -5.586 -25.906 -19.953 1 98.19 309 VAL A C 1
ATOM 2395 O O . VAL A 1 309 ? -5.52 -26.938 -20.656 1 98.19 309 VAL A O 1
ATOM 2398 N N . GLU A 1 310 ? -5.445 -24.719 -20.422 1 98.19 310 GLU A N 1
ATOM 2399 C CA . GLU A 1 310 ? -5.215 -24.516 -21.844 1 98.19 310 GLU A CA 1
ATOM 2400 C C . GLU A 1 310 ? -3.914 -25.172 -22.297 1 98.19 310 GLU A C 1
ATOM 2402 O O . GLU A 1 310 ? -3.824 -25.688 -23.406 1 98.19 310 GLU A O 1
ATOM 2407 N N . ASN A 1 311 ? -2.904 -25.109 -21.438 1 98.31 311 ASN A N 1
ATOM 2408 C CA . ASN A 1 311 ? -1.663 -25.828 -21.734 1 98.31 311 ASN A CA 1
ATOM 2409 C C . ASN A 1 311 ? -1.915 -27.297 -22.031 1 98.31 311 ASN A C 1
ATOM 2411 O O . ASN A 1 311 ? -1.44 -27.828 -23.031 1 98.31 311 ASN A O 1
ATOM 2415 N N . VAL A 1 312 ? -2.689 -27.953 -21.203 1 98.25 312 VAL A N 1
ATOM 2416 C CA . VAL A 1 312 ? -2.975 -29.375 -21.312 1 98.25 312 VAL A CA 1
ATOM 2417 C C . VAL A 1 312 ? -3.846 -29.641 -22.531 1 98.25 312 VAL A C 1
ATOM 2419 O O . VAL A 1 312 ? -3.566 -30.547 -23.328 1 98.25 312 VAL A O 1
ATOM 2422 N N . LEU A 1 313 ? -4.852 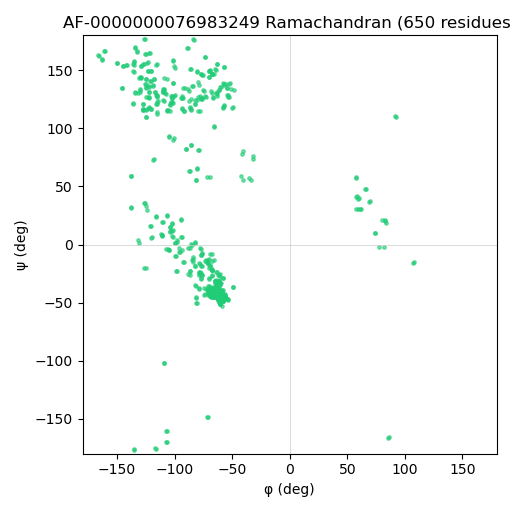-28.828 -22.719 1 98.12 313 LEU A N 1
ATOM 2423 C CA . LEU A 1 313 ? -5.762 -29.016 -23.844 1 98.12 313 LEU A CA 1
ATOM 2424 C C . LEU A 1 313 ? -5.035 -28.812 -25.172 1 98.12 313 LEU A C 1
ATOM 2426 O O . LEU A 1 313 ? -5.234 -29.578 -26.109 1 98.12 313 LEU A O 1
ATOM 2430 N N . ASN A 1 314 ? -4.254 -27.781 -25.203 1 98.06 314 ASN A N 1
ATOM 2431 C CA . ASN A 1 314 ? -3.488 -27.531 -26.422 1 98.06 314 ASN A CA 1
ATOM 2432 C C . ASN A 1 314 ? -2.502 -28.656 -26.719 1 98.06 314 ASN A C 1
ATOM 2434 O O . ASN A 1 314 ? -2.27 -28.984 -27.875 1 98.06 314 ASN A O 1
ATOM 2438 N N . PHE A 1 315 ? -1.921 -29.188 -25.672 1 97.88 315 PHE A N 1
ATOM 2439 C CA . PHE A 1 315 ? -1.024 -30.328 -25.859 1 97.88 315 PHE A CA 1
ATOM 2440 C C . PHE A 1 315 ? -1.742 -31.484 -26.547 1 97.88 315 PHE A C 1
ATOM 2442 O O . PHE A 1 315 ? -1.267 -32 -27.562 1 97.88 315 PHE A O 1
ATOM 2449 N N . PHE A 1 316 ? -2.9 -31.859 -26.125 1 96.88 316 PHE A N 1
ATOM 2450 C CA . PHE A 1 316 ? -3.613 -33.031 -26.641 1 96.88 316 PHE A CA 1
ATOM 2451 C C . PHE A 1 316 ? -4.242 -32.719 -28 1 96.88 316 PHE A C 1
ATOM 2453 O O . PHE A 1 316 ? -4.551 -33.656 -28.766 1 96.88 316 PHE A O 1
ATOM 2460 N N . SER A 1 317 ? -4.367 -31.484 -28.266 1 96.5 317 SER A N 1
ATOM 2461 C CA . SER A 1 317 ? -4.922 -31.109 -29.562 1 96.5 317 SER A CA 1
ATOM 2462 C C . SER A 1 317 ? -3.824 -30.719 -30.547 1 96.5 317 SER A C 1
ATOM 2464 O O . SER A 1 317 ? -4.109 -30.234 -31.641 1 96.5 317 SER A O 1
ATOM 2466 N N . ASN A 1 318 ? -2.625 -30.797 -30.125 1 96.5 318 ASN A N 1
ATOM 2467 C CA . ASN A 1 318 ? -1.471 -30.469 -30.938 1 96.5 318 ASN A CA 1
ATOM 2468 C C . ASN A 1 318 ? -1.515 -29 -31.406 1 96.5 318 ASN A C 1
ATOM 2470 O O . ASN A 1 318 ? -1.313 -28.719 -32.594 1 96.5 318 ASN A O 1
ATOM 2474 N N . GLN A 1 319 ? -1.925 -28.156 -30.547 1 97.06 319 GLN A N 1
ATOM 2475 C CA . GLN A 1 319 ? -1.912 -26.703 -30.75 1 97.06 319 GLN A CA 1
ATOM 2476 C C . GLN A 1 319 ? -0.735 -26.062 -30.031 1 97.06 319 GLN A C 1
ATOM 2478 O O . GLN A 1 319 ? -0.152 -26.656 -29.125 1 97.06 319 GLN A O 1
ATOM 2483 N N . PRO A 1 320 ? -0.341 -24.922 -30.422 1 96.94 320 PRO A N 1
ATOM 2484 C CA . PRO A 1 320 ? 0.743 -24.234 -29.719 1 96.94 320 PRO A CA 1
ATOM 2485 C C . PRO A 1 320 ? 0.448 -24.016 -28.234 1 96.94 320 PRO A C 1
ATOM 2487 O O . PRO A 1 320 ? -0.688 -23.719 -27.875 1 96.94 320 PRO A O 1
ATOM 2490 N N . ILE A 1 321 ? 1.464 -24.25 -27.438 1 96.94 321 ILE A N 1
ATOM 2491 C CA . ILE A 1 321 ? 1.348 -24.109 -25.984 1 96.94 321 ILE A CA 1
ATOM 2492 C C . ILE A 1 321 ? 2.074 -22.844 -25.531 1 96.94 321 ILE A C 1
ATOM 2494 O O . ILE A 1 321 ? 3.307 -22.781 -25.578 1 96.94 321 ILE A O 1
ATOM 2498 N N . GLU A 1 322 ? 1.359 -21.875 -25.016 1 93.62 322 GLU A N 1
ATOM 2499 C CA . GLU A 1 322 ? 1.928 -20.594 -24.609 1 93.62 322 GLU A CA 1
ATOM 2500 C C . GLU A 1 322 ? 2.805 -20.766 -23.359 1 93.62 322 GLU A C 1
ATOM 2502 O O . GLU A 1 322 ? 3.82 -20.078 -23.219 1 93.62 322 GLU A O 1
ATOM 2507 N N . GLY A 1 323 ? 2.549 -21.688 -22.531 1 95.75 323 GLY A N 1
ATOM 2508 C CA . GLY A 1 323 ? 3.209 -21.812 -21.234 1 95.75 323 GLY A CA 1
ATOM 2509 C C . GLY A 1 323 ? 4.285 -22.875 -21.219 1 95.75 323 GLY A C 1
ATOM 2510 O O . GLY A 1 323 ? 4.742 -23.297 -20.141 1 95.75 323 GLY A O 1
ATOM 2511 N N . GLU A 1 324 ? 4.664 -23.375 -22.375 1 96.81 324 GLU A N 1
ATOM 2512 C CA . GLU A 1 324 ? 5.68 -24.422 -22.391 1 96.81 324 GLU A CA 1
ATOM 2513 C C . GLU A 1 324 ? 7.008 -23.922 -21.844 1 96.81 324 GLU A C 1
ATOM 2515 O O . GLU A 1 324 ? 7.434 -22.797 -22.172 1 96.81 324 GLU A O 1
ATOM 2520 N N . ILE A 1 325 ? 7.52 -24.656 -20.891 1 94.31 325 ILE A N 1
ATOM 2521 C CA . ILE A 1 325 ? 8.82 -24.328 -20.312 1 94.31 325 ILE A CA 1
ATOM 2522 C C . ILE A 1 325 ? 9.93 -24.781 -21.25 1 94.31 325 ILE A C 1
ATOM 2524 O O . ILE A 1 325 ? 10.039 -25.969 -21.578 1 94.31 325 ILE A O 1
ATOM 2528 N N . LYS A 1 326 ? 10.711 -23.812 -21.812 1 82.25 326 LYS A N 1
ATOM 2529 C CA . LYS A 1 326 ? 11.812 -24.125 -22.719 1 82.25 326 LYS A CA 1
ATOM 2530 C C . LYS A 1 326 ? 13.164 -23.953 -22.031 1 82.25 326 LYS A C 1
ATOM 2532 O O . LYS A 1 326 ? 13.492 -22.859 -21.562 1 82.25 326 LYS A O 1
ATOM 2537 N N . ILE A 1 327 ? 13.711 -25.031 -21.469 1 71.44 327 ILE A N 1
ATOM 2538 C CA . ILE A 1 327 ? 15.039 -24.922 -20.875 1 71.44 327 ILE A CA 1
ATOM 2539 C C . ILE A 1 327 ? 16.094 -25.438 -21.859 1 71.44 327 ILE A C 1
ATOM 2541 O O . ILE A 1 327 ? 15.82 -26.344 -22.641 1 71.44 327 ILE A O 1
ATOM 2545 N N . MET B 1 1 ? 16.969 56.906 21.516 1 27.72 1 MET B N 1
ATOM 2546 C CA . MET B 1 1 ? 16 56.062 22.203 1 27.72 1 MET B CA 1
ATOM 2547 C C . MET B 1 1 ? 15.859 54.719 21.484 1 27.72 1 MET B C 1
ATOM 2549 O O . MET B 1 1 ? 15.391 54.688 20.344 1 27.72 1 MET B O 1
ATOM 2553 N N . ASN B 1 2 ? 16.938 53.969 21.344 1 34.28 2 ASN B N 1
ATOM 2554 C CA . ASN B 1 2 ? 17.266 52.75 20.578 1 34.28 2 ASN B CA 1
ATOM 2555 C C . ASN B 1 2 ? 16.125 51.75 20.594 1 34.28 2 ASN B C 1
ATOM 2557 O O . ASN B 1 2 ? 15.875 51.094 21.625 1 34.28 2 ASN B O 1
ATOM 2561 N N . SER B 1 3 ? 14.906 52.125 20.188 1 38.78 3 SER B N 1
ATOM 2562 C CA . SER B 1 3 ? 13.641 51.406 20.141 1 38.78 3 SER B CA 1
ATOM 2563 C C . SER B 1 3 ? 13.859 49.906 19.828 1 38.78 3 SER B C 1
ATOM 2565 O O . SER B 1 3 ? 14.211 49.562 18.703 1 38.78 3 SER B O 1
ATOM 2567 N N . PHE B 1 4 ? 14.656 49.188 20.578 1 47.62 4 PHE B N 1
ATOM 2568 C CA . PHE B 1 4 ? 15.062 47.781 20.547 1 47.62 4 PHE B CA 1
ATOM 2569 C C . PHE B 1 4 ? 13.93 46.906 20.016 1 47.62 4 PHE B C 1
ATOM 2571 O O . PHE B 1 4 ? 12.914 46.719 20.688 1 47.62 4 PHE B O 1
ATOM 2578 N N . ASN B 1 5 ? 13.656 46.938 18.797 1 57.03 5 ASN B N 1
ATOM 2579 C CA . ASN B 1 5 ? 12.609 46.312 18 1 57.03 5 ASN B CA 1
ATOM 2580 C C . ASN B 1 5 ? 12.352 44.875 18.438 1 57.03 5 ASN B C 1
ATOM 2582 O O . ASN B 1 5 ? 13.234 44.031 18.344 1 57.03 5 ASN B O 1
ATOM 2586 N N . LYS B 1 6 ? 11.562 44.75 19.531 1 81.56 6 LYS B N 1
ATOM 2587 C CA . LYS B 1 6 ? 11.258 43.5 20.25 1 81.56 6 LYS B CA 1
ATOM 2588 C C . LYS B 1 6 ? 10.805 42.406 19.297 1 81.56 6 LYS B C 1
ATOM 2590 O O . LYS B 1 6 ? 9.945 42.625 18.438 1 81.56 6 LYS B O 1
ATOM 2595 N N . LYS B 1 7 ? 11.562 41.469 19.312 1 93.94 7 LYS B N 1
ATOM 2596 C CA . LYS B 1 7 ? 11.203 40.281 18.516 1 93.94 7 LYS B CA 1
ATOM 2597 C C . LYS B 1 7 ? 9.758 39.875 18.781 1 93.94 7 LYS B C 1
ATOM 2599 O O . LYS B 1 7 ? 9.289 39.906 19.922 1 93.94 7 LYS B O 1
ATOM 2604 N N . PRO B 1 8 ? 9.031 39.625 17.75 1 96.88 8 PRO B N 1
ATOM 2605 C CA . PRO B 1 8 ? 7.68 39.125 17.953 1 96.88 8 PRO B CA 1
ATOM 2606 C C . PRO B 1 8 ? 7.645 37.875 18.875 1 96.88 8 PRO B C 1
ATOM 2608 O O . PRO B 1 8 ? 8.531 37.031 18.797 1 96.88 8 PRO B O 1
ATOM 2611 N N . GLN B 1 9 ? 6.688 37.875 19.734 1 97.56 9 GLN B N 1
ATOM 2612 C CA . GLN B 1 9 ? 6.457 36.719 20.609 1 97.56 9 GLN B CA 1
ATOM 2613 C C . GLN B 1 9 ? 5.586 35.688 19.922 1 97.56 9 GLN B C 1
ATOM 2615 O O . GLN B 1 9 ? 4.457 35.969 19.531 1 97.56 9 GLN B O 1
ATOM 2620 N N . VAL B 1 10 ? 6.121 34.438 19.859 1 97.94 10 VAL B N 1
ATOM 2621 C CA . VAL B 1 10 ? 5.402 33.375 19.172 1 97.94 10 VAL B CA 1
ATOM 2622 C C . VAL B 1 10 ? 5.223 32.188 20.109 1 97.94 10 VAL B C 1
ATOM 2624 O O . VAL B 1 10 ? 6.141 31.812 20.844 1 97.94 10 VAL B O 1
ATOM 2627 N N . PHE B 1 11 ? 4.031 31.578 20.094 1 96.62 11 PHE B N 1
ATOM 2628 C CA . PHE B 1 11 ? 3.756 30.375 20.859 1 96.62 11 PHE B CA 1
ATOM 2629 C C . PHE B 1 11 ? 3.426 29.203 19.922 1 96.62 11 PHE B C 1
ATOM 2631 O O . PHE B 1 11 ? 2.609 29.344 19.016 1 96.62 11 PHE B O 1
ATOM 2638 N N . ILE B 1 12 ? 4.098 28.062 20.172 1 95.19 12 ILE B N 1
ATOM 2639 C CA . ILE B 1 12 ? 3.859 26.828 19.422 1 95.19 12 ILE B CA 1
ATOM 2640 C C . ILE B 1 12 ? 3.129 25.828 20.312 1 95.19 12 ILE B C 1
ATOM 2642 O O . ILE B 1 12 ? 3.617 25.469 21.391 1 95.19 12 ILE B O 1
ATOM 2646 N N . THR B 1 13 ? 2.047 25.266 19.797 1 92 13 THR B N 1
ATOM 2647 C CA . THR B 1 13 ? 1.169 24.453 20.625 1 92 13 THR B CA 1
ATOM 2648 C C . THR B 1 13 ? 1.543 22.969 20.516 1 92 13 THR B C 1
ATOM 2650 O O . THR B 1 13 ? 0.826 22.109 21.031 1 92 13 THR B O 1
ATOM 2653 N N . ASP B 1 14 ? 2.604 22.641 19.859 1 89.5 14 ASP B N 1
ATOM 2654 C CA . ASP B 1 14 ? 3.07 21.266 19.703 1 89.5 14 ASP B CA 1
ATOM 2655 C C . ASP B 1 14 ? 4.477 21.094 20.266 1 89.5 14 ASP B C 1
ATOM 2657 O O . ASP B 1 14 ? 5.441 21.625 19.719 1 89.5 14 ASP B O 1
ATOM 2661 N N . GLY B 1 15 ? 4.582 20.297 21.266 1 87.12 15 GLY B N 1
ATOM 2662 C CA . GLY B 1 15 ? 5.855 20.109 21.938 1 87.12 15 GLY B CA 1
ATOM 2663 C C . GLY B 1 15 ? 6.844 19.297 21.125 1 87.12 15 GLY B C 1
ATOM 2664 O O . GLY B 1 15 ? 8.039 19.281 21.422 1 87.12 15 GLY B O 1
ATOM 2665 N N . ASN B 1 16 ? 6.344 18.656 20.094 1 88 16 ASN B N 1
ATOM 2666 C CA . ASN B 1 16 ? 7.188 17.812 19.25 1 88 16 ASN B CA 1
ATOM 2667 C C . ASN B 1 16 ? 7.461 18.484 17.891 1 88 16 ASN B C 1
ATOM 2669 O O . ASN B 1 16 ? 7.785 17.797 16.922 1 88 16 ASN B O 1
ATOM 2673 N N . PHE B 1 17 ? 7.363 19.766 17.922 1 91.5 17 PHE B N 1
ATOM 2674 C CA . PHE B 1 17 ? 7.586 20.547 16.719 1 91.5 17 PHE B CA 1
ATOM 2675 C C . PHE B 1 17 ? 9.008 20.359 16.203 1 91.5 17 PHE B C 1
ATOM 2677 O O . PHE B 1 17 ? 9.961 20.344 16.984 1 91.5 17 PHE B O 1
ATOM 2684 N N . PRO B 1 18 ? 9.188 20.109 14.914 1 93.06 18 PRO B N 1
ATOM 2685 C CA . PRO B 1 18 ? 10.508 19.812 14.367 1 93.06 18 PRO B CA 1
ATOM 2686 C C . PRO B 1 18 ? 11.547 20.891 14.695 1 93.06 18 PRO B C 1
ATOM 2688 O O . PRO B 1 18 ? 11.289 22.078 14.492 1 93.06 18 PRO B O 1
ATOM 2691 N N . GLN B 1 19 ? 12.688 20.484 15.109 1 94.5 19 GLN B N 1
ATOM 2692 C CA . GLN B 1 19 ? 13.75 21.359 15.586 1 94.5 19 GLN B CA 1
ATOM 2693 C C . GLN B 1 19 ? 14.234 22.281 14.477 1 94.5 19 GLN B C 1
ATOM 2695 O O . GLN B 1 19 ? 14.523 23.453 14.727 1 94.5 19 GLN B O 1
ATOM 2700 N N . ILE B 1 20 ? 14.289 21.766 13.305 1 96.12 20 ILE B N 1
ATOM 2701 C CA . ILE B 1 20 ? 14.805 22.547 12.188 1 96.12 20 ILE B CA 1
ATOM 2702 C C . ILE B 1 20 ? 13.938 23.797 11.992 1 96.12 20 ILE B C 1
ATOM 2704 O O . ILE B 1 20 ? 14.453 24.875 11.68 1 96.12 20 ILE B O 1
ATOM 2708 N N . ALA B 1 21 ? 12.688 23.641 12.109 1 97 21 ALA B N 1
ATOM 2709 C CA . ALA B 1 21 ? 11.766 24.766 11.945 1 97 21 ALA B CA 1
ATOM 2710 C C . ALA B 1 21 ? 11.805 25.688 13.164 1 97 21 ALA B C 1
ATOM 2712 O O . ALA B 1 21 ? 11.711 26.906 13.023 1 97 21 ALA B O 1
ATOM 2713 N N . LEU B 1 22 ? 11.945 25.094 14.312 1 96.5 22 LEU B N 1
ATOM 2714 C CA . LEU B 1 22 ? 12.062 25.859 15.547 1 96.5 22 LEU B CA 1
ATOM 2715 C C . LEU B 1 22 ? 13.289 26.766 15.5 1 96.5 22 LEU B C 1
ATOM 2717 O O . LEU B 1 22 ? 13.203 27.938 15.875 1 96.5 22 LEU B O 1
ATOM 2721 N N . ASP B 1 23 ? 14.359 26.234 15.016 1 97.69 23 ASP B N 1
ATOM 2722 C CA . ASP B 1 23 ? 15.594 27 14.906 1 97.69 23 ASP B CA 1
ATOM 2723 C C . ASP B 1 23 ? 15.43 28.172 13.938 1 97.69 23 ASP B C 1
ATOM 2725 O O . ASP B 1 23 ? 15.922 29.281 14.188 1 97.69 23 ASP B O 1
ATOM 2729 N N . LEU B 1 24 ? 14.789 27.906 12.922 1 97.56 24 LEU B N 1
ATOM 2730 C CA . LEU B 1 24 ? 14.523 28.953 11.938 1 97.56 24 LEU B CA 1
ATOM 2731 C C . LEU B 1 24 ? 13.695 30.062 12.555 1 97.56 24 LEU B C 1
ATOM 2733 O O . LEU B 1 24 ? 13.992 31.25 12.352 1 97.56 24 LEU B O 1
ATOM 2737 N N . LEU B 1 25 ? 12.68 29.719 13.297 1 98 25 LEU B N 1
ATOM 2738 C CA . LEU B 1 25 ? 11.781 30.688 13.914 1 98 25 LEU B CA 1
ATOM 2739 C C . LEU B 1 25 ? 12.516 31.531 14.945 1 98 25 LEU B C 1
ATOM 2741 O O . LEU B 1 25 ? 12.289 32.75 15.039 1 98 25 LEU B O 1
ATOM 2745 N N . LYS B 1 26 ? 13.398 30.953 15.664 1 97.06 26 LYS B N 1
ATOM 2746 C CA . LYS B 1 26 ? 14.102 31.594 16.766 1 97.06 26 LYS B CA 1
ATOM 2747 C C . LYS B 1 26 ? 15.094 32.625 16.266 1 97.06 26 LYS B C 1
ATOM 2749 O O . LYS B 1 26 ? 15.547 33.5 17.031 1 97.06 26 LYS B O 1
ATOM 2754 N N . THR B 1 27 ? 15.406 32.594 15.055 1 95.19 27 THR B N 1
ATOM 2755 C CA . THR B 1 27 ? 16.328 33.562 14.492 1 95.19 27 THR B CA 1
ATOM 2756 C C . THR B 1 27 ? 15.719 34.969 14.562 1 95.19 27 THR B C 1
ATOM 2758 O O . THR B 1 27 ? 16.438 35.969 14.727 1 95.19 27 THR B O 1
ATOM 2761 N N . ASN B 1 28 ? 14.367 35.031 14.469 1 96 28 ASN B N 1
ATOM 2762 C CA . ASN B 1 28 ? 13.773 36.344 14.352 1 96 28 ASN B CA 1
ATOM 2763 C C . ASN B 1 28 ? 12.625 36.562 15.336 1 96 28 ASN B C 1
ATOM 2765 O O . ASN B 1 28 ? 11.977 37.594 15.344 1 96 28 ASN B O 1
ATOM 2769 N N . CYS B 1 29 ? 12.398 35.5 16.141 1 97.5 29 CYS B N 1
ATOM 2770 C CA . CYS B 1 29 ? 11.281 35.562 17.078 1 97.5 29 CYS B CA 1
ATOM 2771 C C . CYS B 1 29 ? 11.68 35.062 18.453 1 97.5 29 CYS B C 1
ATOM 2773 O O . CYS B 1 29 ? 12.664 34.344 18.594 1 97.5 29 CYS B O 1
ATOM 2775 N N . ASP B 1 30 ? 10.984 35.531 19.5 1 97.25 30 ASP B N 1
ATOM 2776 C CA . ASP B 1 30 ? 10.984 34.906 20.812 1 97.25 30 ASP B CA 1
ATOM 2777 C C . ASP B 1 30 ? 9.93 33.812 20.891 1 97.25 30 ASP B C 1
ATOM 2779 O O . ASP B 1 30 ? 8.734 34.094 20.781 1 97.25 30 ASP B O 1
ATOM 2783 N N . VAL B 1 31 ? 10.43 32.625 21.094 1 97.19 31 VAL B N 1
ATOM 2784 C CA . VAL B 1 31 ? 9.547 31.469 20.859 1 97.19 31 VAL B CA 1
ATOM 2785 C C . VAL B 1 31 ? 9.305 30.734 22.172 1 97.19 31 VAL B C 1
ATOM 2787 O O . VAL B 1 31 ? 10.25 30.453 22.922 1 97.19 31 VAL B O 1
ATOM 2790 N N . GLU B 1 32 ? 8.078 30.5 22.469 1 95.44 32 GLU B N 1
ATOM 2791 C CA . GLU B 1 32 ? 7.648 29.578 23.5 1 95.44 32 GLU B CA 1
ATOM 2792 C C . GLU B 1 32 ? 6.98 28.344 22.906 1 95.44 32 GLU B C 1
ATOM 2794 O O . GLU B 1 32 ? 6.16 28.453 21.984 1 95.44 32 GLU B O 1
ATOM 2799 N N . ILE B 1 33 ? 7.367 27.172 23.359 1 92.94 33 ILE B N 1
ATOM 2800 C CA . ILE B 1 33 ? 6.797 25.922 22.875 1 92.94 33 ILE B CA 1
ATOM 2801 C C . ILE B 1 33 ? 6.172 25.156 24.047 1 92.94 33 ILE B C 1
ATOM 2803 O O . ILE B 1 33 ? 6.719 25.141 25.156 1 92.94 33 ILE B O 1
ATOM 2807 N N . THR B 1 34 ? 5.086 24.578 23.766 1 88.75 34 THR B N 1
ATOM 2808 C CA . THR B 1 34 ? 4.402 23.844 24.828 1 88.75 34 THR B CA 1
ATOM 2809 C C . THR B 1 34 ? 5.242 22.656 25.297 1 88.75 34 THR B C 1
ATOM 2811 O O . THR B 1 34 ? 6.07 22.141 24.531 1 88.75 34 THR B O 1
ATOM 2814 N N . THR B 1 35 ? 5.133 22.266 26.484 1 79.94 35 THR B N 1
ATOM 2815 C CA . THR B 1 35 ? 5.812 21.094 27.031 1 79.94 35 THR B CA 1
ATOM 2816 C C . THR B 1 35 ? 4.891 19.875 27.047 1 79.94 35 THR B C 1
ATOM 2818 O O . THR B 1 35 ? 5.297 18.781 27.438 1 79.94 35 THR B O 1
ATOM 2821 N N . HIS B 1 36 ? 3.629 20.141 26.484 1 71.19 36 HIS B N 1
ATOM 2822 C CA . HIS B 1 36 ? 2.621 19.094 26.531 1 71.19 36 HIS B CA 1
ATOM 2823 C C . HIS B 1 36 ? 2.404 18.469 25.156 1 71.19 36 HIS B C 1
ATOM 2825 O O . HIS B 1 36 ? 2.553 19.156 24.141 1 71.19 36 HIS B O 1
ATOM 2831 N N . ASP B 1 37 ? 2.197 17.234 25.109 1 66.88 37 ASP B N 1
ATOM 2832 C CA . ASP B 1 37 ? 1.764 16.609 23.859 1 66.88 37 ASP B CA 1
ATOM 2833 C C . ASP B 1 37 ? 0.401 17.141 23.422 1 66.88 37 ASP B C 1
ATOM 2835 O O . ASP B 1 37 ? 0.207 17.484 22.25 1 66.88 37 ASP B O 1
ATOM 2839 N N . VAL B 1 38 ? -0.461 17.188 24.375 1 65.75 38 VAL B N 1
ATOM 2840 C CA . VAL B 1 38 ? -1.77 17.812 24.203 1 65.75 38 VAL B CA 1
ATOM 2841 C C . VAL B 1 38 ? -1.977 18.875 25.281 1 65.75 38 VAL B C 1
ATOM 2843 O O . VAL B 1 38 ? -2.064 18.562 26.469 1 65.75 38 VAL B O 1
ATOM 2846 N N . SER B 1 39 ? -1.97 20.125 24.859 1 73.75 39 SER B N 1
ATOM 2847 C CA . SER B 1 39 ? -2.123 21.203 25.844 1 73.75 39 SER B CA 1
ATOM 2848 C C . SER B 1 39 ? -3.576 21.344 26.281 1 73.75 39 SER B C 1
ATOM 2850 O O . SER B 1 39 ? -4.477 21.438 25.453 1 73.75 39 SER B O 1
ATOM 2852 N N . PRO B 1 40 ? -3.723 21.281 27.625 1 82.56 40 PRO B N 1
ATOM 2853 C CA . PRO B 1 40 ? -5.074 21.609 28.078 1 82.56 40 PRO B CA 1
ATOM 2854 C C . PRO B 1 40 ? -5.52 23 27.625 1 82.56 40 PRO B C 1
ATOM 2856 O O . PRO B 1 40 ? -4.691 23.891 27.453 1 82.56 40 PRO B O 1
ATOM 2859 N N . ARG B 1 41 ? -6.801 23.141 27.484 1 90.06 41 ARG B N 1
ATOM 2860 C CA . ARG B 1 41 ? -7.379 24.375 26.953 1 90.06 41 ARG B CA 1
ATOM 2861 C C . ARG B 1 41 ? -6.965 25.578 27.781 1 90.06 41 ARG B C 1
ATOM 2863 O O . ARG B 1 41 ? -6.578 26.625 27.219 1 90.06 41 ARG B O 1
ATOM 2870 N N . HIS B 1 42 ? -7.008 25.438 29.094 1 89.62 42 HIS B N 1
ATOM 2871 C CA . HIS B 1 42 ? -6.691 26.578 29.953 1 89.62 42 HIS B CA 1
ATOM 2872 C C . HIS B 1 42 ?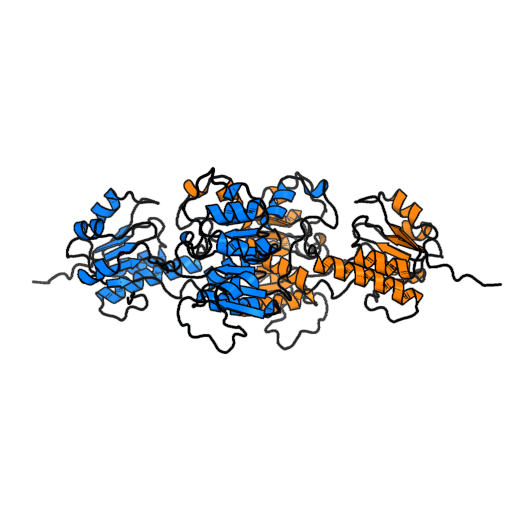 -5.242 27.016 29.781 1 89.62 42 HIS B C 1
ATOM 2874 O O . HIS B 1 42 ? -4.941 28.203 29.844 1 89.62 42 HIS B O 1
ATOM 2880 N N . GLU B 1 43 ? -4.379 26.078 29.5 1 87.81 43 GLU B N 1
ATOM 2881 C CA . GLU B 1 43 ? -2.98 26.422 29.25 1 87.81 43 GLU B CA 1
ATOM 2882 C C . GLU B 1 43 ? -2.807 27.141 27.922 1 87.81 43 GLU B C 1
ATOM 2884 O O . GLU B 1 43 ? -2.018 28.078 27.812 1 87.81 43 GLU B O 1
ATOM 2889 N N . LEU B 1 44 ? -3.541 26.672 26.969 1 90.44 44 LEU B N 1
ATOM 2890 C CA . LEU B 1 44 ? -3.506 27.297 25.656 1 90.44 44 LEU B CA 1
ATOM 2891 C C . LEU B 1 44 ? -3.969 28.75 25.734 1 90.44 44 LEU B C 1
ATOM 2893 O O . LEU B 1 44 ? -3.35 29.641 25.156 1 90.44 44 LEU B O 1
ATOM 2897 N N . LEU B 1 45 ? -5.039 28.969 26.516 1 93.06 45 LEU B N 1
ATOM 2898 C CA . LEU B 1 45 ? -5.586 30.312 26.688 1 93.06 45 LEU B CA 1
ATOM 2899 C C . LEU B 1 45 ? -4.574 31.219 27.375 1 93.06 45 LEU B C 1
ATOM 2901 O O . LEU B 1 45 ? -4.34 32.344 26.938 1 93.06 45 LEU B O 1
ATOM 2905 N N . ASN B 1 46 ? -3.969 30.703 28.391 1 91.12 46 ASN B N 1
ATOM 2906 C CA . ASN B 1 46 ? -3.02 31.5 29.156 1 91.12 46 ASN B CA 1
ATOM 2907 C C . ASN B 1 46 ? -1.781 31.844 28.344 1 91.12 46 ASN B C 1
ATOM 2909 O O . ASN B 1 46 ? -1.265 32.969 28.438 1 91.12 46 ASN B O 1
ATOM 2913 N N . ARG B 1 47 ? -1.313 30.938 27.562 1 91.06 47 ARG B N 1
ATOM 2914 C CA . ARG B 1 47 ? -0.074 31.125 26.828 1 91.06 47 ARG B CA 1
ATOM 2915 C C . ARG B 1 47 ? -0.304 32 25.594 1 91.06 47 ARG B C 1
ATOM 2917 O O . ARG B 1 47 ? 0.624 32.656 25.109 1 91.06 47 ARG B O 1
ATOM 2924 N N . ALA B 1 48 ? -1.461 31.969 25.156 1 91.88 48 ALA B N 1
ATOM 2925 C CA . ALA B 1 48 ? -1.787 32.781 23.984 1 91.88 48 ALA B CA 1
ATOM 2926 C C . ALA B 1 48 ? -1.781 34.25 24.344 1 91.88 48 ALA B C 1
ATOM 2928 O O . ALA B 1 48 ? -1.698 35.125 23.453 1 91.88 48 ALA B O 1
ATOM 2929 N N . ARG B 1 49 ? -1.756 34.438 25.672 1 89.88 49 ARG B N 1
ATOM 2930 C CA . ARG B 1 49 ? -1.793 35.812 26.125 1 89.88 49 ARG B CA 1
ATOM 2931 C C . ARG B 1 49 ? -0.508 36.562 25.75 1 89.88 49 ARG B C 1
ATOM 2933 O O . ARG B 1 49 ? 0.585 36 25.859 1 89.88 49 ARG B O 1
ATOM 2940 N N . ILE B 1 50 ? -0.443 37.75 25.141 1 86.44 50 ILE B N 1
ATOM 2941 C CA . ILE B 1 50 ? 0.619 38.719 24.859 1 86.44 50 ILE B CA 1
ATOM 2942 C C . ILE B 1 50 ? 1.394 38.281 23.609 1 86.44 50 ILE B C 1
ATOM 2944 O O . ILE B 1 50 ? 2.443 38.844 23.297 1 86.44 50 ILE B O 1
ATOM 2948 N N . LYS B 1 51 ? 1.056 37.125 23.016 1 96 51 LYS B N 1
ATOM 2949 C CA . LYS B 1 51 ? 1.765 36.656 21.828 1 96 51 LYS B CA 1
ATOM 2950 C C . LYS B 1 51 ? 1.342 37.438 20.594 1 96 51 LYS B C 1
ATOM 2952 O O . LYS B 1 51 ? 0.191 37.875 20.5 1 96 51 LYS B O 1
ATOM 2957 N N . ASN B 1 52 ? 2.262 37.625 19.75 1 97.94 52 ASN B N 1
ATOM 2958 C CA . ASN B 1 52 ? 2 38.281 18.469 1 97.94 52 ASN B CA 1
ATOM 2959 C C . ASN B 1 52 ? 1.543 37.281 17.406 1 97.94 52 ASN B C 1
ATOM 2961 O O . ASN B 1 52 ? 0.852 37.688 16.453 1 97.94 52 ASN B O 1
ATOM 2965 N N . ALA B 1 53 ? 1.968 36 17.594 1 98.44 53 ALA B N 1
ATOM 2966 C CA . ALA B 1 53 ? 1.587 34.969 16.641 1 98.44 53 ALA B CA 1
ATOM 2967 C C . ALA B 1 53 ? 1.492 33.594 17.328 1 98.44 53 ALA B C 1
ATOM 2969 O O . ALA B 1 53 ? 2.082 33.406 18.391 1 98.44 53 ALA B O 1
ATOM 2970 N N . LEU B 1 54 ? 0.718 32.75 16.719 1 97.5 54 LEU B N 1
ATOM 2971 C CA . LEU B 1 54 ? 0.586 31.359 17.156 1 97.5 54 LEU B CA 1
ATOM 2972 C C . LEU B 1 54 ? 0.881 30.406 16.016 1 97.5 54 LEU B C 1
ATOM 2974 O O . LEU B 1 54 ? 0.483 30.641 14.875 1 97.5 54 LEU B O 1
ATOM 2978 N N . ILE B 1 55 ? 1.636 29.391 16.312 1 96.75 55 ILE B N 1
ATOM 2979 C CA . ILE B 1 55 ? 1.688 28.203 15.469 1 96.75 55 ILE B CA 1
ATOM 2980 C C . ILE B 1 55 ? 0.922 27.062 16.141 1 96.75 55 ILE B C 1
ATOM 2982 O O . ILE B 1 55 ? 1.319 26.578 17.203 1 96.75 55 ILE B O 1
ATOM 2986 N N . VAL B 1 56 ? -0.15 26.656 15.477 1 94 56 VAL B N 1
ATOM 2987 C CA . VAL B 1 56 ? -1.099 25.781 16.156 1 94 56 VAL B CA 1
ATOM 2988 C C . VAL B 1 56 ? -1.226 24.453 15.406 1 94 56 VAL B C 1
ATOM 2990 O O . VAL B 1 56 ? -1.02 24.422 14.188 1 94 56 VAL B O 1
ATOM 2993 N N . VAL B 1 57 ? -1.497 23.391 16.1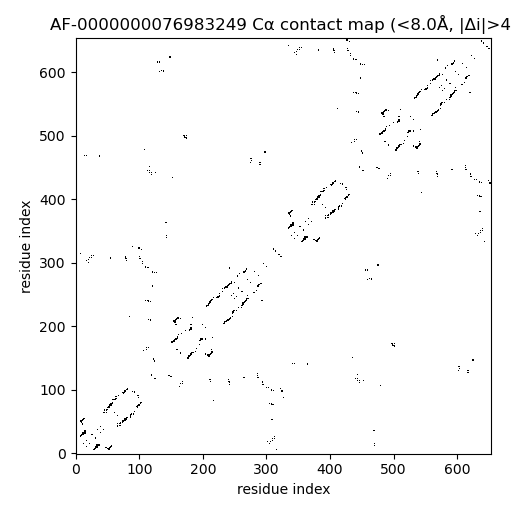56 1 88.81 57 VAL B N 1
ATOM 2994 C CA . VAL B 1 57 ? -1.776 22.078 15.578 1 88.81 57 VAL B CA 1
ATOM 2995 C C . VAL B 1 57 ? -3.189 21.641 15.953 1 88.81 57 VAL B C 1
ATOM 2997 O O . VAL B 1 57 ? -3.652 21.891 17.062 1 88.81 57 VAL B O 1
ATOM 3000 N N . PRO B 1 58 ? -3.848 20.953 14.883 1 81.44 58 PRO B N 1
ATOM 3001 C CA . PRO B 1 58 ? -5.09 20.312 15.312 1 81.44 58 PRO B CA 1
ATOM 3002 C C . PRO B 1 58 ? -4.871 19.312 16.453 1 81.44 58 PRO B C 1
ATOM 3004 O O . PRO B 1 58 ? -3.795 18.734 16.578 1 81.44 58 PRO B O 1
ATOM 3007 N N . PRO B 1 59 ? -5.688 19.25 17.422 1 78.5 59 PRO B N 1
ATOM 3008 C CA . PRO B 1 59 ? -7.066 19.75 17.438 1 78.5 59 PRO B CA 1
ATOM 3009 C C . PRO B 1 59 ? -7.211 21.062 18.234 1 78.5 59 PRO B C 1
ATOM 3011 O O . PRO B 1 59 ? -8.328 21.438 18.578 1 78.5 59 PRO B O 1
ATOM 3014 N N . ASN B 1 60 ? -6.164 21.781 18.562 1 85.75 60 ASN B N 1
ATOM 3015 C CA . ASN B 1 60 ? -6.258 23.031 19.297 1 85.75 60 ASN B CA 1
ATOM 3016 C C . ASN B 1 60 ? -7.125 24.047 18.562 1 85.75 60 ASN B C 1
ATOM 3018 O O . ASN B 1 60 ? -6.734 24.562 17.5 1 85.75 60 ASN B O 1
ATOM 3022 N N . LYS B 1 61 ? -8.18 24.406 19.219 1 90.94 61 LYS B N 1
ATOM 3023 C CA . LYS B 1 61 ? -9.172 25.25 18.562 1 90.94 61 LYS B CA 1
ATOM 3024 C C . LYS B 1 61 ? -8.828 26.734 18.734 1 90.94 61 LYS B C 1
ATOM 3026 O O . LYS B 1 61 ? -8.453 27.172 19.812 1 90.94 61 LYS B O 1
ATOM 3031 N N . ILE B 1 62 ? -8.883 27.453 17.641 1 95.25 62 ILE B N 1
ATOM 3032 C CA . ILE B 1 62 ? -8.844 28.906 17.641 1 95.25 62 ILE B CA 1
ATOM 3033 C C . ILE B 1 62 ? -10.258 29.453 17.469 1 95.25 62 ILE B C 1
ATOM 3035 O O . ILE B 1 62 ? -10.742 29.609 16.344 1 95.25 62 ILE B O 1
ATOM 3039 N N . ASP B 1 63 ? -10.875 29.672 18.562 1 96 63 ASP B N 1
ATOM 3040 C CA . ASP B 1 63 ? -12.242 30.172 18.578 1 96 63 ASP B CA 1
ATOM 3041 C C . ASP B 1 63 ? -12.32 31.547 19.234 1 96 63 ASP B C 1
ATOM 3043 O O . ASP B 1 63 ? -11.297 32.125 19.562 1 96 63 ASP B O 1
ATOM 3047 N N . LYS B 1 64 ? -13.531 32.031 19.375 1 96.38 64 LYS B N 1
ATOM 3048 C CA . LYS B 1 64 ? -13.742 33.344 19.922 1 96.38 64 LYS B CA 1
ATOM 3049 C C . LYS B 1 64 ? -13.148 33.469 21.328 1 96.38 64 LYS B C 1
ATOM 3051 O O . LYS B 1 64 ? -12.562 34.5 21.672 1 96.38 64 LYS B O 1
ATOM 3056 N N . GLU B 1 65 ? -13.297 32.406 22.109 1 96.44 65 GLU B N 1
ATOM 3057 C CA . GLU B 1 65 ? -12.781 32.406 23.469 1 96.44 65 GLU B CA 1
ATOM 3058 C C . GLU B 1 65 ? -11.273 32.656 23.5 1 96.44 65 GLU B C 1
ATOM 3060 O O . GLU B 1 65 ? -10.773 33.5 24.219 1 96.44 65 GLU B O 1
ATOM 3065 N N . LEU B 1 66 ? -10.578 31.844 22.719 1 96.25 66 LEU B N 1
ATOM 3066 C CA . LEU B 1 66 ? -9.125 31.969 22.672 1 96.25 66 LEU B CA 1
ATOM 3067 C C . LEU B 1 66 ? -8.711 33.344 22.156 1 96.25 66 LEU B C 1
ATOM 3069 O O . LEU B 1 66 ? -7.785 33.969 22.688 1 96.25 66 LEU B O 1
ATOM 3073 N N . LEU B 1 67 ? -9.391 33.875 21.203 1 97 67 LEU B N 1
ATOM 3074 C CA . LEU B 1 67 ? -9.062 35.156 20.594 1 97 67 LEU B CA 1
ATOM 3075 C C . LEU B 1 67 ? -9.305 36.281 21.578 1 97 67 LEU B C 1
ATOM 3077 O O . LEU B 1 67 ? -8.562 37.281 21.594 1 97 67 LEU B O 1
ATOM 3081 N N . ASP B 1 68 ? -10.359 36.125 22.375 1 95.75 68 ASP B N 1
ATOM 3082 C CA . ASP B 1 68 ? -10.617 37.094 23.438 1 95.75 68 ASP B CA 1
ATOM 3083 C C . ASP B 1 68 ? -9.469 37.125 24.438 1 95.75 68 ASP B C 1
ATOM 3085 O O . ASP B 1 68 ? -9.047 38.219 24.875 1 95.75 68 ASP B O 1
ATOM 3089 N N . PHE B 1 69 ? -9.008 36 24.75 1 94.88 69 PHE B N 1
ATOM 3090 C CA . PHE B 1 69 ? -7.918 35.906 25.703 1 94.88 69 PHE B CA 1
ATOM 3091 C C . PHE B 1 69 ? -6.617 36.438 25.125 1 94.88 69 PHE B C 1
ATOM 3093 O O . PHE B 1 69 ? -5.82 37.062 25.828 1 94.88 69 PHE B O 1
ATOM 3100 N N . ALA B 1 70 ? -6.305 36.125 23.906 1 95 70 ALA B N 1
ATOM 3101 C CA . ALA B 1 70 ? -5.07 36.531 23.234 1 95 70 ALA B CA 1
ATOM 3102 C C . ALA B 1 70 ? -4.949 38.031 23.141 1 95 70 ALA B C 1
ATOM 3104 O O . ALA B 1 70 ? -3.852 38.594 23.266 1 95 70 ALA B O 1
ATOM 3105 N N . GLY B 1 71 ? -6.086 38.75 22.859 1 93 71 GLY B N 1
ATOM 3106 C CA . GLY B 1 71 ? -6.09 40.219 22.812 1 93 71 GLY B CA 1
ATOM 3107 C C . GLY B 1 71 ? -5.676 40.781 21.469 1 93 71 GLY B C 1
ATOM 3108 O O . GLY B 1 71 ? -5.574 40.031 20.484 1 93 71 GLY B O 1
ATOM 3109 N N . LYS B 1 72 ? -5.395 42.062 21.438 1 94.62 72 LYS B N 1
ATOM 3110 C CA . LYS B 1 72 ? -5.199 42.781 20.188 1 94.62 72 LYS B CA 1
ATOM 3111 C C . LYS B 1 72 ? -3.773 42.625 19.672 1 94.62 72 LYS B C 1
ATOM 3113 O O . LYS B 1 72 ? -3.484 42.969 18.516 1 94.62 72 LYS B O 1
ATOM 3118 N N . GLN B 1 73 ? -2.949 42.094 20.5 1 95.12 73 GLN B N 1
ATOM 3119 C CA . GLN B 1 73 ? -1.553 41.969 20.094 1 95.12 73 GLN B CA 1
ATOM 3120 C C . GLN B 1 73 ? -1.369 40.812 19.109 1 95.12 73 GLN B C 1
ATOM 3122 O O . GLN B 1 73 ? -0.366 40.75 18.391 1 95.12 73 GLN B O 1
ATOM 3127 N N . LEU B 1 74 ? -2.24 39.781 19.141 1 97.38 74 LEU B N 1
ATOM 3128 C CA . LEU B 1 74 ? -2.16 38.656 18.219 1 97.38 74 LEU B CA 1
ATOM 3129 C C . LEU B 1 74 ? -2.471 39.125 16.797 1 97.38 74 LEU B C 1
ATOM 3131 O O . LEU B 1 74 ? -3.516 39.719 16.547 1 97.38 74 LEU B O 1
ATOM 3135 N N . LYS B 1 75 ? -1.532 38.812 15.883 1 97.81 75 LYS B N 1
ATOM 3136 C CA . LYS B 1 75 ? -1.688 39.344 14.539 1 97.81 75 LYS B CA 1
ATOM 3137 C C . LYS B 1 75 ? -1.66 38.219 13.492 1 97.81 75 LYS B C 1
ATOM 3139 O O . LYS B 1 75 ? -2.133 38.438 12.367 1 97.81 75 LYS B O 1
ATOM 3144 N N . CYS B 1 76 ? -1.119 37.094 13.844 1 98.25 76 CYS B N 1
ATOM 3145 C CA . CYS B 1 76 ? -0.937 36.031 12.867 1 98.25 76 CYS B CA 1
ATOM 3146 C C . CYS B 1 76 ? -1.115 34.656 13.508 1 98.25 76 CYS B C 1
ATOM 3148 O O . CYS B 1 76 ? -0.648 34.406 14.625 1 98.25 76 CYS B O 1
ATOM 3150 N N . ILE B 1 77 ? -1.827 33.812 12.867 1 98.31 77 ILE B N 1
ATOM 3151 C CA . ILE B 1 77 ? -1.977 32.406 13.266 1 98.31 77 ILE B CA 1
ATOM 3152 C C . ILE B 1 77 ? -1.651 31.484 12.086 1 98.31 77 ILE B C 1
ATOM 3154 O O . ILE B 1 77 ? -2.26 31.609 11.016 1 98.31 77 ILE B O 1
ATOM 3158 N N . SER B 1 78 ? -0.673 30.641 12.273 1 98.25 78 SER B N 1
ATOM 3159 C CA . SER B 1 78 ? -0.286 29.656 11.258 1 98.25 78 SER B CA 1
ATOM 3160 C C . SER B 1 78 ? -0.521 28.234 11.75 1 98.25 78 SER B C 1
ATOM 3162 O O . SER B 1 78 ? 0.13 27.781 12.695 1 98.25 78 SER B O 1
ATOM 3164 N N . THR B 1 79 ? -1.445 27.594 11.102 1 96.06 79 THR B N 1
ATOM 3165 C CA . THR B 1 79 ? -1.694 26.219 11.516 1 96.06 79 THR B CA 1
ATOM 3166 C C . THR B 1 79 ? -0.73 25.266 10.828 1 96.06 79 THR B C 1
ATOM 3168 O O . THR B 1 79 ? -0.381 25.453 9.656 1 96.06 79 THR B O 1
ATOM 3171 N N . TYR B 1 80 ? -0.211 24.328 11.617 1 93.62 80 TYR B N 1
ATOM 3172 C CA . TYR B 1 80 ? 0.666 23.234 11.18 1 93.62 80 TYR B CA 1
ATOM 3173 C C . TYR B 1 80 ? -0.139 22.094 10.586 1 93.62 80 TYR B C 1
ATOM 3175 O O . TYR B 1 80 ? -0.092 20.969 11.094 1 93.62 80 TYR B O 1
ATOM 3183 N N . SER B 1 81 ? -0.996 22.391 9.523 1 90.94 81 SER B N 1
ATOM 3184 C CA . SER B 1 81 ? -1.894 21.484 8.82 1 90.94 81 SER B CA 1
ATOM 3185 C C . SER B 1 81 ? -2.4 22.109 7.523 1 90.94 81 SER B C 1
ATOM 3187 O O . SER B 1 81 ? -2.256 23.312 7.309 1 90.94 81 SER B O 1
ATOM 3189 N N . VAL B 1 82 ? -2.928 21.219 6.648 1 88.75 82 VAL B N 1
ATOM 3190 C CA . VAL B 1 82 ? -3.602 21.719 5.457 1 88.75 82 VAL B CA 1
ATOM 3191 C C . VAL B 1 82 ? -5.035 22.125 5.805 1 88.75 82 VAL B C 1
ATOM 3193 O O . VAL B 1 82 ? -5.496 23.203 5.418 1 88.75 82 VAL B O 1
ATOM 3196 N N . GLY B 1 83 ? -5.707 21.203 6.461 1 84.25 83 GLY B N 1
ATOM 3197 C CA . GLY B 1 83 ? -7.031 21.547 6.953 1 84.25 83 GLY B CA 1
ATOM 3198 C C . GLY B 1 83 ? -7.004 22.578 8.062 1 84.25 83 GLY B C 1
ATOM 3199 O O . GLY B 1 83 ? -6.07 22.609 8.867 1 84.25 83 GLY B O 1
ATOM 3200 N N . PHE B 1 84 ? -8.031 23.422 8.102 1 90.25 84 PHE B N 1
ATOM 3201 C CA . PHE B 1 84 ? -8.023 24.469 9.102 1 90.25 84 PHE B CA 1
ATOM 3202 C C . PHE B 1 84 ? -9.406 24.641 9.727 1 90.25 84 PHE B C 1
ATOM 3204 O O . PHE B 1 84 ? -9.82 25.75 10.07 1 90.25 84 PHE B O 1
ATOM 3211 N N . ASP B 1 85 ? -10.117 23.531 9.797 1 86.38 85 ASP B N 1
ATOM 3212 C CA . ASP B 1 85 ? -11.469 23.531 10.344 1 86.38 85 ASP B CA 1
ATOM 3213 C C . ASP B 1 85 ? -11.461 23.875 11.828 1 86.38 85 ASP B C 1
ATOM 3215 O O . ASP B 1 85 ? -12.484 24.281 12.391 1 86.38 85 ASP B O 1
ATOM 3219 N N . HIS B 1 86 ? -10.305 23.859 12.516 1 88.81 86 HIS B N 1
ATOM 3220 C CA . HIS B 1 86 ? -10.18 24.188 13.922 1 88.81 86 HIS B CA 1
ATOM 3221 C C . HIS B 1 86 ? -9.961 25.688 14.117 1 88.81 86 HIS B C 1
ATOM 3223 O O . HIS B 1 86 ? -9.953 26.188 15.242 1 88.81 86 HIS B O 1
ATOM 3229 N N . LEU B 1 87 ? -9.852 26.438 13.016 1 94.38 87 LEU B N 1
ATOM 3230 C CA . LEU B 1 87 ? -9.688 27.875 13.062 1 94.38 87 LEU B CA 1
ATOM 3231 C C . LEU B 1 87 ? -11 28.578 12.734 1 94.38 87 LEU B C 1
ATOM 3233 O O . LEU B 1 87 ? -11.633 28.281 11.719 1 94.38 87 LEU B O 1
ATOM 3237 N N . ASP B 1 88 ? -11.406 29.469 13.57 1 95.31 88 ASP B N 1
ATOM 3238 C CA . ASP B 1 88 ? -12.469 30.406 13.195 1 95.31 88 ASP B CA 1
ATOM 3239 C C . ASP B 1 88 ? -11.922 31.531 12.328 1 95.31 88 ASP B C 1
ATOM 3241 O O . ASP B 1 88 ? -11.742 32.656 12.805 1 95.31 88 ASP B O 1
ATOM 3245 N N . VAL B 1 89 ? -11.773 31.266 11.086 1 95.69 89 VAL B N 1
ATOM 3246 C CA . VAL B 1 89 ? -11.102 32.156 10.148 1 95.69 89 VAL B CA 1
ATOM 3247 C C . VAL B 1 89 ? -11.875 33.469 10.039 1 95.69 89 VAL B C 1
ATOM 3249 O O . VAL B 1 89 ? -11.281 34.531 9.945 1 95.69 89 VAL B O 1
ATOM 3252 N N . LYS B 1 90 ? -13.18 33.406 9.984 1 94.88 90 LYS B N 1
ATOM 3253 C CA . LYS B 1 90 ? -14.016 34.594 9.891 1 94.88 90 LYS B CA 1
ATOM 3254 C C . LYS B 1 90 ? -13.789 35.531 11.078 1 94.88 90 LYS B C 1
ATOM 3256 O O . LYS B 1 90 ? -13.609 36.719 10.906 1 94.88 90 LYS B O 1
ATOM 3261 N N . GLU B 1 91 ? -13.828 34.938 12.266 1 96.5 91 GLU B N 1
ATOM 3262 C CA . GLU B 1 91 ? -13.594 35.719 13.477 1 96.5 91 GLU B CA 1
ATOM 3263 C C . GLU B 1 91 ? -12.195 36.344 13.477 1 96.5 91 GLU B C 1
ATOM 3265 O O . GLU B 1 91 ? -12.016 37.5 13.891 1 96.5 91 GLU B O 1
ATOM 3270 N N . CYS B 1 92 ? -11.188 35.625 13.008 1 97.44 92 CYS B N 1
ATOM 3271 C CA . CYS B 1 92 ? -9.82 36.125 12.906 1 97.44 92 CYS B CA 1
ATOM 3272 C C . CYS B 1 92 ? -9.742 37.312 11.961 1 97.44 92 CYS B C 1
ATOM 3274 O O . CYS B 1 92 ? -9.125 38.312 12.289 1 97.44 92 CYS B O 1
ATOM 3276 N N . ARG B 1 93 ? -10.398 37.219 10.891 1 96.06 93 ARG B N 1
ATOM 3277 C CA . ARG B 1 93 ? -10.398 38.281 9.898 1 96.06 93 ARG B CA 1
ATOM 3278 C C . ARG B 1 93 ? -11.031 39.562 10.461 1 96.06 93 ARG B C 1
ATOM 3280 O O . ARG B 1 93 ? -10.508 40.656 10.258 1 96.06 93 ARG B O 1
ATOM 3287 N N . GLU B 1 94 ? -12.109 39.375 11.133 1 96.06 94 GLU B N 1
ATOM 3288 C CA . GLU B 1 94 ? -12.805 40.5 11.742 1 96.06 94 GLU B CA 1
ATOM 3289 C C . GLU B 1 94 ? -11.914 41.219 12.75 1 96.06 94 GLU B C 1
ATOM 3291 O O . GLU B 1 94 ? -12.031 42.438 12.938 1 96.06 94 GLU B O 1
ATOM 3296 N N . ARG B 1 95 ? -11.031 40.531 13.305 1 96.56 95 ARG B N 1
ATOM 3297 C CA . ARG B 1 95 ? -10.141 41.094 14.312 1 96.56 95 ARG B CA 1
ATOM 3298 C C . ARG B 1 95 ? -8.836 41.594 13.688 1 96.56 95 ARG B C 1
ATOM 3300 O O . ARG B 1 95 ? -7.957 42.094 14.391 1 96.56 95 ARG B O 1
ATOM 3307 N N . GLY B 1 96 ? -8.711 41.344 12.375 1 96.31 96 GLY B N 1
ATOM 3308 C CA . GLY B 1 96 ? -7.508 41.781 11.68 1 96.31 96 GLY B CA 1
ATOM 3309 C C . GLY B 1 96 ? -6.352 40.812 11.852 1 96.31 96 GLY B C 1
ATOM 3310 O O . GLY B 1 96 ? -5.188 41.219 11.742 1 96.31 96 GLY B O 1
ATOM 3311 N N . ILE B 1 97 ? -6.609 39.594 12.18 1 97.81 97 ILE B N 1
ATOM 3312 C CA . ILE B 1 97 ? -5.594 38.562 12.352 1 97.81 97 ILE B CA 1
ATOM 3313 C C . ILE B 1 97 ? -5.426 37.781 11.055 1 97.81 97 ILE B C 1
ATOM 3315 O O . ILE B 1 97 ? -6.406 37.281 10.5 1 97.81 97 ILE B O 1
ATOM 3319 N N . THR B 1 98 ? -4.215 37.688 10.57 1 97.88 98 THR B N 1
ATOM 3320 C CA . THR B 1 98 ? -3.908 36.875 9.383 1 97.88 98 THR B CA 1
ATOM 3321 C C . THR B 1 98 ? -3.84 35.406 9.727 1 97.88 98 THR B C 1
ATOM 3323 O O . THR B 1 98 ? -3.176 35 10.688 1 97.88 98 THR B O 1
ATOM 3326 N N . THR B 1 99 ? -4.566 34.531 9.016 1 98.25 99 THR B N 1
ATOM 3327 C CA . THR B 1 99 ? -4.543 33.094 9.227 1 98.25 99 THR B CA 1
ATOM 3328 C C . THR B 1 99 ? -3.855 32.375 8.055 1 98.25 99 THR B C 1
ATOM 3330 O O . THR B 1 99 ? -4.043 32.781 6.898 1 98.25 99 THR B O 1
ATOM 3333 N N . CYS B 1 100 ? -2.984 31.469 8.398 1 97.94 100 CYS B N 1
ATOM 3334 C CA . CYS B 1 100 ? -2.199 30.719 7.418 1 97.94 100 CYS B CA 1
ATOM 3335 C C . CYS B 1 100 ? -2.285 29.219 7.672 1 97.94 100 CYS B C 1
ATOM 3337 O O . CYS B 1 100 ? -2.648 28.797 8.766 1 97.94 100 CYS B O 1
ATOM 3339 N N . HIS B 1 101 ? -2.102 28.453 6.645 1 96.06 101 HIS B N 1
ATOM 3340 C CA . HIS B 1 101 ? -1.98 27 6.707 1 96.06 101 HIS B CA 1
ATOM 3341 C C . HIS B 1 101 ? -0.826 26.5 5.844 1 96.06 101 HIS B C 1
ATOM 3343 O O . HIS B 1 101 ? 0.042 27.281 5.453 1 96.06 101 HIS B O 1
ATOM 3349 N N . THR B 1 102 ? -0.587 25.234 5.711 1 94.56 102 THR B N 1
ATOM 3350 C CA . THR B 1 102 ? 0.582 24.688 5.035 1 94.56 102 THR B CA 1
ATOM 3351 C C . THR B 1 102 ? 0.164 23.859 3.814 1 94.56 102 THR B C 1
ATOM 3353 O O . THR B 1 102 ? 0.387 22.656 3.768 1 94.56 102 THR B O 1
ATOM 3356 N N . PRO B 1 103 ? -0.257 24.766 2.814 1 87.81 103 PRO B N 1
ATOM 3357 C CA . PRO B 1 103 ? -0.7 24.047 1.61 1 87.81 103 PRO B CA 1
ATOM 3358 C C . PRO B 1 103 ? 0.464 23.594 0.737 1 87.81 103 PRO B C 1
ATOM 3360 O O . PRO B 1 103 ? 1.588 24.078 0.891 1 87.81 103 PRO B O 1
ATOM 3363 N N . ASN B 1 104 ? 0.553 22.406 0.102 1 88.44 104 ASN B N 1
ATOM 3364 C CA . ASN B 1 104 ? 1.379 22.016 -1.038 1 88.44 104 ASN B CA 1
ATOM 3365 C C . ASN B 1 104 ? 2.535 21.109 -0.615 1 88.44 104 ASN B C 1
ATOM 3367 O O . ASN B 1 104 ? 3.248 20.578 -1.463 1 88.44 104 ASN B O 1
ATOM 3371 N N . VAL B 1 105 ? 2.791 21.094 0.655 1 92.31 105 VAL B N 1
ATOM 3372 C CA . VAL B 1 105 ? 4.035 20.453 1.06 1 92.31 105 VAL B CA 1
ATOM 3373 C C . VAL B 1 105 ? 3.768 19 1.445 1 92.31 105 VAL B C 1
ATOM 3375 O O . VAL B 1 105 ? 4.703 18.219 1.649 1 92.31 105 VAL B O 1
ATOM 3378 N N . LEU B 1 106 ? 2.543 18.641 1.484 1 95.25 106 LEU B N 1
ATOM 3379 C CA . LEU B 1 106 ? 2.244 17.312 1.998 1 95.25 106 LEU B CA 1
ATOM 3380 C C . LEU B 1 106 ? 1.53 16.469 0.945 1 95.25 106 LEU B C 1
ATOM 3382 O O . LEU B 1 106 ? 1.16 15.328 1.207 1 95.25 106 LEU B O 1
ATOM 3386 N N . THR B 1 107 ? 1.4 17 -0.284 1 95.94 107 THR B N 1
ATOM 3387 C CA . THR B 1 107 ? 0.556 16.406 -1.313 1 95.94 107 THR B CA 1
ATOM 3388 C C . THR B 1 107 ? 1.025 14.992 -1.646 1 95.94 107 THR B C 1
ATOM 3390 O O . THR B 1 107 ? 0.243 14.047 -1.585 1 95.94 107 THR B O 1
ATOM 3393 N N . ASN B 1 108 ? 2.295 14.844 -1.928 1 96.94 108 ASN B N 1
ATOM 3394 C CA . ASN B 1 108 ? 2.83 13.539 -2.316 1 96.94 108 ASN B CA 1
ATOM 3395 C C . ASN B 1 108 ? 2.723 12.531 -1.179 1 96.94 108 ASN B C 1
ATOM 3397 O O . ASN B 1 108 ? 2.318 11.391 -1.397 1 96.94 108 ASN B O 1
ATOM 3401 N N . THR B 1 109 ? 3.086 13.008 0.014 1 97.81 109 THR B N 1
ATOM 3402 C CA . THR B 1 109 ? 3.102 12.141 1.187 1 97.81 109 THR B CA 1
ATOM 3403 C C . THR B 1 109 ? 1.707 11.586 1.471 1 97.81 109 THR B C 1
ATOM 3405 O O . THR B 1 109 ? 1.54 10.383 1.686 1 97.81 109 THR B O 1
ATOM 3408 N N . VAL B 1 110 ? 0.72 12.406 1.435 1 97.88 110 VAL B N 1
ATOM 3409 C CA . VAL B 1 110 ? -0.648 12.008 1.741 1 97.88 110 VAL B CA 1
ATOM 3410 C C . VAL B 1 110 ? -1.187 11.117 0.625 1 97.88 110 VAL B C 1
ATOM 3412 O O . VAL B 1 110 ? -1.885 10.133 0.89 1 97.88 110 VAL B O 1
ATOM 3415 N N . ALA B 1 111 ? -0.871 11.43 -0.652 1 98.44 111 ALA B N 1
ATOM 3416 C CA . ALA B 1 111 ? -1.296 10.602 -1.776 1 98.44 111 ALA B CA 1
ATOM 3417 C C . ALA B 1 111 ? -0.717 9.188 -1.669 1 98.44 111 ALA B C 1
ATOM 3419 O O . ALA B 1 111 ? -1.415 8.203 -1.917 1 98.44 111 ALA B O 1
ATOM 3420 N N . GLU B 1 112 ? 0.555 9.094 -1.263 1 98.5 112 GLU B N 1
ATOM 3421 C CA . GLU B 1 112 ? 1.195 7.793 -1.091 1 98.5 112 GLU B CA 1
ATOM 3422 C C . GLU B 1 112 ? 0.477 6.961 -0.032 1 98.5 112 GLU B C 1
ATOM 3424 O O . GLU B 1 112 ? 0.255 5.762 -0.222 1 98.5 112 GLU B O 1
ATOM 3429 N N . LEU B 1 113 ? 0.088 7.617 1.048 1 98.56 113 LEU B N 1
ATOM 3430 C CA . LEU B 1 113 ? -0.631 6.883 2.084 1 98.56 113 LEU B CA 1
ATOM 3431 C C . LEU B 1 113 ? -1.996 6.43 1.578 1 98.56 113 LEU B C 1
ATOM 3433 O O . LEU B 1 113 ? -2.449 5.328 1.906 1 98.56 113 LEU B O 1
ATOM 3437 N N . GLY B 1 114 ? -2.627 7.301 0.839 1 98.81 114 GLY B N 1
ATOM 3438 C CA . GLY B 1 114 ? -3.902 6.902 0.26 1 98.81 114 GLY B CA 1
ATOM 3439 C C . GLY B 1 114 ? -3.811 5.641 -0.577 1 98.81 114 GLY B C 1
ATOM 3440 O O . GLY B 1 114 ? -4.637 4.738 -0.437 1 98.81 114 GLY B O 1
ATOM 3441 N N . ILE B 1 115 ? -2.814 5.555 -1.399 1 98.88 115 ILE B N 1
ATOM 3442 C CA . ILE B 1 115 ? -2.613 4.387 -2.246 1 98.88 115 ILE B CA 1
ATOM 3443 C C . ILE B 1 115 ? -2.209 3.189 -1.385 1 98.88 115 ILE B C 1
ATOM 3445 O O . ILE B 1 115 ? -2.643 2.062 -1.635 1 98.88 115 ILE B O 1
ATOM 3449 N N . ALA B 1 116 ? -1.374 3.439 -0.353 1 98.75 116 ALA B N 1
ATOM 3450 C CA . ALA B 1 116 ? -0.997 2.377 0.577 1 98.75 116 ALA B CA 1
ATOM 3451 C C . ALA B 1 116 ? -2.23 1.744 1.215 1 98.75 116 ALA B C 1
ATOM 3453 O O . ALA B 1 116 ? -2.348 0.518 1.273 1 98.75 116 ALA B O 1
ATOM 3454 N N . LEU B 1 117 ? -3.139 2.592 1.633 1 98.88 117 LEU B N 1
ATOM 3455 C CA . LEU B 1 117 ? -4.348 2.105 2.293 1 98.88 117 LEU B CA 1
ATOM 3456 C C . LEU B 1 117 ? -5.266 1.403 1.297 1 98.88 117 LEU B C 1
ATOM 3458 O O . LEU B 1 117 ? -5.836 0.355 1.606 1 98.88 117 LEU B O 1
ATOM 3462 N N . MET B 1 118 ? -5.395 1.976 0.122 1 98.81 118 MET B N 1
ATOM 3463 C CA . MET B 1 118 ? -6.207 1.351 -0.917 1 98.81 118 MET B CA 1
ATOM 3464 C C . MET B 1 118 ? -5.699 -0.052 -1.234 1 98.81 118 MET B C 1
ATOM 3466 O O . MET B 1 118 ? -6.469 -1.014 -1.221 1 98.81 118 MET B O 1
ATOM 3470 N N . LEU B 1 119 ? -4.398 -0.162 -1.436 1 98.75 119 LEU B N 1
ATOM 3471 C CA . LEU B 1 119 ? -3.812 -1.447 -1.801 1 98.75 119 LEU B CA 1
ATOM 3472 C C . LEU B 1 119 ? -3.838 -2.41 -0.619 1 98.75 119 LEU B C 1
ATOM 3474 O O . LEU B 1 119 ? -4.039 -3.615 -0.798 1 98.75 119 LEU B O 1
ATOM 3478 N N . SER B 1 120 ? -3.586 -1.866 0.592 1 98.5 120 SER B N 1
ATOM 3479 C CA . SER B 1 120 ? -3.65 -2.713 1.78 1 98.5 120 SER B CA 1
ATOM 3480 C C . SER B 1 120 ? -5.047 -3.301 1.965 1 98.5 120 SER B C 1
ATOM 3482 O O . SER B 1 120 ? -5.188 -4.465 2.34 1 98.5 120 SER B O 1
ATOM 3484 N N . GLY B 1 121 ? -6.047 -2.482 1.746 1 98.12 121 GLY B N 1
ATOM 3485 C CA . GLY B 1 121 ? -7.406 -2.996 1.798 1 98.12 121 GLY B CA 1
ATOM 3486 C C . GLY B 1 121 ? -7.719 -3.977 0.683 1 98.12 121 GLY B C 1
ATOM 3487 O O . GLY B 1 121 ? -8.297 -5.035 0.925 1 98.12 121 GLY B O 1
ATOM 3488 N N . ALA B 1 122 ? -7.32 -3.631 -0.517 1 98.06 122 ALA B N 1
ATOM 3489 C CA . ALA B 1 122 ? -7.613 -4.426 -1.705 1 98.06 122 ALA B CA 1
ATOM 3490 C C . ALA B 1 122 ? -7.008 -5.824 -1.593 1 98.06 122 ALA B C 1
ATOM 3492 O O . ALA B 1 122 ? -7.617 -6.809 -2.016 1 98.06 122 ALA B O 1
ATOM 3493 N N . ARG B 1 123 ? -5.816 -5.863 -0.947 1 97.81 123 ARG B N 1
ATOM 3494 C CA . ARG B 1 123 ? -5.098 -7.133 -0.896 1 97.81 123 ARG B CA 1
ATOM 3495 C C . ARG B 1 123 ? -5.078 -7.695 0.522 1 97.81 123 ARG B C 1
ATOM 3497 O O . ARG B 1 123 ? -4.312 -8.617 0.821 1 97.81 123 ARG B O 1
ATOM 3504 N N . ARG B 1 124 ? -5.859 -7.031 1.39 1 97.25 124 ARG B N 1
ATOM 3505 C CA . ARG B 1 124 ? -6.105 -7.527 2.74 1 97.25 124 ARG B CA 1
ATOM 3506 C C . ARG B 1 124 ? -4.801 -7.699 3.51 1 97.25 124 ARG B C 1
ATOM 3508 O O . ARG B 1 124 ? -4.625 -8.68 4.234 1 97.25 124 ARG B O 1
ATOM 3515 N N . VAL B 1 125 ? -3.881 -6.766 3.389 1 98.12 125 VAL B N 1
ATOM 3516 C CA . VAL B 1 125 ? -2.52 -6.855 3.904 1 98.12 125 VAL B CA 1
ATOM 3517 C C . VAL B 1 125 ? -2.553 -6.984 5.426 1 98.12 125 VAL B C 1
ATOM 3519 O O . VAL B 1 125 ? -1.913 -7.875 5.992 1 98.12 125 VAL B O 1
ATOM 3522 N N . VAL B 1 126 ? -3.33 -6.16 6.141 1 97.81 126 VAL B N 1
ATOM 3523 C CA . VAL B 1 126 ? -3.352 -6.16 7.602 1 97.81 126 VAL B CA 1
ATOM 3524 C C . VAL B 1 126 ? -3.971 -7.461 8.109 1 97.81 126 VAL B C 1
ATOM 3526 O O . VAL B 1 126 ? -3.43 -8.102 9.008 1 97.81 126 VAL B O 1
ATOM 3529 N N . GLU B 1 127 ? -5.082 -7.875 7.484 1 95.56 127 GLU B N 1
ATOM 3530 C CA . GLU B 1 127 ? -5.727 -9.133 7.855 1 95.56 127 GLU B CA 1
ATOM 3531 C C . GLU B 1 127 ? -4.781 -10.312 7.652 1 95.56 127 GLU B C 1
ATOM 3533 O O . GLU B 1 127 ? -4.672 -11.188 8.523 1 95.56 127 GLU B O 1
ATOM 3538 N N . ALA B 1 128 ? -4.137 -10.336 6.531 1 95.44 128 ALA B N 1
ATOM 3539 C CA . ALA B 1 128 ? -3.227 -11.422 6.188 1 95.44 128 ALA B CA 1
ATOM 3540 C C . ALA B 1 128 ? -2.035 -11.469 7.141 1 95.44 128 ALA B C 1
ATOM 3542 O O . ALA B 1 128 ? -1.623 -12.547 7.582 1 95.44 128 ALA B O 1
ATOM 3543 N N . SER B 1 129 ? -1.483 -10.312 7.402 1 95.88 129 SER B N 1
ATOM 3544 C CA . SER B 1 129 ? -0.347 -10.234 8.312 1 95.88 129 SER B CA 1
ATOM 3545 C C . SER B 1 129 ? -0.726 -10.711 9.711 1 95.88 129 SER B C 1
ATOM 3547 O O . SER B 1 129 ? 0.021 -11.469 10.336 1 95.88 129 SER B O 1
ATOM 3549 N N . ASN B 1 130 ? -1.863 -10.289 10.18 1 93.75 130 ASN B N 1
ATOM 3550 C CA . ASN B 1 130 ? -2.34 -10.734 11.484 1 93.75 130 ASN B CA 1
ATOM 3551 C C . ASN B 1 130 ? -2.602 -12.242 11.5 1 93.75 130 ASN B C 1
ATOM 3553 O O . ASN B 1 130 ? -2.324 -12.906 12.5 1 93.75 130 ASN B O 1
ATOM 3557 N N . ALA B 1 131 ? -3.119 -12.766 10.438 1 91.62 131 ALA B N 1
ATOM 3558 C CA . ALA B 1 131 ? -3.422 -14.195 10.352 1 91.62 131 ALA B CA 1
ATOM 3559 C C . ALA B 1 131 ? -2.156 -15.031 10.492 1 91.62 131 ALA B C 1
ATOM 3561 O O . ALA B 1 131 ? -2.15 -16.047 11.195 1 91.62 131 ALA B O 1
ATOM 3562 N N . ILE B 1 132 ? -1.079 -14.641 9.844 1 91.44 132 ILE B N 1
ATOM 3563 C CA . ILE B 1 132 ? 0.188 -15.359 9.93 1 91.44 132 ILE B CA 1
ATOM 3564 C C . ILE B 1 132 ? 0.717 -15.289 11.367 1 91.44 132 ILE B C 1
ATOM 3566 O O . ILE B 1 132 ? 1.175 -16.297 11.914 1 91.44 132 ILE B O 1
ATOM 3570 N N . THR B 1 133 ? 0.616 -14.117 11.898 1 89.31 133 THR B N 1
ATOM 3571 C CA . THR B 1 133 ? 1.116 -13.914 13.25 1 89.31 133 THR B CA 1
ATOM 3572 C C . THR B 1 133 ? 0.312 -14.734 14.258 1 89.31 133 THR B C 1
ATOM 3574 O O . THR B 1 133 ? 0.86 -15.219 15.242 1 89.31 133 THR B O 1
ATOM 3577 N N . ASN B 1 134 ? -0.942 -14.93 13.953 1 88.75 134 ASN B N 1
ATOM 3578 C CA . ASN B 1 134 ? -1.827 -15.688 14.836 1 88.75 134 ASN B CA 1
ATOM 3579 C C . ASN B 1 134 ? -1.732 -17.188 14.57 1 88.75 134 ASN B C 1
ATOM 3581 O O . ASN B 1 134 ? -2.467 -17.969 15.18 1 88.75 134 ASN B O 1
ATOM 3585 N N . GLY B 1 135 ? -0.894 -17.641 13.609 1 87.12 135 GLY B N 1
ATOM 3586 C CA . GLY B 1 135 ? -0.667 -19.047 13.352 1 87.12 135 GLY B CA 1
ATOM 3587 C C . GLY B 1 135 ? -1.721 -19.672 12.445 1 87.12 135 GLY B C 1
ATOM 3588 O O . GLY B 1 135 ? -1.874 -20.891 12.406 1 87.12 135 GLY B O 1
ATOM 3589 N N . GLU B 1 136 ? -2.447 -18.859 11.719 1 85.69 136 GLU B N 1
ATOM 3590 C CA . GLU B 1 136 ? -3.568 -19.375 10.938 1 85.69 136 GLU B CA 1
ATOM 3591 C C . GLU B 1 136 ? -3.102 -19.906 9.586 1 85.69 136 GLU B C 1
ATOM 3593 O O . GLU B 1 136 ? -3.836 -20.625 8.906 1 85.69 136 GLU B O 1
ATOM 3598 N N . TRP B 1 137 ? -1.913 -19.594 9.219 1 84.12 137 TRP B N 1
ATOM 3599 C CA . TRP B 1 137 ? -1.431 -19.984 7.898 1 84.12 137 TRP B CA 1
ATOM 3600 C C . TRP B 1 137 ? -1.272 -21.5 7.805 1 84.12 137 TRP B C 1
ATOM 3602 O O . TRP B 1 137 ? -1.638 -22.109 6.797 1 84.12 137 TRP B O 1
ATOM 3612 N N . VAL B 1 138 ? -0.783 -22.078 8.742 1 68.12 138 VAL B N 1
ATOM 3613 C CA . VAL B 1 138 ? -0.535 -23.516 8.773 1 68.12 138 VAL B CA 1
ATOM 3614 C C . VAL B 1 138 ? -1.856 -24.266 8.656 1 68.12 138 VAL B C 1
ATOM 3616 O O . VAL B 1 138 ? -1.928 -25.297 7.996 1 68.12 138 VAL B O 1
ATOM 3619 N N . LYS B 1 139 ? -2.846 -23.688 9.172 1 66.81 139 LYS B N 1
ATOM 3620 C CA . LYS B 1 139 ? -4.141 -24.359 9.219 1 66.81 139 LYS B CA 1
ATOM 3621 C C . LYS B 1 139 ? -4.934 -24.125 7.938 1 66.81 139 LYS B C 1
ATOM 3623 O O . LYS B 1 139 ? -5.77 -24.938 7.559 1 66.81 139 LYS B O 1
ATOM 3628 N N . SER B 1 140 ? -4.582 -23.094 7.309 1 56.84 140 SER B N 1
ATOM 3629 C CA . SER B 1 140 ? -5.453 -22.641 6.23 1 56.84 140 SER B CA 1
ATOM 3630 C C . SER B 1 140 ? -4.688 -22.531 4.914 1 56.84 140 SER B C 1
ATOM 3632 O O . SER B 1 140 ? -5.027 -21.703 4.059 1 56.84 140 SER B O 1
ATOM 3634 N N . TYR B 1 141 ? -3.854 -23.234 4.809 1 63.47 141 TYR B N 1
ATOM 3635 C CA . TYR B 1 141 ? -3.062 -23.188 3.584 1 63.47 141 TYR B CA 1
ATOM 3636 C C . TYR B 1 141 ? -3.869 -23.688 2.393 1 63.47 141 TYR B C 1
ATOM 3638 O O . TYR B 1 141 ? -3.865 -24.891 2.096 1 63.47 141 TYR B O 1
ATOM 3646 N N . THR B 1 142 ? -4.977 -23 2.184 1 66.81 142 THR B N 1
ATOM 3647 C CA . THR B 1 142 ? -5.703 -23.328 0.961 1 66.81 142 THR B CA 1
ATOM 3648 C C . THR B 1 142 ? -5.41 -22.312 -0.137 1 66.81 142 THR B C 1
ATOM 3650 O O . THR B 1 142 ? -5.086 -21.156 0.149 1 66.81 142 THR B O 1
ATOM 3653 N N . SER B 1 143 ? -5.512 -22.797 -1.341 1 72.19 143 SER B N 1
ATOM 3654 C CA . SER B 1 143 ? -5.207 -21.953 -2.494 1 72.19 143 SER B CA 1
ATOM 3655 C C . SER B 1 143 ? -6.23 -20.828 -2.65 1 72.19 143 SER B C 1
ATOM 3657 O O . SER B 1 143 ? -6.008 -19.875 -3.404 1 72.19 143 SER B O 1
ATOM 3659 N N . ASN B 1 144 ? -7.312 -20.844 -1.871 1 77 144 ASN B N 1
ATOM 3660 C CA . ASN B 1 144 ? -8.344 -19.828 -2.004 1 77 144 ASN B CA 1
ATOM 3661 C C . ASN B 1 144 ? -8.461 -18.984 -0.739 1 77 144 ASN B C 1
ATOM 3663 O O . ASN B 1 144 ? -9.516 -18.391 -0.473 1 77 144 ASN B O 1
ATOM 3667 N N . TRP B 1 145 ? -7.441 -18.938 -0.055 1 84.25 145 TRP B N 1
ATOM 3668 C CA . TRP B 1 145 ? -7.426 -18.188 1.193 1 84.25 145 TRP B CA 1
ATOM 3669 C C . TRP B 1 145 ? -6.941 -16.766 0.961 1 84.25 145 TRP B C 1
ATOM 3671 O O . TRP B 1 145 ? -6.035 -16.531 0.157 1 84.25 145 TRP B O 1
ATOM 3681 N N . MET B 1 146 ? -7.648 -15.727 1.55 1 90.69 146 MET B N 1
ATOM 3682 C CA . MET B 1 146 ? -7.23 -14.328 1.629 1 90.69 146 MET B CA 1
ATOM 3683 C C . MET B 1 146 ? -7.25 -13.672 0.25 1 90.69 146 MET B C 1
ATOM 3685 O O . MET B 1 146 ? -6.328 -12.938 -0.104 1 90.69 146 MET B O 1
ATOM 3689 N N . PHE B 1 147 ? -8.242 -14.055 -0.57 1 93.38 147 PHE B N 1
ATOM 3690 C CA . PHE B 1 147 ? -8.367 -13.422 -1.878 1 93.38 147 PHE B CA 1
ATOM 3691 C C . PHE B 1 147 ? -8.664 -11.93 -1.735 1 93.38 147 PHE B C 1
ATOM 3693 O O . PHE B 1 147 ? -9.508 -11.531 -0.934 1 93.38 147 PHE B O 1
ATOM 3700 N N . GLY B 1 148 ? -7.906 -11.18 -2.465 1 95.56 148 GLY B N 1
ATOM 3701 C CA . GLY B 1 148 ? -8.164 -9.75 -2.607 1 95.56 148 GLY B CA 1
ATOM 3702 C C . GLY B 1 148 ? -8.719 -9.383 -3.971 1 95.56 148 GLY B C 1
ATOM 3703 O O . GLY B 1 148 ? -9.336 -10.211 -4.645 1 95.56 148 GLY B O 1
ATOM 3704 N N . THR B 1 149 ? -8.57 -8.109 -4.27 1 96.31 149 THR B N 1
ATOM 3705 C CA . THR B 1 149 ? -9.062 -7.578 -5.531 1 96.31 149 THR B CA 1
ATOM 3706 C C . THR B 1 149 ? -7.973 -6.781 -6.246 1 96.31 149 THR B C 1
ATOM 3708 O O . THR B 1 149 ? -7.203 -6.062 -5.609 1 96.31 149 THR B O 1
ATOM 3711 N N . ASP B 1 150 ? -7.957 -6.879 -7.562 1 96.88 150 ASP B N 1
ATOM 3712 C CA . ASP B 1 150 ? -6.988 -6.164 -8.391 1 96.88 150 ASP B CA 1
ATOM 3713 C C . ASP B 1 150 ? -7.477 -4.758 -8.719 1 96.88 150 ASP B C 1
ATOM 3715 O O . ASP B 1 150 ? -8.68 -4.527 -8.844 1 96.88 150 ASP B O 1
ATOM 3719 N N . ILE B 1 151 ? -6.535 -3.871 -8.906 1 97.94 151 ILE B N 1
ATOM 3720 C CA . ILE B 1 151 ? -6.836 -2.521 -9.367 1 97.94 151 ILE B CA 1
ATOM 3721 C C . ILE B 1 151 ? -7 -2.523 -10.891 1 97.94 151 ILE B C 1
ATOM 3723 O O . ILE B 1 151 ? -7.816 -1.773 -11.43 1 97.94 151 ILE B O 1
ATOM 3727 N N . VAL B 1 152 ? -6.176 -3.391 -11.539 1 96.88 152 VAL B N 1
ATOM 3728 C CA . VAL B 1 152 ? -6.215 -3.457 -13 1 96.88 152 VAL B CA 1
ATOM 3729 C C . VAL B 1 152 ? -7.645 -3.711 -13.469 1 96.88 152 VAL B C 1
ATOM 3731 O O . VAL B 1 152 ? -8.359 -4.535 -12.891 1 96.88 152 VAL B O 1
ATOM 3734 N N . ASN B 1 153 ? -8.125 -2.902 -14.375 1 97 153 ASN B N 1
ATOM 3735 C CA . ASN B 1 153 ? -9.422 -3.006 -15.039 1 97 153 ASN B CA 1
ATOM 3736 C C . ASN B 1 153 ? -10.562 -2.602 -14.109 1 97 153 ASN B C 1
ATOM 3738 O O . ASN B 1 153 ? -11.734 -2.814 -14.422 1 97 153 ASN B O 1
ATOM 3742 N N . SER B 1 154 ? -10.273 -2.041 -12.953 1 98.25 154 SER B N 1
ATOM 3743 C CA . SER B 1 154 ? -11.297 -1.554 -12.031 1 98.25 154 SER B CA 1
ATOM 3744 C C . SER B 1 154 ? -11.664 -0.106 -12.328 1 98.25 154 SER B C 1
ATOM 3746 O O . SER B 1 154 ? -11.047 0.537 -13.18 1 98.25 154 SER B O 1
ATOM 3748 N N . VAL B 1 155 ? -12.695 0.353 -11.719 1 98.88 155 VAL B N 1
ATOM 3749 C CA . VAL B 1 155 ? -13.047 1.77 -11.727 1 98.88 155 VAL B CA 1
ATOM 3750 C C . VAL B 1 155 ? -12.633 2.414 -10.406 1 98.88 155 VAL B C 1
ATOM 3752 O O . VAL B 1 155 ? -13.07 1.981 -9.336 1 98.88 155 VAL B O 1
ATOM 3755 N N . ILE B 1 156 ? -11.805 3.416 -10.523 1 98.94 156 ILE B N 1
ATOM 3756 C CA . ILE B 1 156 ? -11.375 4.152 -9.344 1 98.94 156 ILE B CA 1
ATOM 3757 C C . ILE B 1 156 ? -12.102 5.492 -9.273 1 98.94 156 ILE B C 1
ATOM 3759 O O . ILE B 1 156 ? -12.07 6.273 -10.227 1 98.94 156 ILE B O 1
ATOM 3763 N N . GLY B 1 157 ? -12.836 5.703 -8.195 1 98.94 157 GLY B N 1
ATOM 3764 C CA . GLY B 1 157 ? -13.461 6.988 -7.926 1 98.94 157 GLY B CA 1
ATOM 3765 C C . GLY B 1 157 ? -12.703 7.816 -6.906 1 98.94 157 GLY B C 1
ATOM 3766 O O . GLY B 1 157 ? -12.195 7.285 -5.918 1 98.94 157 GLY B O 1
ATOM 3767 N N . ILE B 1 158 ? -12.602 9.117 -7.168 1 98.88 158 ILE B N 1
ATOM 3768 C CA . ILE B 1 158 ? -11.969 10.055 -6.242 1 98.88 158 ILE B CA 1
ATOM 3769 C C . ILE B 1 158 ? -12.945 11.18 -5.906 1 98.88 158 ILE B C 1
ATOM 3771 O O . ILE B 1 158 ? -13.414 11.898 -6.797 1 98.88 158 ILE B O 1
ATOM 3775 N N . PHE B 1 159 ? -13.344 11.281 -4.625 1 98.69 159 PHE B N 1
ATOM 3776 C CA . PHE B 1 159 ? -14.133 12.414 -4.16 1 98.69 159 PHE B CA 1
ATOM 3777 C C . PHE B 1 159 ? -13.242 13.5 -3.578 1 98.69 159 PHE B C 1
ATOM 3779 O O . PHE B 1 159 ? -12.617 13.305 -2.535 1 98.69 159 PHE B O 1
ATOM 3786 N N . GLY B 1 160 ? -13.234 14.617 -4.152 1 97.31 160 GLY B N 1
ATOM 3787 C CA . GLY B 1 160 ? -12.242 15.648 -3.91 1 97.31 160 GLY B CA 1
ATOM 3788 C C . GLY B 1 160 ? -11.062 15.57 -4.863 1 97.31 160 GLY B C 1
ATOM 3789 O O . GLY B 1 160 ? -10.25 14.648 -4.781 1 97.31 160 GLY B O 1
ATOM 3790 N N . PHE B 1 161 ? -11 16.547 -5.742 1 97.31 161 PHE B N 1
ATOM 3791 C CA . PHE B 1 161 ? -10.023 16.438 -6.824 1 97.31 161 PHE B CA 1
ATOM 3792 C C . PHE B 1 161 ? -9.125 17.656 -6.871 1 97.31 161 PHE B C 1
ATOM 3794 O O . PHE B 1 161 ? -8.797 18.156 -7.953 1 97.31 161 PHE B O 1
ATOM 3801 N N . GLY B 1 162 ? -8.836 18.156 -5.688 1 94.06 162 GLY B N 1
ATOM 3802 C CA . GLY B 1 162 ? -7.781 19.156 -5.57 1 94.06 162 GLY B CA 1
ATOM 3803 C C . GLY B 1 162 ? -6.395 18.594 -5.777 1 94.06 162 GLY B C 1
ATOM 3804 O O . GLY B 1 162 ? -6.207 17.672 -6.578 1 94.06 162 GLY B O 1
ATOM 3805 N N . ARG B 1 163 ? -5.379 19.141 -5.133 1 93.38 163 ARG B N 1
ATOM 3806 C CA . ARG B 1 163 ? -3.984 18.75 -5.309 1 93.38 163 ARG B CA 1
ATOM 3807 C C . ARG B 1 163 ? -3.771 17.281 -4.969 1 93.38 163 ARG B C 1
ATOM 3809 O O . ARG B 1 163 ? -3.156 16.547 -5.742 1 93.38 163 ARG B O 1
ATOM 3816 N N . ILE B 1 164 ? -4.277 16.844 -3.822 1 96.12 164 ILE B N 1
ATOM 3817 C CA . ILE B 1 164 ? -4.074 15.469 -3.369 1 96.12 164 ILE B CA 1
ATOM 3818 C C . ILE B 1 164 ? -4.836 14.508 -4.277 1 96.12 164 ILE B C 1
ATOM 3820 O O . ILE B 1 164 ? -4.312 13.461 -4.664 1 96.12 164 ILE B O 1
ATOM 3824 N N . GLY B 1 165 ? -6.102 14.82 -4.648 1 97.88 165 GLY B N 1
ATOM 3825 C CA . GLY B 1 165 ? -6.875 13.992 -5.555 1 97.88 165 GLY B CA 1
ATOM 3826 C C . GLY B 1 165 ? -6.191 13.773 -6.891 1 97.88 165 GLY B C 1
ATOM 3827 O O . GLY B 1 165 ? -6.156 12.648 -7.398 1 97.88 165 GLY B O 1
ATOM 3828 N N . GLN B 1 166 ? -5.648 14.828 -7.422 1 98.06 166 GLN B N 1
ATOM 3829 C CA . GLN B 1 166 ? -4.965 14.727 -8.703 1 98.06 166 GLN B CA 1
ATOM 3830 C C . GLN B 1 166 ? -3.656 13.953 -8.57 1 98.06 166 GLN B C 1
ATOM 3832 O O . GLN B 1 166 ? -3.264 13.227 -9.484 1 98.06 166 GLN B O 1
ATOM 3837 N N . ALA B 1 167 ? -2.979 14.141 -7.402 1 98.06 167 ALA B N 1
ATOM 3838 C CA . ALA B 1 167 ? -1.773 13.352 -7.141 1 98.06 167 ALA B CA 1
ATOM 3839 C C . ALA B 1 167 ? -2.092 11.867 -7.07 1 98.06 167 ALA B C 1
ATOM 3841 O O . ALA B 1 167 ? -1.306 11.031 -7.535 1 98.06 167 ALA B O 1
ATOM 3842 N N . LEU B 1 168 ? -3.238 11.477 -6.504 1 98.75 168 LEU B N 1
ATOM 3843 C CA . LEU B 1 168 ? -3.697 10.094 -6.488 1 98.75 168 LEU B CA 1
ATOM 3844 C C . LEU B 1 168 ? -3.902 9.57 -7.906 1 98.75 168 LEU B C 1
ATOM 3846 O O . LEU B 1 168 ? -3.385 8.508 -8.266 1 98.75 168 LEU B O 1
ATOM 3850 N N . ALA B 1 169 ? -4.613 10.367 -8.688 1 98.81 169 ALA B N 1
ATOM 3851 C CA . ALA B 1 169 ? -4.93 9.961 -10.055 1 98.81 169 ALA B CA 1
ATOM 3852 C C . ALA B 1 169 ? -3.658 9.742 -10.875 1 98.81 169 ALA B C 1
ATOM 3854 O O . ALA B 1 169 ? -3.547 8.758 -11.609 1 98.81 169 ALA B O 1
ATOM 3855 N N . LYS B 1 170 ? -2.744 10.633 -10.742 1 98.62 170 LYS B N 1
ATOM 3856 C CA . LYS B 1 170 ? -1.472 10.547 -11.453 1 98.62 170 LYS B CA 1
ATOM 3857 C C . LYS B 1 170 ? -0.758 9.234 -11.148 1 98.62 170 LYS B C 1
ATOM 3859 O O . LYS B 1 170 ? -0.273 8.562 -12.062 1 98.62 170 LYS B O 1
ATOM 3864 N N . ARG B 1 171 ? -0.722 8.844 -9.945 1 98.69 171 ARG B N 1
ATOM 3865 C CA . ARG B 1 171 ? 0.017 7.668 -9.492 1 98.69 171 ARG B CA 1
ATOM 3866 C C . ARG B 1 171 ? -0.738 6.383 -9.82 1 98.69 171 ARG B C 1
ATOM 3868 O O . ARG B 1 171 ? -0.128 5.328 -10.008 1 98.69 171 ARG B O 1
ATOM 3875 N N . LEU B 1 172 ? -2.072 6.469 -9.984 1 98.75 172 LEU B N 1
ATOM 3876 C CA . LEU B 1 172 ? -2.887 5.27 -10.148 1 98.75 172 LEU B CA 1
ATOM 3877 C C . LEU B 1 172 ? -3.062 4.93 -11.625 1 98.75 172 LEU B C 1
ATOM 3879 O O . LEU B 1 172 ? -3.455 3.812 -11.969 1 98.75 172 LEU B O 1
ATOM 3883 N N . GLN B 1 173 ? -2.766 5.84 -12.508 1 98.38 173 GLN B N 1
ATOM 3884 C CA . GLN B 1 173 ? -2.979 5.621 -13.938 1 98.38 173 GLN B CA 1
ATOM 3885 C C . GLN B 1 173 ? -2.197 4.406 -14.43 1 98.38 173 GLN B C 1
ATOM 3887 O O . GLN B 1 173 ? -2.746 3.547 -15.117 1 98.38 173 GLN B O 1
ATOM 3892 N N . PRO B 1 174 ? -0.934 4.199 -13.969 1 98.12 174 PRO B N 1
ATOM 3893 C CA . PRO B 1 174 ? -0.183 3.064 -14.516 1 98.12 174 PRO B CA 1
ATOM 3894 C C . PRO B 1 174 ? -0.608 1.73 -13.906 1 98.12 174 PRO B C 1
ATOM 3896 O O . PRO B 1 174 ? -0.097 0.678 -14.297 1 98.12 174 PRO B O 1
ATOM 3899 N N . PHE B 1 175 ? -1.524 1.761 -12.938 1 98.56 175 PHE B N 1
ATOM 3900 C CA . PHE B 1 175 ? -2.09 0.517 -12.43 1 98.56 175 PHE B CA 1
ATOM 3901 C C . PHE B 1 175 ? -3.115 -0.051 -13.406 1 98.56 175 PHE B C 1
ATOM 3903 O O . PHE B 1 175 ? -3.66 -1.134 -13.18 1 98.56 175 PHE B O 1
ATOM 3910 N N . GLU B 1 176 ? -3.447 0.717 -14.453 1 97.75 176 GLU B N 1
ATOM 3911 C CA . GLU B 1 176 ? -4.277 0.317 -15.586 1 97.75 176 GLU B CA 1
ATOM 3912 C C . GLU B 1 176 ? -5.707 0.025 -15.148 1 97.75 176 GLU B C 1
ATOM 3914 O O . GLU B 1 176 ? -6.262 -1.026 -15.477 1 97.75 176 GLU B O 1
ATOM 3919 N N . PRO B 1 177 ? -6.273 0.921 -14.375 1 98.38 177 PRO B N 1
ATOM 3920 C CA . PRO B 1 177 ? -7.719 0.812 -14.18 1 98.38 177 PRO B CA 1
ATOM 3921 C C . PRO B 1 177 ? -8.508 1.004 -15.477 1 98.38 177 PRO B C 1
ATOM 3923 O O . PRO B 1 177 ? -7.973 1.542 -16.453 1 98.38 177 PRO B O 1
ATOM 3926 N N . LYS B 1 178 ? -9.688 0.459 -15.508 1 98.5 178 LYS B N 1
ATOM 3927 C CA . LYS B 1 178 ? -10.562 0.716 -16.641 1 98.5 178 LYS B CA 1
ATOM 3928 C C . LYS B 1 178 ? -10.797 2.211 -16.828 1 98.5 178 LYS B C 1
ATOM 3930 O O . LYS B 1 178 ? -10.75 2.717 -17.953 1 98.5 178 LYS B O 1
ATOM 3935 N N . LYS B 1 179 ? -11.023 2.924 -15.766 1 98.5 179 LYS B N 1
ATOM 3936 C CA . LYS B 1 179 ? -11.133 4.379 -15.781 1 98.5 179 LYS B CA 1
ATOM 3937 C C . LYS B 1 179 ? -10.977 4.953 -14.375 1 98.5 179 LYS B C 1
ATOM 3939 O O . LYS B 1 179 ? -11.156 4.242 -13.383 1 98.5 179 LYS B O 1
ATOM 3944 N N . ILE B 1 180 ? -10.641 6.188 -14.312 1 98.88 180 ILE B N 1
ATOM 3945 C CA . ILE B 1 180 ? -10.633 7 -13.102 1 98.88 180 ILE B CA 1
ATOM 3946 C C . ILE B 1 180 ? -11.672 8.109 -13.219 1 98.88 180 ILE B C 1
ATOM 3948 O O . ILE B 1 180 ? -11.648 8.891 -14.172 1 98.88 180 ILE B O 1
ATOM 3952 N N . ILE B 1 181 ? -12.617 8.109 -12.289 1 98.88 181 ILE B N 1
ATOM 3953 C CA . ILE B 1 181 ? -13.656 9.133 -12.273 1 98.88 181 ILE B CA 1
ATOM 3954 C C . ILE B 1 181 ? -13.539 9.977 -11.008 1 98.88 181 ILE B C 1
ATOM 3956 O O . ILE B 1 181 ? -12.953 9.547 -10.016 1 98.88 181 ILE B O 1
ATOM 3960 N N . TYR B 1 182 ? -14.016 11.18 -11.07 1 98.69 182 TYR B N 1
ATOM 3961 C CA . TYR B 1 182 ? -13.922 12.031 -9.891 1 98.69 182 TYR B CA 1
ATOM 3962 C C . TYR B 1 182 ? -15.148 12.938 -9.781 1 98.69 182 TYR B C 1
ATOM 3964 O O . TYR B 1 182 ? -15.844 13.164 -10.766 1 98.69 182 TYR B O 1
ATOM 3972 N N . CYS B 1 183 ? -15.383 13.281 -8.57 1 97.56 183 CYS B N 1
ATOM 3973 C CA . CYS B 1 183 ? -16.406 14.25 -8.188 1 97.56 183 CYS B CA 1
ATOM 3974 C C . CYS B 1 183 ? -15.852 15.25 -7.168 1 97.56 183 CYS B C 1
ATOM 3976 O O . CYS B 1 183 ? -15.102 14.867 -6.266 1 97.56 183 CYS B O 1
ATOM 3978 N N . ASP B 1 184 ? -16.047 16.484 -7.402 1 92.56 184 ASP B N 1
ATOM 3979 C CA . ASP B 1 184 ? -15.664 17.531 -6.461 1 92.56 184 ASP B CA 1
ATOM 3980 C C . ASP B 1 184 ? -16.812 18.5 -6.215 1 92.56 184 ASP B C 1
ATOM 3982 O O . ASP B 1 184 ? -17.609 18.766 -7.121 1 92.56 184 ASP B O 1
ATOM 3986 N N . ALA B 1 185 ? -16.875 18.953 -5 1 81.19 185 ALA B N 1
ATOM 3987 C CA . ALA B 1 185 ? -17.922 19.922 -4.648 1 81.19 185 ALA B CA 1
ATOM 3988 C C . ALA B 1 185 ? -17.625 21.281 -5.27 1 81.19 185 ALA B C 1
ATOM 3990 O O . ALA B 1 185 ? -18.516 22.109 -5.398 1 81.19 185 ALA B O 1
ATOM 3991 N N . PHE B 1 186 ? -16.406 21.484 -5.73 1 80.81 186 PHE B N 1
ATOM 3992 C CA . PHE B 1 186 ? -15.992 22.766 -6.289 1 80.81 186 PHE B CA 1
ATOM 3993 C C . PHE B 1 186 ? -15.406 22.594 -7.684 1 80.81 186 PHE B C 1
ATOM 3995 O O . PHE B 1 186 ? -15.102 21.469 -8.094 1 80.81 186 PHE B O 1
ATOM 4002 N N . ASP B 1 187 ? -15.32 23.688 -8.352 1 84.44 187 ASP B N 1
ATOM 4003 C CA . ASP B 1 187 ? -14.633 23.656 -9.641 1 84.44 187 ASP B CA 1
ATOM 4004 C C . ASP B 1 187 ? -13.125 23.531 -9.453 1 84.44 187 ASP B C 1
ATOM 4006 O O . ASP B 1 187 ? -12.539 24.203 -8.602 1 84.44 187 ASP B O 1
ATOM 4010 N N . VAL B 1 188 ? -12.594 22.562 -10.117 1 90.75 188 VAL B N 1
ATOM 4011 C CA . VAL B 1 188 ? -11.156 22.344 -10.008 1 90.75 188 VAL B CA 1
ATOM 4012 C C . VAL B 1 188 ? -10.523 22.359 -11.391 1 90.75 188 VAL B C 1
ATOM 4014 O O . VAL B 1 188 ? -11.141 21.938 -12.375 1 90.75 188 VAL B O 1
ATOM 4017 N N . ILE B 1 189 ? -9.344 22.922 -11.453 1 93.25 189 ILE B N 1
ATOM 4018 C CA . ILE B 1 189 ? -8.547 22.844 -12.68 1 93.25 189 ILE B CA 1
ATOM 4019 C C . ILE B 1 189 ? -7.801 21.516 -12.727 1 93.25 189 ILE B C 1
ATOM 4021 O O . ILE B 1 189 ? -7 21.219 -11.836 1 93.25 189 ILE B O 1
ATOM 4025 N N . VAL B 1 190 ? -8.094 20.781 -13.773 1 94.94 190 VAL B N 1
ATOM 4026 C CA . VAL B 1 190 ? -7.535 19.438 -13.875 1 94.94 190 VAL B CA 1
ATOM 4027 C C . VAL B 1 190 ? -6.328 19.438 -14.812 1 94.94 190 VAL B C 1
ATOM 4029 O O . VAL B 1 190 ? -6.379 20.031 -15.891 1 94.94 190 VAL B O 1
ATOM 4032 N N . ASP B 1 191 ? -5.25 18.922 -14.367 1 95.31 191 ASP B N 1
ATOM 4033 C CA . ASP B 1 191 ? -4.094 18.703 -15.234 1 95.31 191 ASP B CA 1
ATOM 4034 C C . ASP B 1 191 ? -4.477 17.922 -16.484 1 95.31 191 ASP B C 1
ATOM 4036 O O . ASP B 1 191 ? -4.988 16.797 -16.391 1 95.31 191 ASP B O 1
ATOM 4040 N N . SER B 1 192 ? -4.188 18.359 -17.625 1 94.38 192 SER B N 1
ATOM 4041 C CA . SER B 1 192 ? -4.633 17.812 -18.906 1 94.38 192 SER B CA 1
ATOM 4042 C C . SER B 1 192 ? -3.982 16.469 -19.172 1 94.38 192 SER B C 1
ATOM 4044 O O . SER B 1 192 ? -4.473 15.695 -20 1 94.38 192 SER B O 1
ATOM 4046 N N . SER B 1 193 ? -2.934 16.172 -18.516 1 94.88 193 SER B N 1
ATOM 4047 C CA . SER B 1 193 ? -2.248 14.898 -18.734 1 94.88 193 SER B CA 1
ATOM 4048 C C . SER B 1 193 ? -2.975 13.75 -18.047 1 94.88 193 SER B C 1
ATOM 4050 O O . SER B 1 193 ? -2.707 12.578 -18.312 1 94.88 193 SER B O 1
ATOM 4052 N N . LEU B 1 194 ? -3.865 14.102 -17.109 1 97.5 194 LEU B N 1
ATOM 4053 C CA . LEU B 1 194 ? -4.598 13.078 -16.375 1 97.5 194 LEU B CA 1
ATOM 4054 C C . LEU B 1 194 ? -5.781 12.562 -17.188 1 97.5 194 LEU B C 1
ATOM 4056 O O . LEU B 1 194 ? -6.578 13.352 -17.703 1 97.5 194 LEU B O 1
ATOM 4060 N N . LYS B 1 195 ? -5.836 11.289 -17.391 1 97.62 195 LYS B N 1
ATOM 4061 C CA . LYS B 1 195 ? -6.977 10.648 -18.047 1 97.62 195 LYS B CA 1
ATOM 4062 C C . LYS B 1 195 ? -8.078 10.328 -17.031 1 97.62 195 LYS B C 1
ATOM 4064 O O . LYS B 1 195 ? -8.203 9.188 -16.594 1 97.62 195 LYS B O 1
ATOM 4069 N N . VAL B 1 196 ? -8.922 11.281 -16.781 1 98.44 196 VAL B N 1
ATOM 4070 C CA . VAL B 1 196 ? -9.961 11.156 -15.758 1 98.44 196 VAL B CA 1
ATOM 4071 C C . VAL B 1 196 ? -11.289 11.688 -16.312 1 98.44 196 VAL B C 1
ATOM 4073 O O . VAL B 1 196 ? -11.305 12.438 -17.281 1 98.44 196 VAL B O 1
ATOM 4076 N N . GLU B 1 197 ? -12.375 11.273 -15.742 1 98.19 197 GLU B N 1
ATOM 4077 C CA . GLU B 1 197 ? -13.711 11.688 -16.141 1 98.19 197 GLU B CA 1
ATOM 4078 C C . GLU B 1 197 ? -14.477 12.273 -14.961 1 98.19 197 GLU B C 1
ATOM 4080 O O . GLU B 1 197 ? -14.547 11.664 -13.891 1 98.19 197 GLU B O 1
ATOM 4085 N N . LYS B 1 198 ? -15.008 13.477 -15.117 1 98.06 198 LYS B N 1
ATOM 4086 C CA . LYS B 1 198 ? -15.859 14.078 -14.094 1 98.06 198 LYS B CA 1
ATOM 4087 C C . LYS B 1 198 ? -17.25 13.438 -14.102 1 98.06 198 LYS B C 1
ATOM 4089 O O . LYS B 1 198 ? -17.844 13.234 -15.172 1 98.06 198 LYS B O 1
ATOM 4094 N N . VAL B 1 199 ? -17.734 13.086 -12.945 1 98.31 199 VAL B N 1
ATOM 4095 C CA . VAL B 1 199 ? -19.078 12.547 -12.797 1 98.31 199 VAL B CA 1
ATOM 4096 C C . VAL B 1 199 ? -19.781 13.219 -11.617 1 98.31 199 VAL B C 1
ATOM 4098 O O . VAL B 1 199 ? -19.156 13.969 -10.859 1 98.31 199 VAL B O 1
ATOM 4101 N N . ASN B 1 200 ? -21.078 13.008 -11.484 1 97.75 200 ASN B N 1
ATOM 4102 C CA . ASN B 1 200 ? -21.75 13.508 -10.297 1 97.75 200 ASN B CA 1
ATOM 4103 C C . ASN B 1 200 ? -21.609 12.547 -9.117 1 97.75 200 ASN B C 1
ATOM 4105 O O . ASN B 1 200 ? -21.062 11.453 -9.266 1 97.75 200 ASN B O 1
ATOM 4109 N N . PHE B 1 201 ? -22.094 12.93 -8.016 1 98 201 PHE B N 1
ATOM 4110 C CA . PHE B 1 201 ? -21.859 12.188 -6.785 1 98 201 PHE B CA 1
ATOM 4111 C C . PHE B 1 201 ? -22.516 10.812 -6.852 1 98 201 PHE B C 1
ATOM 4113 O O . PHE B 1 201 ? -21.906 9.812 -6.461 1 98 201 PHE B O 1
ATOM 4120 N N . THR B 1 202 ? -23.672 10.703 -7.324 1 98.56 202 THR B N 1
ATOM 4121 C CA . THR B 1 202 ? -24.375 9.43 -7.426 1 98.56 202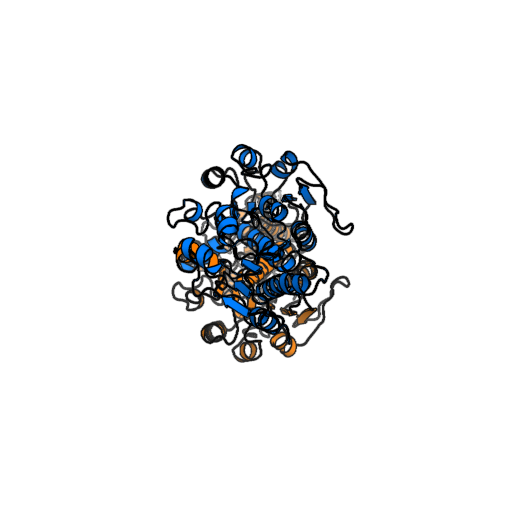 THR B CA 1
ATOM 4122 C C . THR B 1 202 ? -23.641 8.477 -8.352 1 98.56 202 THR B C 1
ATOM 4124 O O . THR B 1 202 ? -23.469 7.297 -8.031 1 98.56 202 THR B O 1
ATOM 4127 N N . GLN B 1 203 ? -23.219 8.961 -9.469 1 98.81 203 GLN B N 1
ATOM 4128 C CA . GLN B 1 203 ? -22.453 8.148 -10.422 1 98.81 203 GLN B CA 1
ATOM 4129 C C . GLN B 1 203 ? -21.141 7.676 -9.805 1 98.81 203 GLN B C 1
ATOM 4131 O O . GLN B 1 203 ? -20.719 6.547 -10.055 1 98.81 203 GLN B O 1
ATOM 4136 N N . LEU B 1 204 ? -20.531 8.539 -9.055 1 98.88 204 LEU B N 1
ATOM 4137 C CA . LEU B 1 204 ? -19.297 8.188 -8.367 1 98.88 204 LEU B CA 1
ATOM 4138 C C . LEU B 1 204 ? -19.5 6.98 -7.457 1 98.88 204 LEU B C 1
ATOM 4140 O O . LEU B 1 204 ? -18.719 6.035 -7.477 1 98.88 204 LEU B O 1
ATOM 4144 N N . LEU B 1 205 ? -20.562 7.031 -6.684 1 98.88 205 LEU B N 1
ATOM 4145 C CA . LEU B 1 205 ? -20.875 5.965 -5.738 1 98.88 205 LEU B CA 1
ATOM 4146 C C . LEU B 1 205 ? -21.172 4.664 -6.473 1 98.88 205 LEU B C 1
ATOM 4148 O O . LEU B 1 205 ? -20.625 3.611 -6.129 1 98.88 205 LEU B O 1
ATOM 4152 N N . GLU B 1 206 ? -21.891 4.695 -7.492 1 98.88 206 GLU B N 1
ATOM 4153 C CA . GLU B 1 206 ? -22.438 3.514 -8.164 1 98.88 206 GLU B CA 1
ATOM 4154 C C . GLU B 1 206 ? -21.359 2.828 -9.008 1 98.88 206 GLU B C 1
ATOM 4156 O O . GLU B 1 206 ? -21.391 1.608 -9.188 1 98.88 206 GLU B O 1
ATOM 4161 N N . GLN B 1 207 ? -20.453 3.584 -9.477 1 98.88 207 GLN B N 1
ATOM 4162 C CA . GLN B 1 207 ? -19.531 3.037 -10.477 1 98.88 207 GLN B CA 1
ATOM 4163 C C . GLN B 1 207 ? -18.219 2.598 -9.844 1 98.88 207 GLN B C 1
ATOM 4165 O O . GLN B 1 207 ? -17.516 1.758 -10.391 1 98.88 207 GLN B O 1
ATOM 4170 N N . SER B 1 208 ? -17.859 3.109 -8.719 1 98.94 208 SER B N 1
ATOM 4171 C CA . SER B 1 208 ? -16.531 2.924 -8.156 1 98.94 208 SER B CA 1
ATOM 4172 C C . SER B 1 208 ? -16.359 1.531 -7.555 1 98.94 208 SER B C 1
ATOM 4174 O O . SER B 1 208 ? -17.188 1.102 -6.75 1 98.94 208 SER B O 1
ATOM 4176 N N . ASP B 1 209 ? -15.344 0.829 -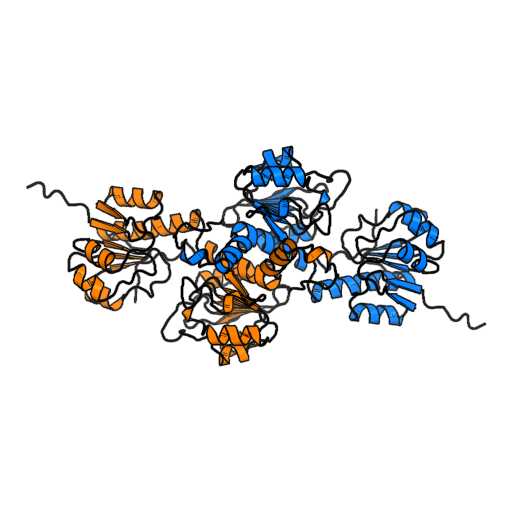7.988 1 98.88 209 ASP B N 1
ATOM 4177 C CA . ASP B 1 209 ? -14.875 -0.346 -7.262 1 98.88 209 ASP B CA 1
ATOM 4178 C C . ASP B 1 209 ? -14.023 0.057 -6.062 1 98.88 209 ASP B C 1
ATOM 4180 O O . ASP B 1 209 ? -14.047 -0.607 -5.023 1 98.88 209 ASP B O 1
ATOM 4184 N N . PHE B 1 210 ? -13.234 1.086 -6.254 1 98.94 210 PHE B N 1
ATOM 4185 C CA . PHE B 1 210 ? -12.453 1.761 -5.223 1 98.94 210 PHE B CA 1
ATOM 4186 C C . PHE B 1 210 ? -12.82 3.238 -5.145 1 98.94 210 PHE B C 1
ATOM 4188 O O . PHE B 1 210 ? -12.836 3.934 -6.16 1 98.94 210 PHE B O 1
ATOM 4195 N N . LEU B 1 211 ? -13.164 3.693 -3.99 1 98.94 211 LEU B N 1
ATOM 4196 C CA . LEU B 1 211 ? -13.5 5.098 -3.801 1 98.94 211 LEU B CA 1
ATOM 4197 C C . LEU B 1 211 ? -12.602 5.742 -2.754 1 98.94 211 LEU B C 1
ATOM 4199 O O . LEU B 1 211 ? -12.594 5.328 -1.594 1 98.94 211 LEU B O 1
ATOM 4203 N N . ILE B 1 212 ? -11.82 6.742 -3.135 1 98.94 212 ILE B N 1
ATOM 4204 C CA . ILE B 1 212 ? -10.898 7.434 -2.244 1 98.94 212 ILE B CA 1
ATOM 4205 C C . ILE B 1 212 ? -11.398 8.852 -1.979 1 98.94 212 ILE B C 1
ATOM 4207 O O . ILE B 1 212 ? -11.719 9.586 -2.916 1 98.94 212 ILE B O 1
ATOM 4211 N N . VAL B 1 213 ? -11.422 9.195 -0.745 1 98.69 213 VAL B N 1
ATOM 4212 C CA . VAL B 1 213 ? -11.922 10.508 -0.331 1 98.69 213 VAL B CA 1
ATOM 4213 C C . VAL B 1 213 ? -10.742 11.422 0.004 1 98.69 213 VAL B C 1
ATOM 4215 O O . VAL B 1 213 ? -9.906 11.086 0.847 1 98.69 213 VAL B O 1
ATOM 4218 N N . SER B 1 214 ? -10.625 12.5 -0.623 1 96.5 214 SER B N 1
ATOM 4219 C CA . SER B 1 214 ? -9.625 13.547 -0.419 1 96.5 214 SER B CA 1
ATOM 4220 C C . SER B 1 214 ? -10.258 14.93 -0.5 1 96.5 214 SER B C 1
ATOM 4222 O O . SER B 1 214 ? -9.805 15.781 -1.274 1 96.5 214 SER B O 1
ATOM 4224 N N . SER B 1 215 ? -11.195 15.188 0.336 1 93.25 215 SER B N 1
ATOM 4225 C CA . SER B 1 215 ? -12.008 16.391 0.258 1 93.25 215 SER B CA 1
ATOM 4226 C C . SER B 1 215 ? -11.945 17.188 1.562 1 93.25 215 SER B C 1
ATOM 4228 O O . SER B 1 215 ? -11.734 16.609 2.631 1 93.25 215 SER B O 1
ATOM 4230 N N . THR B 1 216 ? -12.227 18.5 1.438 1 86 216 THR B N 1
ATOM 4231 C CA . THR B 1 216 ? -12.336 19.359 2.607 1 86 216 THR B CA 1
ATOM 4232 C C . THR B 1 216 ? -13.672 19.156 3.312 1 86 216 THR B C 1
ATOM 4234 O O . THR B 1 216 ? -14.688 18.875 2.666 1 86 216 THR B O 1
ATOM 4237 N N . LEU B 1 217 ? -13.633 19.297 4.594 1 89.25 217 LEU B N 1
ATOM 4238 C CA . LEU B 1 217 ? -14.852 19.219 5.387 1 89.25 217 LEU B CA 1
ATOM 4239 C C . LEU B 1 217 ? -15.539 20.594 5.441 1 89.25 217 LEU B C 1
ATOM 4241 O O . LEU B 1 217 ? -14.922 21.578 5.836 1 89.25 217 LEU B O 1
ATOM 4245 N N . THR B 1 218 ? -16.656 20.719 4.926 1 86.06 218 THR B N 1
ATOM 4246 C CA . THR B 1 218 ? -17.547 21.859 4.988 1 86.06 218 THR B CA 1
ATOM 4247 C C . THR B 1 218 ? -18.938 21.453 5.492 1 86.06 218 THR B C 1
ATOM 4249 O O . THR B 1 218 ? -19.172 20.281 5.766 1 86.06 218 THR B O 1
ATOM 4252 N N . ALA B 1 219 ? -19.766 22.453 5.633 1 88.69 219 ALA B N 1
ATOM 4253 C CA . ALA B 1 219 ? -21.141 22.141 6.012 1 88.69 219 ALA B CA 1
ATOM 4254 C C . ALA B 1 219 ? -21.812 21.25 4.961 1 88.69 219 ALA B C 1
ATOM 4256 O O . ALA B 1 219 ? -22.594 20.359 5.301 1 88.69 219 ALA B O 1
ATOM 4257 N N . GLU B 1 220 ? -21.453 21.422 3.742 1 89.81 220 GLU B N 1
ATOM 4258 C CA . GLU B 1 220 ? -22.047 20.688 2.625 1 89.81 220 GLU B CA 1
ATOM 4259 C C . GLU B 1 220 ? -21.5 19.266 2.541 1 89.81 220 GLU B C 1
ATOM 4261 O O . GLU B 1 220 ? -22.188 18.359 2.062 1 89.81 220 GLU B O 1
ATOM 4266 N N . THR B 1 221 ? -20.312 19 3.053 1 93.25 221 THR B N 1
ATOM 4267 C CA . THR B 1 221 ? -19.703 17.688 2.887 1 93.25 221 THR B CA 1
ATOM 4268 C C . THR B 1 221 ? -19.734 16.906 4.199 1 93.25 221 THR B C 1
ATOM 4270 O O . THR B 1 221 ? -19.328 15.742 4.242 1 93.25 221 THR B O 1
ATOM 4273 N N . TYR B 1 222 ? -20.234 17.594 5.246 1 95.56 222 TYR B N 1
ATOM 4274 C CA . TYR B 1 222 ? -20.391 16.906 6.523 1 95.56 222 TYR B CA 1
ATOM 4275 C C . TYR B 1 222 ? -21.281 15.672 6.383 1 95.56 222 TYR B C 1
ATOM 4277 O O . TYR B 1 222 ? -22.438 15.781 5.949 1 95.56 222 TYR B O 1
ATOM 4285 N N . HIS B 1 223 ? -20.812 14.469 6.676 1 98.12 223 HIS B N 1
ATOM 4286 C CA . HIS B 1 223 ? -21.531 13.195 6.645 1 98.12 223 HIS B CA 1
ATOM 4287 C C . HIS B 1 223 ? -22.109 12.922 5.258 1 98.12 223 HIS B C 1
ATOM 4289 O O . HIS B 1 223 ? -23.203 12.359 5.133 1 98.12 223 HIS B O 1
ATOM 4295 N N . ILE B 1 224 ? -21.422 13.414 4.277 1 97.69 224 ILE B N 1
ATOM 4296 C CA . ILE B 1 224 ? -21.891 13.18 2.916 1 97.69 224 ILE B CA 1
ATOM 4297 C C . ILE B 1 224 ? -21.891 11.68 2.621 1 97.69 224 ILE B C 1
ATOM 4299 O O . ILE B 1 224 ? -22.719 11.195 1.845 1 97.69 224 ILE B O 1
ATOM 4303 N N . PHE B 1 225 ? -21 10.914 3.199 1 98.69 225 PHE B N 1
ATOM 4304 C CA . PHE B 1 225 ? -21.031 9.461 3.131 1 98.69 225 PHE B CA 1
ATOM 4305 C C . PHE B 1 225 ? -21.828 8.875 4.285 1 98.69 225 PHE B C 1
ATOM 4307 O O . PHE B 1 225 ? -21.266 8.523 5.324 1 98.69 225 PHE B O 1
ATOM 4314 N N . ASN B 1 226 ? -23.062 8.867 4.102 1 98.69 226 ASN B N 1
ATOM 4315 C CA . ASN B 1 226 ? -24.031 8.359 5.062 1 98.69 226 ASN B CA 1
ATOM 4316 C C . ASN B 1 226 ? -24.641 7.035 4.605 1 98.69 226 ASN B C 1
ATOM 4318 O O . ASN B 1 226 ? -24.125 6.41 3.67 1 98.69 226 ASN B O 1
ATOM 4322 N N . GLU B 1 227 ? -25.641 6.59 5.25 1 98.69 227 GLU B N 1
ATOM 4323 C CA . GLU B 1 227 ? -26.266 5.301 4.957 1 98.69 227 GLU B CA 1
ATOM 4324 C C . GLU B 1 227 ? -26.703 5.223 3.502 1 98.69 227 GLU B C 1
ATOM 4326 O O . GLU B 1 227 ? -26.453 4.227 2.822 1 98.69 227 GLU B O 1
ATOM 4331 N N . ASP B 1 228 ? -27.344 6.246 3.053 1 98.75 228 ASP B N 1
ATOM 4332 C CA . ASP B 1 228 ? -27.844 6.281 1.676 1 98.75 228 ASP B CA 1
ATOM 4333 C C . ASP B 1 228 ? -26.688 6.184 0.683 1 98.75 228 ASP B C 1
ATOM 4335 O O . ASP B 1 228 ? -26.781 5.5 -0.338 1 98.75 228 ASP B O 1
ATOM 4339 N N . ALA B 1 229 ? -25.656 6.867 0.952 1 98.88 229 ALA B N 1
ATOM 4340 C CA . ALA B 1 229 ? -24.469 6.828 0.085 1 98.88 229 ALA B CA 1
ATOM 4341 C C . ALA B 1 229 ? -23.891 5.418 0.009 1 98.88 229 ALA B C 1
ATOM 4343 O O . ALA B 1 229 ? -23.625 4.906 -1.082 1 98.88 229 ALA B O 1
ATOM 4344 N N . PHE B 1 230 ? -23.688 4.738 1.121 1 98.88 230 PHE B N 1
ATOM 4345 C CA . PHE B 1 230 ? -23.109 3.404 1.152 1 98.88 230 PHE B CA 1
ATOM 4346 C C . PHE B 1 230 ? -24 2.398 0.446 1 98.88 230 PHE B C 1
ATOM 4348 O O . PHE B 1 230 ? -23.516 1.47 -0.203 1 98.88 230 PHE B O 1
ATOM 4355 N N . LEU B 1 231 ? -25.312 2.6 0.53 1 98.75 231 LEU B N 1
ATOM 4356 C CA . LEU B 1 231 ? -26.25 1.69 -0.107 1 98.75 231 LEU B CA 1
ATOM 4357 C C . LEU B 1 231 ? -26.156 1.775 -1.627 1 98.75 231 LEU B C 1
ATOM 4359 O O . LEU B 1 231 ? -26.5 0.825 -2.33 1 98.75 231 LEU B O 1
ATOM 4363 N N . LYS B 1 232 ? -25.734 2.879 -2.109 1 98.81 232 LYS B N 1
ATOM 4364 C CA . LYS B 1 232 ? -25.625 3.08 -3.551 1 98.81 232 LYS B CA 1
ATOM 4365 C C . LYS B 1 232 ? -24.328 2.488 -4.094 1 98.81 232 LYS B C 1
ATOM 4367 O O . LYS B 1 232 ? -24.188 2.281 -5.301 1 98.81 232 LYS B O 1
ATOM 4372 N N . MET B 1 233 ? -23.328 2.227 -3.256 1 98.88 233 MET B N 1
ATOM 4373 C CA . MET B 1 233 ? -22.047 1.686 -3.691 1 98.88 233 MET B CA 1
ATOM 4374 C C . MET B 1 233 ? -22.172 0.21 -4.055 1 98.88 233 MET B C 1
ATOM 4376 O O . MET B 1 233 ? -23.141 -0.449 -3.664 1 98.88 233 MET B O 1
ATOM 4380 N N . LYS B 1 234 ? -21.219 -0.265 -4.785 1 98.62 234 LYS B N 1
ATOM 4381 C CA . LYS B 1 234 ? -21.156 -1.688 -5.109 1 98.62 234 LYS B CA 1
ATOM 4382 C C . LYS B 1 234 ? -20.875 -2.523 -3.861 1 98.62 234 LYS B C 1
ATOM 4384 O O . LYS B 1 234 ? -20.109 -2.115 -2.99 1 98.62 234 LYS B O 1
ATOM 4389 N N . SER B 1 235 ? -21.391 -3.686 -3.783 1 98.19 235 SER B N 1
ATOM 4390 C CA . SER B 1 235 ? -21.203 -4.559 -2.629 1 98.19 235 SER B CA 1
ATOM 4391 C C . SER B 1 235 ? -19.766 -5.02 -2.504 1 98.19 235 SER B C 1
ATOM 4393 O O . SER B 1 235 ? -19.312 -5.402 -1.418 1 98.19 235 SER B O 1
ATOM 4395 N N . ASN B 1 236 ? -19 -4.984 -3.586 1 97.38 236 ASN B N 1
ATOM 4396 C CA . ASN B 1 236 ? -17.609 -5.391 -3.551 1 97.38 236 ASN B CA 1
ATOM 4397 C C . ASN B 1 236 ? -16.672 -4.184 -3.521 1 97.38 236 ASN B C 1
ATOM 4399 O O . ASN B 1 236 ? -15.484 -4.305 -3.836 1 97.38 236 ASN B O 1
ATOM 4403 N N . ALA B 1 237 ? -17.172 -3.004 -3.17 1 98.69 237 ALA B N 1
ATOM 4404 C CA . ALA B 1 237 ? -16.391 -1.772 -3.203 1 98.69 237 ALA B CA 1
ATOM 4405 C C . ALA B 1 237 ? -15.5 -1.651 -1.963 1 98.69 237 ALA B C 1
ATOM 4407 O O . ALA B 1 237 ? -15.836 -2.189 -0.904 1 98.69 237 ALA B O 1
ATOM 4408 N N . LEU B 1 238 ? -14.414 -1.035 -2.127 1 98.81 238 LEU B N 1
ATOM 4409 C CA . LEU B 1 238 ? -13.523 -0.624 -1.042 1 98.81 238 LEU B CA 1
ATOM 4410 C C . LEU B 1 238 ? -13.539 0.892 -0.875 1 98.81 238 LEU B C 1
ATOM 4412 O O . LEU B 1 238 ? -13.344 1.63 -1.843 1 98.81 238 LEU B O 1
ATOM 4416 N N . PHE B 1 239 ? -13.844 1.338 0.305 1 98.94 239 PHE B N 1
ATOM 4417 C CA . PHE B 1 239 ? -13.953 2.752 0.644 1 98.94 239 PHE B CA 1
ATOM 4418 C C . PHE B 1 239 ? -12.711 3.221 1.402 1 98.94 239 PHE B C 1
ATOM 4420 O O . PHE B 1 239 ? -12.344 2.635 2.422 1 98.94 239 PHE B O 1
ATOM 4427 N N . VAL B 1 240 ? -12.039 4.289 0.943 1 98.94 240 VAL B N 1
ATOM 4428 C CA . VAL B 1 240 ? -10.82 4.809 1.559 1 98.94 240 VAL B CA 1
ATOM 4429 C C . VAL B 1 240 ? -11.023 6.27 1.944 1 98.94 240 VAL B C 1
ATOM 4431 O O . VAL B 1 240 ? -11.477 7.078 1.13 1 98.94 240 VAL B O 1
ATOM 4434 N N . ASN B 1 241 ? -10.68 6.633 3.164 1 98.81 241 ASN B N 1
ATOM 4435 C CA . ASN B 1 241 ? -10.742 8.031 3.584 1 98.81 241 ASN B CA 1
ATOM 4436 C C . ASN B 1 241 ? -9.422 8.492 4.191 1 98.81 241 ASN B C 1
ATOM 4438 O O . ASN B 1 241 ? -9.008 7.992 5.238 1 98.81 241 ASN B O 1
ATOM 4442 N N . ILE B 1 242 ? -8.758 9.453 3.58 1 98 242 ILE B N 1
ATOM 4443 C CA . ILE B 1 242 ? -7.492 9.992 4.066 1 98 242 ILE B CA 1
ATOM 4444 C C . ILE B 1 242 ? -7.637 11.492 4.324 1 98 242 ILE B C 1
ATOM 4446 O O . ILE B 1 242 ? -6.637 12.219 4.375 1 98 242 ILE B O 1
ATOM 4450 N N . SER B 1 243 ? -8.812 11.93 4.391 1 94.81 243 SER B N 1
ATOM 4451 C CA . SER B 1 243 ? -9.07 13.359 4.52 1 94.81 243 SER B CA 1
ATOM 4452 C C . SER B 1 243 ? -9.602 13.703 5.906 1 94.81 243 SER B C 1
ATOM 4454 O O . SER B 1 243 ? -8.828 13.758 6.871 1 94.81 243 SER B O 1
ATOM 4456 N N . ARG B 1 244 ? -10.953 13.922 6.059 1 93.44 244 ARG B N 1
ATOM 4457 C CA . ARG B 1 244 ? -11.547 14.234 7.355 1 93.44 244 ARG B CA 1
ATOM 4458 C C . ARG B 1 244 ? -12.555 13.172 7.77 1 93.44 244 ARG B C 1
ATOM 4460 O O . ARG B 1 244 ? -13.367 12.727 6.949 1 93.44 244 ARG B O 1
ATOM 4467 N N . GLY B 1 245 ? -12.5 12.773 9.055 1 96.19 245 GLY B N 1
ATOM 4468 C CA . GLY B 1 245 ? -13.367 11.719 9.555 1 96.19 245 GLY B CA 1
ATOM 4469 C C . GLY B 1 245 ? -14.844 12.07 9.453 1 96.19 245 GLY B C 1
ATOM 4470 O O . GLY B 1 245 ? -15.672 11.203 9.141 1 96.19 245 GLY B O 1
ATOM 4471 N N . LYS B 1 246 ? -15.164 13.367 9.57 1 95.81 246 LYS B N 1
ATOM 4472 C CA . LYS B 1 246 ? -16.562 13.789 9.672 1 95.81 246 LYS B CA 1
ATOM 4473 C C . LYS B 1 246 ? -17.203 13.883 8.289 1 95.81 246 LYS B C 1
ATOM 4475 O O . LYS B 1 246 ? -18.391 14.164 8.172 1 95.81 246 LYS B O 1
ATOM 4480 N N . LEU B 1 247 ? -16.531 13.594 7.262 1 97.38 247 LEU B N 1
ATOM 4481 C CA . LEU B 1 247 ? -17.141 13.398 5.953 1 97.38 247 LEU B CA 1
ATOM 4482 C C . LEU B 1 247 ? -18 12.133 5.934 1 97.38 247 LEU B C 1
ATOM 4484 O O . LEU B 1 247 ? -18.875 11.984 5.078 1 97.38 247 LEU B O 1
ATOM 4488 N N . VAL B 1 248 ? -17.719 11.258 6.883 1 98.62 248 VAL B N 1
ATOM 4489 C CA . VAL B 1 248 ? -18.328 9.938 6.953 1 98.62 248 VAL B CA 1
ATOM 4490 C C . VAL B 1 248 ? -19.188 9.828 8.211 1 98.62 248 VAL B C 1
ATOM 4492 O O . VAL B 1 248 ? -18.734 10.141 9.312 1 98.62 248 VAL B O 1
ATOM 4495 N N . ASP B 1 249 ? -20.438 9.523 8.023 1 98.62 249 ASP B N 1
ATOM 4496 C CA . ASP B 1 249 ? -21.188 8.992 9.156 1 98.62 249 ASP B CA 1
ATOM 4497 C C . ASP B 1 249 ? -20.656 7.629 9.586 1 98.62 249 ASP B C 1
ATOM 4499 O O . ASP B 1 249 ? -20.984 6.609 8.984 1 98.62 249 ASP B O 1
ATOM 4503 N N . GLN B 1 250 ? -19.891 7.633 10.633 1 98.19 250 GLN B N 1
ATOM 4504 C CA . GLN B 1 250 ? -19.141 6.445 11.016 1 98.19 250 GLN B CA 1
ATOM 4505 C C . GLN B 1 250 ? -20.078 5.305 11.414 1 98.19 250 GLN B C 1
ATOM 4507 O O . GLN B 1 250 ? -19.766 4.133 11.172 1 98.19 250 GLN B O 1
ATOM 4512 N N . THR B 1 251 ? -21.156 5.648 12.07 1 98.12 251 THR B N 1
ATOM 4513 C CA . THR B 1 251 ? -22.141 4.625 12.406 1 98.12 251 THR B CA 1
ATOM 4514 C C . THR B 1 251 ? -22.656 3.938 11.148 1 98.12 251 THR B C 1
ATOM 4516 O O . THR B 1 251 ? -22.797 2.713 11.117 1 98.12 251 THR B O 1
ATOM 4519 N N . ALA B 1 252 ? -22.953 4.711 10.148 1 98.75 252 ALA B N 1
ATOM 4520 C CA . ALA B 1 252 ? -23.391 4.164 8.867 1 98.75 252 ALA B CA 1
ATOM 4521 C C . ALA B 1 252 ? -22.312 3.283 8.242 1 98.75 252 ALA B C 1
ATOM 4523 O O . ALA B 1 252 ? -22.609 2.234 7.668 1 98.75 252 ALA B O 1
ATOM 4524 N N . LEU B 1 253 ? -21.109 3.699 8.32 1 98.81 253 LEU B N 1
ATOM 4525 C CA . LEU B 1 253 ? -20 2.924 7.766 1 98.81 253 LEU B CA 1
ATOM 4526 C C . LEU B 1 253 ? -19.875 1.577 8.469 1 98.81 253 LEU B C 1
ATOM 4528 O O . LEU B 1 253 ? -19.703 0.545 7.82 1 98.81 253 LEU B O 1
ATOM 4532 N N . VAL B 1 254 ? -19.906 1.611 9.805 1 98.62 254 VAL B N 1
ATOM 4533 C CA . VAL B 1 254 ? -19.828 0.379 10.578 1 98.62 254 VAL B CA 1
ATOM 4534 C C . VAL B 1 254 ? -20.938 -0.578 10.133 1 98.62 254 VAL B C 1
ATOM 4536 O O . VAL B 1 254 ? -20.672 -1.762 9.891 1 98.62 254 VAL B O 1
ATOM 4539 N N . SER B 1 255 ? -22.109 -0.034 10.008 1 98.62 255 SER B N 1
ATOM 4540 C CA . SER B 1 255 ? -23.234 -0.847 9.562 1 98.62 255 SER B CA 1
ATOM 4541 C C . SER B 1 255 ? -22.984 -1.412 8.164 1 98.62 255 SER B C 1
ATOM 4543 O O . SER B 1 255 ? -23.266 -2.586 7.91 1 98.62 255 SER B O 1
ATOM 4545 N N . ALA B 1 256 ? -22.531 -0.637 7.254 1 98.81 256 ALA B N 1
ATOM 4546 C CA . ALA B 1 256 ? -22.266 -1.054 5.879 1 98.81 256 ALA B CA 1
ATOM 4547 C C . ALA B 1 256 ? -21.234 -2.178 5.828 1 98.81 256 ALA B C 1
ATOM 4549 O O . ALA B 1 256 ? -21.391 -3.135 5.066 1 98.81 256 ALA B O 1
ATOM 4550 N N . LEU B 1 257 ? -20.219 -2.119 6.633 1 98.62 257 LEU B N 1
ATOM 4551 C CA . LEU B 1 257 ? -19.141 -3.115 6.652 1 98.62 257 LEU B CA 1
ATOM 4552 C C . LEU B 1 257 ? -19.625 -4.402 7.316 1 98.62 257 LEU B C 1
ATOM 4554 O O . LEU B 1 257 ? -19.344 -5.5 6.82 1 98.62 257 LEU B O 1
ATOM 4558 N N . LYS B 1 258 ? -20.328 -4.297 8.398 1 97.81 258 LYS B N 1
ATOM 4559 C CA . LYS B 1 258 ? -20.812 -5.453 9.148 1 97.81 258 LYS B CA 1
ATOM 4560 C C . LYS B 1 258 ? -21.797 -6.273 8.312 1 97.81 258 LYS B C 1
ATOM 4562 O O . LYS B 1 258 ? -21.828 -7.5 8.414 1 97.81 258 LYS B O 1
ATOM 4567 N N . ASN B 1 259 ? -22.531 -5.547 7.52 1 97.88 259 ASN B N 1
ATOM 4568 C CA . ASN B 1 259 ? -23.594 -6.207 6.762 1 97.88 259 ASN B CA 1
ATOM 4569 C C . ASN B 1 259 ? -23.188 -6.441 5.312 1 97.88 259 ASN B C 1
ATOM 4571 O O . ASN B 1 259 ? -24.031 -6.77 4.469 1 97.88 259 ASN B O 1
ATOM 4575 N N . ASN B 1 260 ? -22 -6.191 4.961 1 97.31 260 ASN B N 1
ATOM 4576 C CA . ASN B 1 260 ? -21.406 -6.445 3.646 1 97.31 260 ASN B CA 1
ATOM 4577 C C . ASN B 1 260 ? -22.125 -5.66 2.553 1 97.31 260 ASN B C 1
ATOM 4579 O O . ASN B 1 260 ? -22.359 -6.176 1.458 1 97.31 260 ASN B O 1
ATOM 4583 N N . ILE B 1 261 ? -22.625 -4.508 3 1 98.56 261 ILE B N 1
ATOM 4584 C CA . ILE B 1 261 ? -23.141 -3.576 1.997 1 98.56 261 ILE B CA 1
ATOM 4585 C C . ILE B 1 261 ? -22 -3.119 1.093 1 98.56 261 ILE B C 1
ATOM 4587 O O . ILE B 1 261 ? -22.172 -2.951 -0.115 1 98.56 261 ILE B O 1
ATOM 4591 N N . ILE B 1 262 ? -20.859 -2.883 1.634 1 98.69 262 ILE B N 1
ATOM 4592 C CA . ILE B 1 262 ? -19.594 -2.75 0.91 1 98.69 262 ILE B CA 1
ATOM 4593 C C . ILE B 1 262 ? -18.594 -3.771 1.432 1 98.69 262 ILE B C 1
ATOM 4595 O O . ILE B 1 262 ? -18.781 -4.348 2.504 1 98.69 262 ILE B O 1
ATOM 4599 N N . GLN B 1 263 ? -17.562 -3.965 0.702 1 98 263 GLN B N 1
ATOM 4600 C CA . GLN B 1 263 ? -16.656 -5.07 0.988 1 98 263 GLN B CA 1
ATOM 4601 C C . GLN B 1 263 ? -15.672 -4.707 2.102 1 98 263 GLN B C 1
ATOM 4603 O O . GLN B 1 263 ? -15.367 -5.539 2.961 1 98 263 GLN B O 1
ATOM 4608 N N . ALA B 1 264 ? -15.102 -3.541 2.016 1 98.62 264 ALA B N 1
ATOM 4609 C CA . ALA B 1 264 ? -14.039 -3.186 2.949 1 98.62 264 ALA B CA 1
ATOM 4610 C C . ALA B 1 264 ? -13.844 -1.674 3.01 1 98.62 264 ALA B C 1
ATOM 4612 O O . ALA B 1 264 ? -14.383 -0.938 2.184 1 98.62 264 ALA B O 1
ATOM 4613 N N . ALA B 1 265 ? -13.125 -1.235 3.992 1 98.88 265 ALA B N 1
ATOM 4614 C CA . ALA B 1 265 ? -12.727 0.165 4.117 1 98.88 265 ALA B CA 1
ATOM 4615 C C . ALA B 1 265 ? -11.297 0.287 4.641 1 98.88 265 ALA B C 1
ATOM 4617 O O . ALA B 1 265 ? -10.781 -0.64 5.27 1 98.88 265 ALA B O 1
ATOM 4618 N N . ALA B 1 266 ? -10.672 1.34 4.344 1 98.88 266 ALA B N 1
ATOM 4619 C CA . ALA B 1 266 ? -9.375 1.747 4.883 1 98.88 266 ALA B CA 1
ATOM 4620 C C . ALA B 1 266 ? -9.367 3.23 5.242 1 98.88 266 ALA B C 1
ATOM 4622 O O . ALA B 1 266 ? -9.617 4.082 4.387 1 98.88 266 ALA B O 1
ATOM 4623 N N . LEU B 1 267 ? -9.094 3.547 6.516 1 98.69 267 LEU B N 1
ATOM 4624 C CA . LEU B 1 267 ? -9.273 4.906 7.012 1 98.69 267 LEU B CA 1
ATOM 4625 C C . LEU B 1 267 ? -8.031 5.383 7.75 1 98.69 267 LEU B C 1
ATOM 4627 O O . LEU B 1 267 ? -7.523 4.688 8.633 1 98.69 267 LEU B O 1
ATOM 4631 N N . ASP B 1 268 ? -7.613 6.582 7.422 1 97.81 268 ASP B N 1
ATOM 4632 C CA . ASP B 1 268 ? -6.574 7.242 8.203 1 97.81 268 ASP B CA 1
ATOM 4633 C C . ASP B 1 268 ? -7.176 8.242 9.188 1 97.81 268 ASP B C 1
ATOM 4635 O O . ASP B 1 268 ? -6.473 8.789 10.039 1 97.81 268 ASP B O 1
ATOM 4639 N N . VAL B 1 269 ? -8.492 8.5 9.039 1 96.12 269 VAL B N 1
ATOM 4640 C CA . VAL B 1 269 ? -9.188 9.484 9.859 1 96.12 269 VAL B CA 1
ATOM 4641 C C . VAL B 1 269 ? -10.523 8.914 10.328 1 96.12 269 VAL B C 1
ATOM 4643 O O . VAL B 1 269 ? -11.125 8.078 9.648 1 96.12 269 VAL B O 1
ATOM 4646 N N . MET B 1 270 ? -10.945 9.32 11.477 1 95.75 270 MET B N 1
ATOM 4647 C CA . MET B 1 270 ? -12.203 8.898 12.086 1 95.75 270 MET B CA 1
ATOM 4648 C C . MET B 1 270 ? -12.977 10.102 12.617 1 95.75 270 MET B C 1
ATOM 4650 O O . MET B 1 270 ? -12.422 11.195 12.734 1 95.75 270 MET B O 1
ATOM 4654 N N . GLU B 1 271 ? -14.148 9.891 12.906 1 94.44 271 GLU B N 1
ATOM 4655 C CA . GLU B 1 271 ? -14.984 10.992 13.383 1 94.44 271 GLU B CA 1
ATOM 4656 C C . GLU B 1 271 ? -14.461 11.562 14.695 1 94.44 271 GLU B C 1
ATOM 4658 O O . GLU B 1 271 ? -14.461 12.781 14.891 1 94.44 271 GLU B O 1
ATOM 4663 N N . GLU B 1 272 ? -14.117 10.656 15.531 1 90 272 GLU B N 1
ATOM 4664 C CA . GLU B 1 272 ? -13.492 11.039 16.797 1 90 272 GLU B CA 1
ATOM 4665 C C . GLU B 1 272 ? -12.055 10.516 16.875 1 90 272 GLU B C 1
ATOM 4667 O O . GLU B 1 272 ? -11.805 9.336 16.641 1 90 272 GLU B O 1
ATOM 4672 N N . GLU B 1 273 ? -11.125 11.461 17.188 1 88.44 273 GLU B N 1
ATOM 4673 C CA . GLU B 1 273 ? -9.719 11.078 17.266 1 88.44 273 GLU B CA 1
ATOM 4674 C C . GLU B 1 273 ? -9.086 11.602 18.562 1 88.44 273 GLU B C 1
ATOM 4676 O O . GLU B 1 273 ? -9.312 12.75 18.953 1 88.44 273 GLU B O 1
ATOM 4681 N N . PRO B 1 274 ? -8.422 10.82 19.281 1 88.31 274 PRO B N 1
ATOM 4682 C CA . PRO B 1 274 ? -8.164 9.398 19.047 1 88.31 274 PRO B CA 1
ATOM 4683 C C . PRO B 1 274 ? -9.414 8.539 19.203 1 88.31 274 PRO B C 1
ATOM 4685 O O . PRO B 1 274 ? -10.281 8.852 20.031 1 88.31 274 PRO B O 1
ATOM 4688 N N . ILE B 1 275 ? -9.406 7.465 18.438 1 91.38 275 ILE B N 1
ATOM 4689 C CA . ILE B 1 275 ? -10.57 6.586 18.469 1 91.38 275 ILE B CA 1
ATOM 4690 C C . ILE B 1 275 ? -10.625 5.852 19.812 1 91.38 275 ILE B C 1
ATOM 4692 O O . ILE B 1 275 ? -9.586 5.48 20.359 1 91.38 275 ILE B O 1
ATOM 4696 N N . LYS B 1 276 ? -11.867 5.652 20.297 1 89.81 276 LYS B N 1
ATOM 4697 C CA . LYS B 1 276 ? -12.047 4.941 21.562 1 89.81 276 LYS B CA 1
ATOM 4698 C C . LYS B 1 276 ? -11.703 3.461 21.406 1 89.81 276 LYS B C 1
ATOM 4700 O O . LYS B 1 276 ? -11.93 2.869 20.344 1 89.81 276 LYS B O 1
ATOM 4705 N N . ALA B 1 277 ? -11.234 2.891 22.453 1 88 277 ALA B N 1
ATOM 4706 C CA . ALA B 1 277 ? -10.766 1.508 22.453 1 88 277 ALA B CA 1
ATOM 4707 C C . ALA B 1 277 ? -11.898 0.539 22.156 1 88 277 ALA B C 1
ATOM 4709 O O . ALA B 1 277 ? -11.672 -0.57 21.672 1 88 277 ALA B O 1
ATOM 4710 N N . ASP B 1 278 ? -13.125 0.98 22.422 1 91.88 278 ASP B N 1
ATOM 4711 C CA . ASP B 1 278 ? -14.258 0.081 22.219 1 91.88 278 ASP B CA 1
ATOM 4712 C C . ASP B 1 278 ? -15.031 0.435 20.953 1 91.88 278 ASP B C 1
ATOM 4714 O O . ASP B 1 278 ? -16.156 -0.025 20.766 1 91.88 278 ASP B O 1
ATOM 4718 N N . ASP B 1 279 ? -14.484 1.249 20.203 1 94.75 279 ASP B N 1
ATOM 4719 C CA . ASP B 1 279 ? -15.156 1.621 18.953 1 94.75 279 ASP B CA 1
ATOM 4720 C C . ASP B 1 279 ? -15.375 0.4 18.062 1 94.75 279 ASP B C 1
ATOM 4722 O O . ASP B 1 279 ? -14.469 -0.406 17.875 1 94.75 279 ASP B O 1
ATOM 4726 N N . PRO B 1 280 ? -16.531 0.249 17.484 1 96.12 280 PRO B N 1
ATOM 4727 C CA . PRO B 1 280 ? -16.859 -0.924 16.672 1 96.12 280 PRO B CA 1
ATOM 4728 C C . PRO B 1 280 ? -15.953 -1.062 15.453 1 96.12 280 PRO B C 1
ATOM 4730 O O . PRO B 1 280 ? -15.742 -2.172 14.961 1 96.12 280 PRO B O 1
ATOM 4733 N N . LEU B 1 281 ? -15.398 -0.025 14.93 1 96.25 281 LEU B N 1
ATOM 4734 C CA . LEU B 1 281 ? -14.508 -0.078 13.773 1 96.25 281 LEU B CA 1
ATOM 4735 C C . LEU B 1 281 ? -13.312 -0.989 14.047 1 96.25 281 LEU B C 1
ATOM 4737 O O . LEU B 1 281 ? -12.781 -1.608 13.125 1 96.25 281 LEU B O 1
ATOM 4741 N N . LEU B 1 282 ? -12.922 -1.091 15.305 1 94.88 282 LEU B N 1
ATOM 4742 C CA . LEU B 1 282 ? -11.719 -1.816 15.695 1 94.88 282 LEU B CA 1
ATOM 4743 C C . LEU B 1 282 ? -11.961 -3.322 15.672 1 94.88 282 LEU B C 1
ATOM 4745 O O . LEU B 1 282 ? -11.008 -4.109 15.727 1 94.88 282 LEU B O 1
ATOM 4749 N N . THR B 1 283 ? -13.164 -3.75 15.508 1 94.06 283 THR B N 1
ATOM 4750 C CA . THR B 1 283 ? -13.492 -5.168 15.57 1 94.06 283 THR B CA 1
ATOM 4751 C C . THR B 1 283 ? -13.742 -5.73 14.18 1 94.06 283 THR B C 1
ATOM 4753 O O . THR B 1 283 ? -13.977 -6.93 14.016 1 94.06 283 THR B O 1
ATOM 4756 N N . LEU B 1 284 ? -13.734 -4.938 13.188 1 96 284 LEU B N 1
ATOM 4757 C CA . LEU B 1 284 ? -14.078 -5.348 11.828 1 96 284 LEU B CA 1
ATOM 4758 C C . LEU B 1 284 ? -12.828 -5.773 11.055 1 96 284 LEU B C 1
ATOM 4760 O O . LEU B 1 284 ? -11.961 -4.945 10.773 1 96 284 LEU B O 1
ATOM 4764 N N . PRO B 1 285 ? -12.68 -7.004 10.664 1 93.31 285 PRO B N 1
ATOM 4765 C CA . PRO B 1 285 ? -11.484 -7.469 9.953 1 93.31 285 PRO B CA 1
ATOM 4766 C C . PRO B 1 285 ? -11.359 -6.859 8.562 1 93.31 285 PRO B C 1
ATOM 4768 O O . PRO B 1 285 ? -10.266 -6.848 7.988 1 93.31 285 PRO B O 1
ATOM 4771 N N . ASN B 1 286 ? -12.477 -6.387 8.008 1 97 286 ASN B N 1
ATOM 4772 C CA . ASN B 1 286 ? -12.461 -5.805 6.668 1 97 286 ASN B CA 1
ATOM 4773 C C . ASN B 1 286 ? -12.297 -4.285 6.723 1 97 286 ASN B C 1
ATOM 4775 O O . ASN B 1 286 ? -12.664 -3.588 5.773 1 97 286 ASN B O 1
ATOM 4779 N N . CYS B 1 287 ? -11.773 -3.779 7.824 1 97.69 287 CYS B N 1
ATOM 4780 C CA . CYS B 1 287 ? -11.469 -2.359 7.973 1 97.69 287 CYS B CA 1
ATOM 4781 C C . CYS B 1 287 ? -10.031 -2.154 8.414 1 97.69 287 CYS B C 1
ATOM 4783 O O . CYS B 1 287 ? -9.633 -2.621 9.484 1 97.69 287 CYS B O 1
ATOM 4785 N N . THR B 1 288 ? -9.258 -1.539 7.578 1 97.75 288 THR B N 1
ATOM 4786 C CA . THR B 1 288 ? -7.883 -1.165 7.895 1 97.75 288 THR B CA 1
ATOM 4787 C C . THR B 1 288 ? -7.82 0.26 8.438 1 97.75 288 THR B C 1
ATOM 4789 O O . THR B 1 288 ? -8.305 1.195 7.797 1 97.75 288 THR B O 1
ATOM 4792 N N . LEU B 1 289 ? -7.219 0.435 9.617 1 97.25 289 LEU B N 1
ATOM 4793 C CA . LEU B 1 289 ? -7.148 1.747 10.25 1 97.25 289 LEU B CA 1
ATOM 4794 C C . LEU B 1 289 ? -5.699 2.154 10.5 1 97.25 289 LEU B C 1
ATOM 4796 O O . LEU B 1 289 ? -4.879 1.324 10.898 1 97.25 289 LEU B O 1
ATOM 4800 N N . THR B 1 290 ? -5.387 3.375 10.203 1 96.62 290 THR B N 1
ATOM 4801 C CA . THR B 1 290 ? -4.152 4.008 10.656 1 96.62 290 THR B CA 1
ATOM 4802 C C . THR B 1 290 ? -4.457 5.285 11.438 1 96.62 290 THR B C 1
ATOM 4804 O O . THR B 1 290 ? -5.5 5.906 11.242 1 96.62 290 THR B O 1
ATOM 4807 N N . PRO B 1 291 ? -3.65 5.656 12.383 1 94.31 291 PRO B N 1
ATOM 4808 C CA . PRO B 1 291 ? -3.941 6.73 13.336 1 94.31 291 PRO B CA 1
ATOM 4809 C C . PRO B 1 291 ? -3.521 8.109 12.82 1 94.31 291 PRO B C 1
ATOM 4811 O O . PRO B 1 291 ? -2.693 8.773 13.445 1 94.31 291 PRO B O 1
ATOM 4814 N N . HIS B 1 292 ? -4.16 8.531 11.719 1 92.75 292 HIS B N 1
ATOM 4815 C CA . HIS B 1 292 ? -3.969 9.867 11.18 1 92.75 292 HIS B CA 1
ATOM 4816 C C . HIS B 1 292 ? -2.5 10.133 10.867 1 92.75 292 HIS B C 1
ATOM 4818 O O . HIS B 1 292 ? -1.93 11.125 11.336 1 92.75 292 HIS B O 1
ATOM 4824 N N . VAL B 1 293 ? -1.935 9.281 10.008 1 94.62 293 VAL B N 1
ATOM 4825 C CA . VAL B 1 293 ? -0.505 9.336 9.727 1 94.62 293 VAL B CA 1
ATOM 4826 C C . VAL B 1 293 ? -0.285 9.828 8.297 1 94.62 293 VAL B C 1
ATOM 4828 O O . VAL B 1 293 ? 0.764 9.57 7.699 1 94.62 293 VAL B O 1
ATOM 4831 N N . GLY B 1 294 ? -1.227 10.445 7.707 1 94.81 294 GLY B N 1
ATOM 4832 C CA . GLY B 1 294 ? -1.146 10.922 6.336 1 94.81 294 GLY B CA 1
ATOM 4833 C C . GLY B 1 294 ? 0.119 11.711 6.051 1 94.81 294 GLY B C 1
ATOM 4834 O O . GLY B 1 294 ? 0.723 11.562 4.984 1 94.81 294 GLY B O 1
ATOM 4835 N N . THR B 1 295 ? 0.53 12.477 7.059 1 94.19 295 THR B N 1
ATOM 4836 C CA . THR B 1 295 ? 1.694 13.328 6.867 1 94.19 295 THR B CA 1
ATOM 4837 C C . THR B 1 295 ? 2.873 12.836 7.699 1 94.19 295 THR B C 1
ATOM 4839 O O . THR B 1 295 ? 3.885 13.523 7.824 1 94.19 295 THR B O 1
ATOM 4842 N N . ALA B 1 296 ? 2.773 11.703 8.312 1 93.31 296 ALA B N 1
ATOM 4843 C CA . ALA B 1 296 ? 3.721 11.25 9.32 1 93.31 296 ALA B CA 1
ATOM 4844 C C . ALA B 1 296 ? 4.977 10.672 8.68 1 93.31 296 ALA B C 1
ATOM 4846 O O . ALA B 1 296 ? 5.262 9.477 8.82 1 93.31 296 ALA B O 1
ATOM 4847 N N . THR B 1 297 ? 5.734 11.445 8.008 1 94.75 297 THR B N 1
ATOM 4848 C CA . THR B 1 297 ? 7.105 11.172 7.594 1 94.75 297 THR B CA 1
ATOM 4849 C C . THR B 1 297 ? 8.039 12.289 8.039 1 94.75 297 THR B C 1
ATOM 4851 O O . THR B 1 297 ? 7.617 13.438 8.195 1 94.75 297 THR B O 1
ATOM 4854 N N . PHE B 1 298 ? 9.211 11.969 8.172 1 88.75 298 PHE B N 1
ATOM 4855 C CA . PHE B 1 298 ? 10.188 12.953 8.641 1 88.75 298 PHE B CA 1
ATOM 4856 C C . PHE B 1 298 ? 10.266 14.133 7.68 1 88.75 298 PHE B C 1
ATOM 4858 O O . PHE B 1 298 ? 10.195 15.289 8.102 1 88.75 298 PHE B O 1
ATOM 4865 N N . THR B 1 299 ? 10.32 13.812 6.508 1 93.38 299 THR B N 1
ATOM 4866 C CA . THR B 1 299 ? 10.492 14.836 5.484 1 93.38 299 THR B CA 1
ATOM 4867 C C . THR B 1 299 ? 9.25 15.711 5.379 1 93.38 299 THR B C 1
ATOM 4869 O O . THR B 1 299 ? 9.352 16.938 5.336 1 93.38 299 THR B O 1
ATOM 4872 N N . CYS B 1 300 ? 8.133 15.133 5.371 1 95.25 300 CYS B N 1
ATOM 4873 C CA . CYS B 1 300 ? 6.887 15.867 5.203 1 95.25 300 CYS B CA 1
ATOM 4874 C C . CYS B 1 300 ? 6.621 16.781 6.398 1 95.25 300 CYS B C 1
ATOM 4876 O O . CYS B 1 300 ? 6.309 17.953 6.23 1 95.25 300 CYS B O 1
ATOM 4878 N N . ARG B 1 301 ? 6.801 16.266 7.609 1 94.06 301 ARG B N 1
ATOM 4879 C CA . ARG B 1 301 ? 6.551 17.062 8.812 1 94.06 301 ARG B CA 1
ATOM 4880 C C . ARG B 1 301 ? 7.547 18.203 8.922 1 94.06 301 ARG B C 1
ATOM 4882 O O . ARG B 1 301 ? 7.188 19.297 9.367 1 94.06 301 ARG B O 1
ATOM 4889 N N . ALA B 1 302 ? 8.75 17.969 8.547 1 94.69 302 ALA B N 1
ATOM 4890 C CA . ALA B 1 302 ? 9.734 19.047 8.531 1 94.69 302 ALA B CA 1
ATOM 4891 C C . ALA B 1 302 ? 9.328 20.141 7.559 1 94.69 302 ALA B C 1
ATOM 4893 O O . ALA B 1 302 ? 9.383 21.328 7.895 1 94.69 302 ALA B O 1
ATOM 4894 N N . LYS B 1 303 ? 8.922 19.719 6.383 1 96.5 303 LYS B N 1
ATOM 4895 C CA . LYS B 1 303 ? 8.508 20.688 5.371 1 96.5 303 LYS B CA 1
ATOM 4896 C C . LYS B 1 303 ? 7.285 21.484 5.824 1 96.5 303 LYS B C 1
ATOM 4898 O O . LYS B 1 303 ? 7.207 22.688 5.613 1 96.5 303 LYS B O 1
ATOM 4903 N N . MET B 1 304 ? 6.371 20.797 6.434 1 96.12 304 MET B N 1
ATOM 4904 C CA . MET B 1 304 ? 5.172 21.453 6.941 1 96.12 304 MET B CA 1
ATOM 4905 C C . MET B 1 304 ? 5.52 22.469 8.023 1 96.12 304 MET B C 1
ATOM 4907 O O . MET B 1 304 ? 4.996 23.578 8.031 1 96.12 304 MET B O 1
ATOM 4911 N N . ALA B 1 305 ? 6.422 22.047 8.906 1 96.12 305 ALA B N 1
ATOM 4912 C CA . ALA B 1 305 ? 6.828 22.922 10 1 96.12 305 ALA B CA 1
ATOM 4913 C C . ALA B 1 305 ? 7.535 24.172 9.469 1 96.12 305 ALA B C 1
ATOM 4915 O O . ALA B 1 305 ? 7.258 25.281 9.914 1 96.12 305 ALA B O 1
ATOM 4916 N N . ILE B 1 306 ? 8.359 23.984 8.539 1 97.62 306 ILE B N 1
ATOM 4917 C CA . ILE B 1 306 ? 9.07 25.094 7.926 1 97.62 306 ILE B CA 1
ATOM 4918 C C . ILE B 1 306 ? 8.078 26.031 7.242 1 97.62 306 ILE B C 1
ATOM 4920 O O . ILE B 1 306 ? 8.18 27.25 7.371 1 97.62 306 ILE B O 1
ATOM 4924 N N . SER B 1 307 ? 7.141 25.422 6.57 1 97.69 307 SER B N 1
ATOM 4925 C CA . SER B 1 307 ? 6.117 26.219 5.902 1 97.69 307 SER B CA 1
ATOM 4926 C C . SER B 1 307 ? 5.328 27.047 6.906 1 97.69 307 SER B C 1
ATOM 4928 O O . SER B 1 307 ? 5.059 28.234 6.664 1 97.69 307 SER B O 1
ATOM 4930 N N . ALA B 1 308 ? 4.953 26.484 7.996 1 97.69 308 ALA B N 1
ATOM 4931 C CA . ALA B 1 308 ? 4.215 27.188 9.039 1 97.69 308 ALA B CA 1
ATOM 4932 C C . ALA B 1 308 ? 5.035 28.344 9.602 1 97.69 308 ALA B C 1
ATOM 4934 O O . ALA B 1 308 ? 4.508 29.438 9.828 1 97.69 308 ALA B O 1
ATOM 4935 N N . VAL B 1 309 ? 6.309 28.109 9.781 1 98.19 309 VAL B N 1
ATOM 4936 C CA . VAL B 1 309 ? 7.227 29.109 10.312 1 98.19 309 VAL B CA 1
ATOM 4937 C C . VAL B 1 309 ? 7.426 30.234 9.297 1 98.19 309 VAL B C 1
ATOM 4939 O O . VAL B 1 309 ? 7.414 31.406 9.648 1 98.19 309 VAL B O 1
ATOM 4942 N N . GLU B 1 310 ? 7.562 29.844 8.078 1 98.19 310 GLU B N 1
ATOM 4943 C CA . GLU B 1 310 ? 7.754 30.828 7.023 1 98.19 310 GLU B CA 1
ATOM 4944 C C . GLU B 1 310 ? 6.543 31.75 6.914 1 98.19 310 GLU B C 1
ATOM 4946 O O . GLU B 1 310 ? 6.691 32.938 6.629 1 98.19 310 GLU B O 1
ATOM 4951 N N . ASN B 1 311 ? 5.352 31.219 7.09 1 98.31 311 ASN B N 1
ATOM 4952 C CA . ASN B 1 311 ? 4.156 32.062 7.121 1 98.31 311 ASN B CA 1
ATOM 4953 C C . ASN B 1 311 ? 4.281 33.188 8.148 1 98.31 311 ASN B C 1
ATOM 4955 O O . ASN B 1 311 ? 4.031 34.344 7.836 1 98.31 311 ASN B O 1
ATOM 4959 N N . VAL B 1 312 ? 4.723 32.844 9.344 1 98.25 312 VAL B N 1
ATOM 4960 C CA . VAL B 1 312 ? 4.836 33.781 10.445 1 98.25 312 VAL B CA 1
ATOM 4961 C C . VAL B 1 312 ? 5.961 34.781 10.172 1 98.25 312 VAL B C 1
ATOM 4963 O O . VAL B 1 312 ? 5.785 36 10.336 1 98.25 312 VAL B O 1
ATOM 4966 N N . LEU B 1 313 ? 7.078 34.281 9.695 1 98.19 313 LEU B N 1
ATOM 4967 C CA . LEU B 1 313 ? 8.219 35.125 9.43 1 98.19 313 LEU B CA 1
ATOM 4968 C C . LEU B 1 313 ? 7.91 36.125 8.305 1 98.19 313 LEU B C 1
ATOM 4970 O O . LEU B 1 313 ? 8.258 37.312 8.391 1 98.19 313 LEU B O 1
ATOM 4974 N N . ASN B 1 314 ? 7.309 35.594 7.293 1 98.06 314 ASN B N 1
ATOM 4975 C CA . ASN B 1 314 ? 6.938 36.469 6.176 1 98.06 314 ASN B CA 1
ATOM 4976 C C . ASN B 1 314 ? 5.93 37.531 6.598 1 98.06 314 ASN B C 1
ATOM 4978 O O . ASN B 1 314 ? 5.977 38.656 6.117 1 98.06 314 ASN B O 1
ATOM 4982 N N . PHE B 1 315 ? 5.02 37.156 7.461 1 97.94 315 PHE B N 1
ATOM 4983 C CA . PHE B 1 315 ? 4.066 38.125 7.984 1 97.94 315 PHE B CA 1
ATOM 4984 C C . PHE B 1 315 ? 4.785 39.281 8.656 1 97.94 315 PHE B C 1
ATOM 4986 O O . PHE B 1 315 ? 4.535 40.438 8.328 1 97.94 315 PHE B O 1
ATOM 4993 N N . PHE B 1 316 ? 5.727 39.062 9.508 1 96.94 316 PHE B N 1
ATOM 4994 C CA . PHE B 1 316 ? 6.387 40.094 10.297 1 96.94 316 PHE B CA 1
ATOM 4995 C C . PHE B 1 316 ? 7.391 40.875 9.445 1 96.94 316 PHE B C 1
ATOM 4997 O O . PHE B 1 316 ? 7.77 41.969 9.781 1 96.94 316 PHE B O 1
ATOM 5004 N N . SER B 1 317 ? 7.734 40.25 8.352 1 96.62 317 SER B N 1
ATOM 5005 C CA . SER B 1 317 ? 8.664 40.938 7.461 1 96.62 317 SER B CA 1
ATOM 5006 C C . SER B 1 317 ? 7.926 41.594 6.289 1 96.62 317 SER B C 1
ATOM 5008 O O . SER B 1 317 ? 8.555 42.094 5.355 1 96.62 317 SER B O 1
ATOM 5010 N N . ASN B 1 318 ? 6.656 41.469 6.289 1 96.56 318 ASN B N 1
ATOM 5011 C CA . ASN B 1 318 ? 5.816 42.031 5.234 1 96.56 318 ASN B CA 1
ATOM 5012 C C . ASN B 1 318 ? 6.172 41.469 3.869 1 96.56 318 ASN B C 1
ATOM 5014 O O . ASN B 1 318 ? 6.332 42.219 2.898 1 96.56 318 ASN B O 1
ATOM 5018 N N . GLN B 1 319 ? 6.453 40.219 3.826 1 97.06 319 GLN B N 1
ATOM 5019 C CA . GLN B 1 319 ? 6.684 39.469 2.6 1 97.06 319 GLN B CA 1
ATOM 5020 C C . GLN B 1 319 ? 5.449 38.656 2.213 1 97.06 319 GLN B C 1
ATOM 5022 O O . GLN B 1 319 ? 4.57 38.438 3.043 1 97.06 319 GLN B O 1
ATOM 5027 N N . PRO B 1 320 ? 5.32 38.312 1.005 1 96.81 320 PRO B N 1
ATOM 5028 C CA . PRO B 1 320 ? 4.188 37.469 0.595 1 96.81 320 PRO B CA 1
ATOM 5029 C C . PRO B 1 320 ? 4.098 36.156 1.383 1 96.81 320 PRO B C 1
ATOM 5031 O O . PRO B 1 320 ? 5.125 35.531 1.669 1 96.81 320 PRO B O 1
ATOM 5034 N N . ILE B 1 321 ? 2.889 35.812 1.747 1 96.88 321 ILE B N 1
ATOM 5035 C CA . ILE B 1 321 ? 2.629 34.594 2.512 1 96.88 321 ILE B CA 1
ATOM 5036 C C . ILE B 1 321 ? 1.979 33.562 1.612 1 96.88 321 ILE B C 1
ATOM 5038 O O . ILE B 1 321 ? 0.818 33.688 1.221 1 96.88 321 ILE B O 1
ATOM 5042 N N . GLU B 1 322 ? 2.656 32.469 1.379 1 93.62 322 GLU B N 1
ATOM 5043 C CA . GLU B 1 322 ? 2.172 31.406 0.492 1 93.62 322 GLU B CA 1
ATOM 5044 C C . GLU B 1 322 ? 0.984 30.672 1.107 1 93.62 322 GLU B C 1
ATOM 5046 O O . GLU B 1 322 ? 0.067 30.25 0.395 1 93.62 322 GLU B O 1
ATOM 5051 N N . GLY B 1 323 ? 0.895 30.578 2.381 1 95.75 323 GLY B N 1
ATOM 5052 C CA . GLY B 1 323 ? -0.096 29.75 3.053 1 95.75 323 GLY B CA 1
ATOM 5053 C C . GLY B 1 323 ? -1.269 30.547 3.594 1 95.75 323 GLY B C 1
ATOM 5054 O O . GLY B 1 323 ? -2.043 30.047 4.41 1 95.75 323 GLY B O 1
ATOM 5055 N N . GLU B 1 324 ? -1.391 31.812 3.182 1 96.81 324 GLU B N 1
ATOM 5056 C CA . GLU B 1 324 ? -2.492 32.625 3.699 1 96.81 324 GLU B CA 1
ATOM 5057 C C . GLU B 1 324 ? -3.842 32.031 3.271 1 96.81 324 GLU B C 1
ATOM 5059 O O . GLU B 1 324 ? -4.016 31.641 2.119 1 96.81 324 GLU B O 1
ATOM 5064 N N . ILE B 1 325 ? -4.695 31.875 4.254 1 94.31 325 ILE B N 1
ATOM 5065 C CA . ILE B 1 325 ? -6.047 31.391 3.988 1 94.31 325 ILE B CA 1
ATOM 5066 C C . ILE B 1 325 ? -6.914 32.531 3.482 1 94.31 325 ILE B C 1
ATOM 5068 O O . ILE B 1 325 ? -7.082 33.531 4.172 1 94.31 325 ILE B O 1
ATOM 5072 N N . LYS B 1 326 ? -7.375 32.438 2.199 1 84.81 326 LYS B N 1
ATOM 5073 C CA . LYS B 1 326 ? -8.211 33.5 1.602 1 84.81 326 LYS B CA 1
ATOM 5074 C C . LYS B 1 326 ? -9.672 33.062 1.527 1 84.81 326 LYS B C 1
ATOM 5076 O O . LYS B 1 326 ? -9.984 32.031 0.913 1 84.81 326 LYS B O 1
ATOM 5081 N N . ILE B 1 327 ? -10.477 33.375 2.539 1 72.06 327 ILE B N 1
ATOM 5082 C CA . ILE B 1 327 ? -11.891 33.031 2.467 1 72.06 327 ILE B CA 1
ATOM 5083 C C . ILE B 1 327 ? -12.703 34.25 2.025 1 72.06 327 ILE B C 1
ATOM 5085 O O . ILE B 1 327 ? -12.352 35.375 2.338 1 72.06 327 ILE B O 1
#